Protein 8X8J (pdb70)

Radius of gyration: 23.85 Å; Cα contacts (8 Å, |Δi|>4): 963; chains: 2; bounding box: 65×70×49 Å

Nearest PDB structures (foldseek):
  8x8j-assembly1_A  TM=1.004E+00  e=1.410E-54  Acinetobacter baumannii
  8x8i-assembly1_A  TM=9.903E-01  e=3.949E-50  Acinetobacter baumannii
  8x8j-assembly1_B  TM=9.777E-01  e=3.949E-50  Acinetobacter baumannii
  8x8i-assembly1_C  TM=9.894E-01  e=3.180E-49  Acinetobacter baumannii
  8x8i-assembly1_D  TM=9.789E-01  e=4.246E-48  Acinetobacter baumannii

Organism: Acinetobacter baumannii (NCBI:txid470)

Structure (mmCIF, N/CA/C/O backbone):
data_8X8J
#
_entry.id   8X8J
#
_cell.length_a   116.699
_cell.length_b   56.547
_cell.length_c   70.680
_cell.angle_alpha   90.00
_cell.angle_beta   101.13
_cell.angle_gamma   90.00
#
_symmetry.space_group_name_H-M   'C 1 2 1'
#
loop_
_entity.id
_entity.type
_entity.pdbx_description
1 polymer 'Malonyl-[acyl-carrier protein] O-methyltransferase'
2 non-polymer SINEFUNGIN
3 non-polymer GLYCEROL
4 non-polymer 'SULFATE ION'
5 non-polymer '1,4-DIETHYLENE DIOXIDE'
6 water water
#
loop_
_atom_site.group_PDB
_atom_site.id
_atom_site.type_symbol
_atom_site.label_atom_id
_atom_site.label_alt_id
_atom_site.label_comp_id
_atom_site.label_asym_id
_atom_site.label_entity_id
_atom_site.label_seq_id
_atom_site.pdbx_PDB_ins_code
_atom_site.Cartn_x
_atom_site.Cartn_y
_atom_site.Cartn_z
_atom_site.occupancy
_atom_site.B_iso_or_equiv
_atom_site.auth_seq_id
_atom_site.auth_comp_id
_atom_site.auth_asym_id
_atom_site.auth_atom_id
_atom_site.pdbx_PDB_model_num
ATOM 1 N N . LYS A 1 5 ? 17.663 33.472 17.034 1.00 52.35 5 LYS A N 1
ATOM 2 C CA . LYS A 1 5 ? 19.031 33.376 16.542 1.00 47.59 5 LYS A CA 1
ATOM 3 C C . LYS A 1 5 ? 19.787 32.270 17.265 1.00 46.82 5 LYS A C 1
ATOM 4 O O . LYS A 1 5 ? 20.830 31.807 16.793 1.00 46.21 5 LYS A O 1
ATOM 6 N N . ASN A 1 6 ? 19.256 31.847 18.417 1.00 42.71 6 ASN A N 1
ATOM 7 C CA . ASN A 1 6 ? 19.843 30.723 19.138 1.00 44.57 6 ASN A CA 1
ATOM 8 C C . ASN A 1 6 ? 19.545 29.384 18.468 1.00 40.39 6 ASN A C 1
ATOM 9 O O . ASN A 1 6 ? 20.220 28.393 18.762 1.00 41.64 6 ASN A O 1
ATOM 11 N N . LEU A 1 7 ? 18.560 29.333 17.578 1.00 42.89 7 LEU A N 1
ATOM 12 C CA . LEU A 1 7 ? 18.209 28.119 16.854 1.00 37.06 7 LEU A CA 1
ATOM 13 C C . LEU A 1 7 ? 18.779 28.189 15.445 1.00 34.51 7 LEU A C 1
ATOM 14 O O . LEU A 1 7 ? 18.596 29.196 14.751 1.00 36.21 7 LEU A O 1
ATOM 19 N N . VAL A 1 8 ? 19.458 27.127 15.012 1.00 30.77 8 VAL A N 1
ATOM 20 C CA . VAL A 1 8 ? 19.932 27.048 13.636 1.00 27.74 8 VAL A CA 1
ATOM 21 C C . VAL A 1 8 ? 19.393 25.781 12.993 1.00 23.78 8 VAL A C 1
ATOM 22 O O . VAL A 1 8 ? 19.328 24.719 13.627 1.00 29.05 8 VAL A O 1
ATOM 26 N N . ALA A 1 9 ? 18.983 25.913 11.738 1.00 27.36 9 ALA A N 1
ATOM 27 C CA . ALA A 1 9 ? 18.692 24.746 10.927 1.00 25.92 9 ALA A CA 1
ATOM 28 C C . ALA A 1 9 ? 19.956 23.911 10.770 1.00 25.63 9 ALA A C 1
ATOM 29 O O . ALA A 1 9 ? 21.081 24.417 10.853 1.00 20.31 9 ALA A O 1
ATOM 31 N N . GLN A 1 10 ? 19.773 22.613 10.570 1.00 19.90 10 GLN A N 1
ATOM 32 C CA . GLN A 1 10 ? 20.920 21.790 10.248 1.00 19.87 10 GLN A CA 1
ATOM 33 C C . GLN A 1 10 ? 20.462 20.626 9.390 1.00 19.56 10 GLN A C 1
ATOM 34 O O . GLN A 1 10 ? 19.275 20.293 9.326 1.00 21.56 10 GLN A O 1
ATOM 40 N N . ARG A 1 11 ? 21.429 20.035 8.703 1.00 17.63 11 ARG A N 1
ATOM 41 C CA . ARG A 1 11 ? 21.223 18.836 7.914 1.00 15.79 11 ARG A CA 1
ATOM 42 C C . ARG A 1 11 ? 22.325 17.867 8.285 1.00 24.02 11 ARG A C 1
ATOM 43 O O . ARG A 1 11 ? 23.463 18.283 8.522 1.00 20.49 11 ARG A O 1
ATOM 45 N N . PHE A 1 12 ? 21.997 16.581 8.356 1.00 18.11 12 PHE A N 1
ATOM 46 C CA . PHE A 1 12 ? 23.001 15.627 8.800 1.00 20.36 12 PHE A CA 1
ATOM 47 C C . PHE A 1 12 ? 22.927 14.352 7.982 1.00 20.11 12 PHE A C 1
ATOM 48 O O . PHE A 1 12 ? 21.898 14.017 7.387 1.00 17.23 12 PHE A O 1
ATOM 56 N N . ALA A 1 13 ? 24.055 13.641 7.978 1.00 15.71 13 ALA A N 1
ATOM 57 C CA . ALA A 1 13 ? 24.169 12.319 7.386 1.00 17.06 13 ALA A CA 1
ATOM 58 C C . ALA A 1 13 ? 25.073 11.487 8.279 1.00 16.81 13 ALA A C 1
ATOM 59 O O . ALA A 1 13 ? 26.136 11.954 8.696 1.00 20.35 13 ALA A O 1
ATOM 61 N N . LYS A 1 14 ? 24.648 10.267 8.583 1.00 17.72 14 LYS A N 1
ATOM 62 C CA . LYS A 1 14 ? 25.399 9.378 9.451 1.00 15.94 14 LYS A CA 1
ATOM 63 C C . LYS A 1 14 ? 25.515 8.032 8.761 1.00 16.59 14 LYS A C 1
ATOM 64 O O . LYS A 1 14 ? 24.642 7.642 7.982 1.00 20.33 14 LYS A O 1
ATOM 70 N N . ALA A 1 15 ? 26.622 7.346 9.015 1.00 16.32 15 ALA A N 1
ATOM 71 C CA . ALA A 1 15 ? 26.817 6.011 8.476 1.00 17.32 15 ALA A CA 1
ATOM 72 C C . ALA A 1 15 ? 27.722 5.240 9.415 1.00 15.32 15 ALA A C 1
ATOM 73 O O . ALA A 1 15 ? 28.599 5.812 10.070 1.00 21.18 15 ALA A O 1
ATOM 75 N N . GLY A 1 16 ? 27.531 3.932 9.463 1.00 18.28 16 GLY A N 1
ATOM 76 C CA . GLY A 1 16 ? 28.377 3.159 10.344 1.00 18.28 16 GLY A CA 1
ATOM 77 C C . GLY A 1 16 ? 27.926 1.718 10.411 1.00 20.08 16 GLY A C 1
ATOM 78 O O . GLY A 1 16 ? 27.070 1.268 9.643 1.00 18.62 16 GLY A O 1
ATOM 79 N N . GLN A 1 17 ? 28.555 1.006 11.336 1.00 18.60 17 GLN A N 1
ATOM 80 C CA . GLN A 1 17 ? 28.320 -0.408 11.576 1.00 18.02 17 GLN A CA 1
ATOM 81 C C . GLN A 1 17 ? 27.978 -0.568 13.046 1.00 24.53 17 GLN A C 1
ATOM 82 O O . GLN A 1 17 ? 28.347 0.263 13.884 1.00 21.33 17 GLN A O 1
ATOM 88 N N . SER A 1 18 ? 27.261 -1.634 13.361 1.00 21.84 18 SER A N 1
ATOM 89 C CA . SER A 1 18 ? 26.758 -1.788 14.715 1.00 25.70 18 SER A CA 1
ATOM 90 C C . SER A 1 18 ? 26.347 -3.237 14.924 1.00 31.15 18 SER A C 1
ATOM 91 O O . SER A 1 18 ? 26.453 -4.076 14.023 1.00 26.13 18 SER A O 1
ATOM 94 N N . TYR A 1 19 ? 25.926 -3.526 16.153 1.00 34.64 19 TYR A N 1
ATOM 95 C CA . TYR A 1 19 ? 25.256 -4.760 16.529 1.00 41.26 19 TYR A CA 1
ATOM 96 C C . TYR A 1 19 ? 24.010 -4.387 17.315 1.00 47.93 19 TYR A C 1
ATOM 97 O O . TYR A 1 19 ? 24.030 -3.442 18.105 1.00 49.68 19 TYR A O 1
ATOM 106 N N . SER A 1 20 ? 22.925 -5.118 17.094 1.00 47.63 20 SER A N 1
ATOM 107 C CA . SER A 1 20 ? 21.722 -4.923 17.885 1.00 43.99 20 SER A CA 1
ATOM 108 C C . SER A 1 20 ? 21.163 -6.280 18.272 1.00 45.57 20 SER A C 1
ATOM 109 O O . SER A 1 20 ? 21.345 -7.275 17.560 1.00 35.51 20 SER A O 1
ATOM 112 N N . LYS A 1 21 ? 20.521 -6.322 19.438 1.00 41.91 21 LYS A N 1
ATOM 113 C CA . LYS A 1 21 ? 19.653 -7.446 19.745 1.00 45.41 21 LYS A CA 1
ATOM 114 C C . LYS A 1 21 ? 18.509 -7.390 18.745 1.00 40.69 21 LYS A C 1
ATOM 115 O O . LYS A 1 21 ? 17.664 -6.494 18.812 1.00 37.76 21 LYS A O 1
ATOM 117 N N . HIS A 1 22 ? 18.499 -8.306 17.780 1.00 34.68 22 HIS A N 1
ATOM 118 C CA . HIS A 1 22 ? 17.510 -8.217 16.717 1.00 33.06 22 HIS A CA 1
ATOM 119 C C . HIS A 1 22 ? 16.089 -8.309 17.248 1.00 33.13 22 HIS A C 1
ATOM 120 O O . HIS A 1 22 ? 15.169 -7.781 16.618 1.00 29.43 22 HIS A O 1
ATOM 127 N N . ALA A 1 23 ? 15.888 -8.929 18.413 1.00 29.88 23 ALA A N 1
ATOM 128 C CA . ALA A 1 23 ? 14.534 -9.075 18.931 1.00 32.86 23 ALA A CA 1
ATOM 129 C C . ALA A 1 23 ? 13.954 -7.768 19.457 1.00 34.88 23 ALA A C 1
ATOM 130 O O . ALA A 1 23 ? 12.737 -7.689 19.653 1.00 36.98 23 ALA A O 1
ATOM 132 N N . ILE A 1 24 ? 14.777 -6.740 19.643 1.00 32.03 24 ILE A N 1
ATOM 133 C CA . ILE A 1 24 ? 14.398 -5.518 20.343 1.00 39.21 24 ILE A CA 1
ATOM 134 C C . ILE A 1 24 ? 14.156 -4.361 19.364 1.00 35.27 24 ILE A C 1
ATOM 135 O O . ILE A 1 24 ? 14.082 -3.201 19.777 1.00 33.00 24 ILE A O 1
ATOM 140 N N . VAL A 1 25 ? 13.998 -4.662 18.071 1.00 30.82 25 VAL A N 1
ATOM 141 C CA . VAL A 1 25 ? 13.972 -3.613 17.049 1.00 32.03 25 VAL A CA 1
ATOM 142 C C . VAL A 1 25 ? 12.855 -2.608 17.320 1.00 31.00 25 VAL A C 1
ATOM 143 O O . VAL A 1 25 ? 13.065 -1.388 17.267 1.00 28.73 25 VAL A O 1
ATOM 147 N N . GLN A 1 26 ? 11.650 -3.095 17.618 1.00 32.73 26 GLN A N 1
ATOM 148 C CA . GLN A 1 26 ? 10.542 -2.167 17.830 1.00 34.22 26 GLN A CA 1
ATOM 149 C C . GLN A 1 26 ? 10.710 -1.383 19.132 1.00 32.24 26 GLN A C 1
ATOM 150 O O . GLN A 1 26 ? 10.380 -0.194 19.189 1.00 29.92 26 GLN A O 1
ATOM 156 N N . LYS A 1 27 ? 11.234 -2.026 20.184 1.00 35.17 27 LYS A N 1
ATOM 157 C CA . LYS A 1 27 ? 11.527 -1.324 21.434 1.00 30.77 27 LYS A CA 1
ATOM 158 C C . LYS A 1 27 ? 12.620 -0.278 21.241 1.00 29.35 27 LYS A C 1
ATOM 159 O O . LYS A 1 27 ? 12.576 0.801 21.843 1.00 23.46 27 LYS A O 1
ATOM 165 N N . GLN A 1 28 ? 13.620 -0.593 20.416 1.00 26.75 28 GLN A N 1
ATOM 166 C CA . GLN A 1 28 ? 14.685 0.358 20.111 1.00 30.15 28 GLN A CA 1
ATOM 167 C C . GLN A 1 28 ? 14.141 1.600 19.413 1.00 24.37 28 GLN A C 1
ATOM 168 O O . GLN A 1 28 ? 14.569 2.724 19.705 1.00 23.17 28 GLN A O 1
ATOM 174 N N . ILE A 1 29 ? 13.207 1.413 18.478 1.00 20.99 29 ILE A N 1
ATOM 175 C CA . ILE A 1 29 ? 12.622 2.553 17.779 1.00 17.86 29 ILE A CA 1
ATOM 176 C C . ILE A 1 29 ? 11.876 3.445 18.763 1.00 20.83 29 ILE A C 1
ATOM 177 O O . ILE A 1 29 ? 11.953 4.679 18.687 1.00 24.50 29 ILE A O 1
ATOM 182 N N . CYS A 1 30 ? 11.139 2.833 19.702 1.00 21.57 30 CYS A N 1
ATOM 183 C CA . CYS A 1 30 ? 10.458 3.607 20.739 1.00 21.50 30 CYS A CA 1
ATOM 184 C C . CYS A 1 30 ? 11.447 4.386 21.587 1.00 24.41 30 CYS A C 1
ATOM 185 O O . CYS A 1 30 ? 11.193 5.543 21.946 1.00 23.17 30 CYS A O 1
ATOM 188 N N . GLN A 1 31 ? 12.568 3.755 21.954 1.00 25.20 31 GLN A N 1
ATOM 189 C CA . GLN A 1 31 ? 13.569 4.452 22.753 1.00 23.88 31 GLN A CA 1
ATOM 190 C C . GLN A 1 31 ? 14.184 5.611 21.983 1.00 25.64 31 GLN A C 1
ATOM 191 O O . GLN A 1 31 ? 14.439 6.681 22.550 1.00 23.89 31 GLN A O 1
ATOM 197 N N . ASN A 1 32 ? 14.440 5.413 20.687 1.00 26.78 32 ASN A N 1
ATOM 198 C CA . ASN A 1 32 ? 15.016 6.474 19.874 1.00 20.49 32 ASN A CA 1
ATOM 199 C C . ASN A 1 32 ? 14.066 7.649 19.755 1.00 24.94 32 ASN A C 1
ATOM 200 O O . ASN A 1 32 ? 14.488 8.805 19.836 1.00 21.09 32 ASN A O 1
ATOM 205 N N . LEU A 1 33 ? 12.782 7.373 19.536 1.00 17.89 33 LEU A N 1
ATOM 206 C CA . LEU A 1 33 ? 11.810 8.461 19.528 1.00 21.21 33 LEU A CA 1
ATOM 207 C C . LEU A 1 33 ? 11.756 9.158 20.885 1.00 17.19 33 LEU A C 1
ATOM 208 O O . LEU A 1 33 ? 11.731 10.396 20.954 1.00 19.84 33 LEU A O 1
ATOM 213 N N . THR A 1 34 ? 11.759 8.388 21.979 1.00 20.15 34 THR A N 1
ATOM 214 C CA . THR A 1 34 ? 11.690 8.995 23.312 1.00 21.20 34 THR A CA 1
ATOM 215 C C . THR A 1 34 ? 12.892 9.902 23.575 1.00 22.94 34 THR A C 1
ATOM 216 O O . THR A 1 34 ? 12.754 10.969 24.192 1.00 22.40 34 THR A O 1
ATOM 220 N N . ASN A 1 35 ? 14.074 9.507 23.092 1.00 25.86 35 ASN A N 1
ATOM 221 C CA . ASN A 1 35 ? 15.263 10.342 23.248 1.00 26.49 35 ASN A CA 1
ATOM 222 C C . ASN A 1 35 ? 15.086 11.682 22.544 1.00 20.87 35 ASN A C 1
ATOM 223 O O . ASN A 1 35 ? 15.545 12.725 23.034 1.00 21.16 35 ASN A O 1
ATOM 228 N N . LEU A 1 36 ? 14.431 11.671 21.381 1.00 18.79 36 LEU A N 1
ATOM 229 C CA . LEU A 1 36 ? 14.151 12.912 20.673 1.00 18.98 36 LEU A CA 1
ATOM 230 C C . LEU A 1 36 ? 13.135 13.758 21.424 1.00 23.87 36 LEU A C 1
ATOM 231 O O . LEU A 1 36 ? 13.285 14.982 21.508 1.00 22.49 36 LEU A O 1
ATOM 236 N N . LEU A 1 37 ? 12.078 13.127 21.946 1.00 21.68 37 LEU A N 1
ATOM 237 C CA . LEU A 1 37 ? 11.132 13.823 22.821 1.00 19.83 37 LEU A CA 1
ATOM 238 C C . LEU A 1 37 ? 11.854 14.516 23.969 1.00 24.50 37 LEU A C 1
ATOM 239 O O . LEU A 1 37 ? 11.581 15.680 24.289 1.00 23.92 37 LEU A O 1
ATOM 244 N N . LYS A 1 38 ? 12.777 13.798 24.611 1.00 21.99 38 LYS A N 1
ATOM 245 C CA . LYS A 1 38 ? 13.520 14.360 25.734 1.00 24.66 38 LYS A CA 1
ATOM 246 C C . LYS A 1 38 ? 14.395 15.521 25.300 1.00 27.68 38 LYS A C 1
ATOM 247 O O . LYS A 1 38 ? 14.619 16.458 26.078 1.00 31.65 38 LYS A O 1
ATOM 253 N N . GLN A 1 39 ? 14.892 15.485 24.069 1.00 27.39 39 GLN A N 1
ATOM 254 C CA . GLN A 1 39 ? 15.750 16.560 23.589 1.00 31.78 39 GLN A CA 1
ATOM 255 C C . GLN A 1 39 ? 14.952 17.828 23.293 1.00 36.60 39 GLN A C 1
ATOM 256 O O . GLN A 1 39 ? 15.393 18.938 23.620 1.00 31.57 39 GLN A O 1
ATOM 262 N N . PHE A 1 40 ? 13.764 17.685 22.709 1.00 22.93 40 PHE A N 1
ATOM 263 C CA . PHE A 1 40 ? 13.035 18.817 22.152 1.00 27.71 40 PHE A CA 1
ATOM 264 C C . PHE A 1 40 ? 11.882 19.309 23.013 1.00 30.64 40 PHE A C 1
ATOM 265 O O . PHE A 1 40 ? 11.582 20.509 22.989 1.00 25.69 40 PHE A O 1
ATOM 273 N N . CYS A 1 41 ? 11.218 18.407 23.783 1.00 28.65 41 CYS A N 1
ATOM 274 C CA . CYS A 1 41 ? 9.936 18.723 24.406 1.00 26.84 41 CYS A CA 1
ATOM 275 C C . CYS A 1 41 ? 10.097 19.056 25.886 1.00 26.39 41 CYS A C 1
ATOM 276 O O . CYS A 1 41 ? 10.974 18.508 26.566 1.00 29.13 41 CYS A O 1
ATOM 279 N N . PRO A 1 42 ? 9.240 19.938 26.408 1.00 28.31 42 PRO A N 1
ATOM 280 C CA . PRO A 1 42 ? 9.239 20.196 27.852 1.00 34.05 42 PRO A CA 1
ATOM 281 C C . PRO A 1 42 ? 8.893 18.930 28.613 1.00 31.56 42 PRO A C 1
ATOM 282 O O . PRO A 1 42 ? 8.207 18.041 28.103 1.00 31.52 42 PRO A O 1
ATOM 286 N N . SER A 1 43 ? 9.361 18.861 29.858 1.00 30.40 43 SER A N 1
ATOM 287 C CA . SER A 1 43 ? 9.125 17.668 30.662 1.00 31.61 43 SER A CA 1
ATOM 288 C C . SER A 1 43 ? 7.660 17.527 31.078 1.00 33.24 43 SER A C 1
ATOM 289 O O . SER A 1 43 ? 7.197 16.405 31.303 1.00 31.12 43 SER A O 1
ATOM 292 N N . ALA A 1 44 ? 6.919 18.631 31.197 1.00 28.09 44 ALA A N 1
ATOM 293 C CA . ALA A 1 44 ? 5.510 18.588 31.579 1.00 27.56 44 ALA A CA 1
ATOM 294 C C . ALA A 1 44 ? 4.630 18.961 30.390 1.00 31.88 44 ALA A C 1
ATOM 295 O O . ALA A 1 44 ? 4.837 20.009 29.766 1.00 27.89 44 ALA A O 1
ATOM 297 N N . MET A 1 45 ? 3.645 18.112 30.085 1.00 30.78 45 MET A N 1
ATOM 298 C CA . MET A 1 45 ? 2.706 18.367 28.991 1.00 29.81 45 MET A CA 1
ATOM 299 C C . MET A 1 45 ? 1.326 17.915 29.447 1.00 33.59 45 MET A C 1
ATOM 300 O O . MET A 1 45 ? 1.058 16.709 29.487 1.00 32.03 45 MET A O 1
ATOM 305 N N . SER A 1 46 ? 0.452 18.882 29.760 1.00 28.26 46 SER A N 1
ATOM 306 C CA . SER A 1 46 ? -0.790 18.581 30.473 1.00 29.00 46 SER A CA 1
ATOM 307 C C . SER A 1 46 ? -1.603 17.495 29.773 1.00 26.91 46 SER A C 1
ATOM 308 O O . SER A 1 46 ? -1.971 16.492 30.393 1.00 30.56 46 SER A O 1
ATOM 311 N N . ARG A 1 47 ? -1.908 17.682 28.488 1.00 26.25 47 ARG A N 1
ATOM 312 C CA . ARG A 1 47 ? -2.813 16.796 27.759 1.00 26.05 47 ARG A CA 1
ATOM 313 C C . ARG A 1 47 ? -2.081 16.208 26.563 1.00 24.60 47 ARG A C 1
ATOM 314 O O . ARG A 1 47 ? -1.633 16.948 25.682 1.00 24.00 47 ARG A O 1
ATOM 322 N N . VAL A 1 48 ? -1.967 14.880 26.534 1.00 24.12 48 VAL A N 1
ATOM 323 C CA . VAL A 1 48 ? -1.235 14.163 25.497 1.00 22.84 48 VAL A CA 1
ATOM 324 C C . VAL A 1 48 ? -2.155 13.108 24.904 1.00 22.83 48 VAL A C 1
ATOM 325 O O . VAL A 1 48 ? -2.837 12.392 25.640 1.00 23.54 48 VAL A O 1
ATOM 329 N N . PHE A 1 49 ? -2.189 13.039 23.579 1.00 22.12 49 PHE A N 1
ATOM 330 C CA . PHE A 1 49 ? -2.956 12.047 22.829 1.00 22.03 49 PHE A CA 1
ATOM 331 C C . PHE A 1 49 ? -1.967 11.125 22.129 1.00 20.90 49 PHE A C 1
ATOM 332 O O . PHE A 1 49 ? -1.168 11.588 21.305 1.00 20.13 49 PHE A O 1
ATOM 340 N N . GLU A 1 50 ? -2.014 9.829 22.447 1.00 20.90 50 GLU A N 1
ATOM 341 C CA . GLU A 1 50 ? -1.197 8.843 21.744 1.00 19.99 50 GLU A CA 1
ATOM 342 C C . GLU A 1 50 ? -2.057 8.071 20.757 1.00 19.99 50 GLU A C 1
ATOM 343 O O . GLU A 1 50 ? -3.099 7.528 21.130 1.00 20.92 50 GLU A O 1
ATOM 349 N N . ILE A 1 51 ? -1.611 8.032 19.504 1.00 19.24 51 ILE A N 1
ATOM 350 C CA . ILE A 1 51 ? -2.293 7.317 18.429 1.00 20.37 51 ILE A CA 1
ATOM 351 C C . ILE A 1 51 ? -1.666 5.938 18.273 1.00 21.84 51 ILE A C 1
ATOM 352 O O . ILE A 1 51 ? -0.446 5.816 18.111 1.00 18.87 51 ILE A O 1
ATOM 357 N N . GLY A 1 52 ? -2.500 4.898 18.285 1.00 23.30 52 GLY A N 1
ATOM 358 C CA . GLY A 1 52 ? -2.009 3.555 18.034 1.00 24.13 52 GLY A CA 1
ATOM 359 C C . GLY A 1 52 ? -1.095 3.027 19.123 1.00 22.85 52 GLY A C 1
ATOM 360 O O . GLY A 1 52 ? 0.008 2.557 18.829 1.00 21.61 52 GLY A O 1
ATOM 361 N N . CYS A 1 53 ? -1.558 3.083 20.377 1.00 20.35 53 CYS A N 1
ATOM 362 C CA . CYS A 1 53 ? -0.706 2.766 21.526 1.00 21.64 53 CYS A CA 1
ATOM 363 C C . CYS A 1 53 ? -0.286 1.303 21.549 1.00 26.33 53 CYS A C 1
ATOM 364 O O . CYS A 1 53 ? 0.751 0.973 22.134 1.00 22.25 53 CYS A O 1
ATOM 367 N N . GLY A 1 54 ? -1.064 0.420 20.933 1.00 21.97 54 GLY A N 1
ATOM 368 C CA . GLY A 1 54 ? -0.714 -0.992 20.969 1.00 24.33 54 GLY A CA 1
ATOM 369 C C . GLY A 1 54 ? -0.537 -1.488 22.392 1.00 25.88 54 GLY A C 1
ATOM 370 O O . GLY A 1 54 ? -1.280 -1.111 23.303 1.00 24.30 54 GLY A O 1
ATOM 371 N N . SER A 1 55 ? 0.479 -2.330 22.594 1.00 27.18 55 SER A N 1
ATOM 372 C CA . SER A 1 55 ? 0.757 -2.906 23.903 1.00 25.70 55 SER A CA 1
ATOM 373 C C . SER A 1 55 ? 1.487 -1.952 24.837 1.00 31.56 55 SER A C 1
ATOM 374 O O . SER A 1 55 ? 1.744 -2.314 25.990 1.00 28.65 55 SER A O 1
ATOM 377 N N . GLY A 1 56 ? 1.805 -0.740 24.398 1.00 27.61 56 GLY A N 1
ATOM 378 C CA . GLY A 1 56 ? 2.334 0.258 25.300 1.00 29.11 56 GLY A CA 1
ATOM 379 C C . GLY A 1 56 ? 3.837 0.397 25.328 1.00 24.59 56 GLY A C 1
ATOM 380 O O . GLY A 1 56 ? 4.354 0.997 26.272 1.00 26.32 56 GLY A O 1
ATOM 381 N N . ASN A 1 57 ? 4.546 -0.125 24.320 1.00 22.72 57 ASN A N 1
ATOM 382 C CA . ASN A 1 57 ? 5.996 0.049 24.236 1.00 28.56 57 ASN A CA 1
ATOM 383 C C . ASN A 1 57 ? 6.393 1.523 24.263 1.00 34.23 57 ASN A C 1
ATOM 384 O O . ASN A 1 57 ? 7.362 1.904 24.929 1.00 26.60 57 ASN A O 1
ATOM 389 N N . LEU A 1 58 ? 5.679 2.372 23.530 1.00 21.97 58 LEU A N 1
ATOM 390 C CA . LEU A 1 58 ? 6.010 3.790 23.644 1.00 25.57 58 LEU A CA 1
ATOM 391 C C . LEU A 1 58 ? 5.350 4.414 24.867 1.00 21.53 58 LEU A C 1
ATOM 392 O O . LEU A 1 58 ? 5.956 5.261 25.534 1.00 22.61 58 LEU A O 1
ATOM 397 N N . THR A 1 59 ? 4.123 3.991 25.191 1.00 22.35 59 THR A N 1
ATOM 398 C CA . THR A 1 59 ? 3.397 4.604 26.302 1.00 22.41 59 THR A CA 1
ATOM 399 C C . THR A 1 59 ? 4.190 4.536 27.603 1.00 26.34 59 THR A C 1
ATOM 400 O O . THR A 1 59 ? 4.255 5.514 28.348 1.00 23.85 59 THR A O 1
ATOM 404 N N . ARG A 1 60 ? 4.798 3.389 27.897 1.00 25.77 60 ARG A N 1
ATOM 405 C CA . ARG A 1 60 ? 5.514 3.263 29.162 1.00 28.14 60 ARG A CA 1
ATOM 406 C C . ARG A 1 60 ? 6.691 4.226 29.241 1.00 28.45 60 ARG A C 1
ATOM 407 O O . ARG A 1 60 ? 6.962 4.803 30.303 1.00 26.03 60 ARG A O 1
ATOM 415 N N . LEU A 1 61 ? 7.401 4.417 28.127 1.00 27.01 61 LEU A N 1
ATOM 416 C CA . LEU A 1 61 ? 8.529 5.345 28.097 1.00 27.68 61 LEU A CA 1
ATOM 417 C C . LEU A 1 61 ? 8.064 6.787 28.234 1.00 31.21 61 LEU A C 1
ATOM 418 O O . LEU A 1 61 ? 8.750 7.621 28.843 1.00 25.21 61 LEU A O 1
ATOM 423 N N . LEU A 1 62 ? 6.921 7.106 27.628 1.00 20.84 62 LEU A N 1
ATOM 424 C CA . LEU A 1 62 ? 6.391 8.463 27.678 1.00 21.80 62 LEU A CA 1
ATOM 425 C C . LEU A 1 62 ? 6.007 8.846 29.100 1.00 29.52 62 LEU A C 1
ATOM 426 O O . LEU A 1 62 ? 6.371 9.923 29.586 1.00 28.85 62 LEU A O 1
ATOM 431 N N . VAL A 1 63 ? 5.269 7.972 29.787 1.00 30.66 63 VAL A N 1
ATOM 432 C CA . VAL A 1 63 ? 4.852 8.278 31.151 1.00 29.05 63 VAL A CA 1
ATOM 433 C C . VAL A 1 63 ? 6.063 8.332 32.076 1.00 30.63 63 VAL A C 1
ATOM 434 O O . VAL A 1 63 ? 6.074 9.085 33.058 1.00 31.58 63 VAL A O 1
ATOM 438 N N . GLU A 1 64 ? 7.109 7.563 31.765 1.00 31.01 64 GLU A N 1
ATOM 439 C CA . GLU A 1 64 ? 8.303 7.539 32.607 1.00 31.89 64 GLU A CA 1
ATOM 440 C C . GLU A 1 64 ? 9.068 8.854 32.535 1.00 36.62 64 GLU A C 1
ATOM 441 O O . GLU A 1 64 ? 9.619 9.309 33.543 1.00 37.01 64 GLU A O 1
ATOM 447 N N . SER A 1 65 ? 9.120 9.483 31.362 1.00 30.92 65 SER A N 1
ATOM 448 C CA . SER A 1 65 ? 9.974 10.646 31.170 1.00 29.66 65 SER A CA 1
ATOM 449 C C . SER A 1 65 ? 9.219 11.967 31.088 1.00 34.86 65 SER A C 1
ATOM 450 O O . SER A 1 65 ? 9.863 13.020 30.995 1.00 34.79 65 SER A O 1
ATOM 453 N N . PHE A 1 66 ? 7.888 11.955 31.130 1.00 26.79 66 PHE A N 1
ATOM 454 C CA . PHE A 1 66 ? 7.128 13.196 31.027 1.00 31.87 66 PHE A CA 1
ATOM 455 C C . PHE A 1 66 ? 6.014 13.227 32.058 1.00 26.08 66 PHE A C 1
ATOM 456 O O . PHE A 1 66 ? 5.429 12.188 32.381 1.00 28.74 66 PHE A O 1
ATOM 464 N N . GLN A 1 67 ? 5.742 14.431 32.580 1.00 24.58 67 GLN A N 1
ATOM 465 C CA . GLN A 1 67 ? 4.661 14.655 33.537 1.00 28.14 67 GLN A CA 1
ATOM 466 C C . GLN A 1 67 ? 3.413 15.037 32.750 1.00 26.43 67 GLN A C 1
ATOM 467 O O . GLN A 1 67 ? 3.360 16.113 32.147 1.00 25.59 67 GLN A O 1
ATOM 469 N N . ILE A 1 68 ? 2.427 14.141 32.730 1.00 27.02 68 ILE A N 1
ATOM 470 C CA . ILE A 1 68 ? 1.235 14.266 31.895 1.00 27.57 68 ILE A CA 1
ATOM 471 C C . ILE A 1 68 ? 0.002 14.232 32.791 1.00 27.44 68 ILE A C 1
ATOM 472 O O . ILE A 1 68 ? -0.155 13.311 33.602 1.00 30.83 68 ILE A O 1
ATOM 477 N N . GLU A 1 69 ? -0.871 15.236 32.649 1.00 28.08 69 GLU A N 1
ATOM 478 C CA . GLU A 1 69 ? -2.070 15.326 33.480 1.00 29.55 69 GLU A CA 1
ATOM 479 C C . GLU A 1 69 ? -3.235 14.520 32.917 1.00 34.42 69 GLU A C 1
ATOM 480 O O . GLU A 1 69 ? -3.965 13.880 33.683 1.00 30.57 69 GLU A O 1
ATOM 486 N N . ASN A 1 70 ? -3.431 14.557 31.597 1.00 30.30 70 ASN A N 1
ATOM 487 C CA . ASN A 1 70 ? -4.456 13.771 30.916 1.00 29.33 70 ASN A CA 1
ATOM 488 C C . ASN A 1 70 ? -3.787 13.056 29.755 1.00 27.05 70 ASN A C 1
ATOM 489 O O . ASN A 1 70 ? -3.290 13.701 28.827 1.00 26.20 70 ASN A O 1
ATOM 494 N N . LEU A 1 71 ? -3.787 11.732 29.797 1.00 26.79 71 LEU A N 1
ATOM 495 C CA . LEU A 1 71 ? -3.202 10.913 28.744 1.00 25.50 71 LEU A CA 1
ATOM 496 C C . LEU A 1 71 ? -4.346 10.214 28.024 1.00 25.63 71 LEU A C 1
ATOM 497 O O . LEU A 1 71 ? -5.049 9.398 28.623 1.00 27.05 71 LEU A O 1
ATOM 502 N N . VAL A 1 72 ? -4.544 10.543 26.754 1.00 24.99 72 VAL A N 1
ATOM 503 C CA . VAL A 1 72 ? -5.619 9.961 25.958 1.00 25.14 72 VAL A CA 1
ATOM 504 C C . VAL A 1 72 ? -4.996 8.903 25.059 1.00 24.03 72 VAL A C 1
ATOM 505 O O . VAL A 1 72 ? -4.111 9.207 24.251 1.00 23.04 72 VAL A O 1
ATOM 509 N N . LEU A 1 73 ? -5.430 7.652 25.224 1.00 24.27 73 LEU A N 1
ATOM 510 C CA . LEU A 1 73 ? -4.838 6.508 24.546 1.00 23.42 73 LEU A CA 1
ATOM 511 C C . LEU A 1 73 ? -5.809 5.983 23.500 1.00 23.47 73 LEU A C 1
ATOM 512 O O . LEU A 1 73 ? -6.952 5.636 23.827 1.00 25.21 73 LEU A O 1
ATOM 517 N N . ASN A 1 74 ? -5.339 5.904 22.265 1.00 22.56 74 ASN A N 1
ATOM 518 C CA . ASN A 1 74 ? -6.107 5.381 21.144 1.00 26.02 74 ASN A CA 1
ATOM 519 C C . ASN A 1 74 ? -5.455 4.136 20.570 1.00 22.80 74 ASN A C 1
ATOM 520 O O . ASN A 1 74 ? -4.231 4.073 20.400 1.00 21.85 74 ASN A O 1
ATOM 525 N N . ASP A 1 75 ? -6.292 3.160 20.243 1.00 22.30 75 ASP A N 1
ATOM 526 C CA . ASP A 1 75 ? -5.906 2.074 19.358 1.00 24.89 75 ASP A CA 1
ATOM 527 C C . ASP A 1 75 ? -7.162 1.595 18.654 1.00 22.39 75 ASP A C 1
ATOM 528 O O . ASP A 1 75 ? -8.279 1.772 19.148 1.00 25.61 75 ASP A O 1
ATOM 533 N N . LEU A 1 76 ? -6.953 0.985 17.490 1.00 26.65 76 LEU A N 1
ATOM 534 C CA . LEU A 1 76 ? -8.050 0.410 16.722 1.00 29.44 76 LEU A CA 1
ATOM 535 C C . LEU A 1 76 ? -8.772 -0.682 17.493 1.00 31.04 76 LEU A C 1
ATOM 536 O O . LEU A 1 76 ? -9.995 -0.825 17.369 1.00 34.99 76 LEU A O 1
ATOM 541 N N . TYR A 1 77 ? -8.044 -1.462 18.286 1.00 33.81 77 TYR A N 1
ATOM 542 C CA . TYR A 1 77 ? -8.583 -2.654 18.925 1.00 35.31 77 TYR A CA 1
ATOM 543 C C . TYR A 1 77 ? -8.637 -2.474 20.435 1.00 40.28 77 TYR A C 1
ATOM 544 O O . TYR A 1 77 ? -7.659 -2.038 21.053 1.00 35.63 77 TYR A O 1
ATOM 553 N N . ALA A 1 78 ? -9.785 -2.811 21.025 1.00 36.63 78 ALA A N 1
ATOM 554 C CA . ALA A 1 78 ? -9.909 -2.781 22.472 1.00 35.02 78 ALA A CA 1
ATOM 555 C C . ALA A 1 78 ? -8.962 -3.763 23.149 1.00 40.41 78 ALA A C 1
ATOM 556 O O . ALA A 1 78 ? -8.649 -3.589 24.331 1.00 35.77 78 ALA A O 1
ATOM 558 N N . GLU A 1 79 ? -8.484 -4.776 22.419 1.00 38.62 79 GLU A N 1
ATOM 559 C CA . GLU A 1 79 ? -7.620 -5.793 23.013 1.00 37.21 79 GLU A CA 1
ATOM 560 C C . GLU A 1 79 ? -6.360 -5.202 23.635 1.00 40.20 79 GLU A C 1
ATOM 561 O O . GLU A 1 79 ? -5.761 -5.835 24.513 1.00 41.64 79 GLU A O 1
ATOM 563 N N . VAL A 1 80 ? -5.954 -3.998 23.219 1.00 37.43 80 VAL A N 1
ATOM 564 C CA . VAL A 1 80 ? -4.751 -3.396 23.784 1.00 33.92 80 VAL A CA 1
ATOM 565 C C . VAL A 1 80 ? -4.918 -3.076 25.261 1.00 33.90 80 VAL A C 1
ATOM 566 O O . VAL A 1 80 ? -3.921 -2.970 25.983 1.00 35.73 80 VAL A O 1
ATOM 570 N N . GLN A 1 81 ? -6.156 -2.926 25.741 1.00 33.07 81 GLN A N 1
ATOM 571 C CA . GLN A 1 81 ? -6.359 -2.536 27.130 1.00 41.55 81 GLN A CA 1
ATOM 572 C C . GLN A 1 81 ? -5.849 -3.601 28.093 1.00 42.26 81 GLN A C 1
ATOM 573 O O . GLN A 1 81 ? -5.503 -3.286 29.236 1.00 39.74 81 GLN A O 1
ATOM 579 N N . GLN A 1 82 ? -5.767 -4.856 27.640 1.00 39.94 82 GLN A N 1
ATOM 580 C CA . GLN A 1 82 ? -5.271 -5.933 28.491 1.00 39.35 82 GLN A CA 1
ATOM 581 C C . GLN A 1 82 ? -3.810 -5.751 28.867 1.00 44.00 82 GLN A C 1
ATOM 582 O O . GLN A 1 82 ? -3.365 -6.309 29.874 1.00 42.50 82 GLN A O 1
ATOM 588 N N . HIS A 1 83 ? -3.055 -4.977 28.091 1.00 39.05 83 HIS A N 1
ATOM 589 C CA . HIS A 1 83 ? -1.654 -4.737 28.397 1.00 37.09 83 HIS A CA 1
ATOM 590 C C . HIS A 1 83 ? -1.460 -3.601 29.385 1.00 36.73 83 HIS A C 1
ATOM 591 O O . HIS A 1 83 ? -0.318 -3.288 29.735 1.00 42.90 83 HIS A O 1
ATOM 598 N N . PHE A 1 84 ? -2.545 -2.988 29.846 1.00 42.44 84 PHE A N 1
ATOM 599 C CA . PHE A 1 84 ? -2.489 -1.898 30.803 1.00 39.60 84 PHE A CA 1
ATOM 600 C C . PHE A 1 84 ? -3.273 -2.289 32.047 1.00 44.63 84 PHE A C 1
ATOM 601 O O . PHE A 1 84 ? -4.360 -2.871 31.957 1.00 43.27 84 PHE A O 1
ATOM 609 N N . ASN A 1 85 ? -2.704 -1.990 33.207 1.00 45.34 85 ASN A N 1
ATOM 610 C CA . ASN A 1 85 ? -3.347 -2.292 34.477 1.00 44.95 85 ASN A CA 1
ATOM 611 C C . ASN A 1 85 ? -3.191 -1.096 35.396 1.00 39.13 85 ASN A C 1
ATOM 612 O O . ASN A 1 85 ? -2.067 -0.704 35.729 1.00 41.34 85 ASN A O 1
ATOM 617 N N . HIS A 1 86 ? -4.324 -0.509 35.783 1.00 47.45 86 HIS A N 1
ATOM 618 C CA . HIS A 1 86 ? -4.354 0.602 36.731 1.00 39.12 86 HIS A CA 1
ATOM 619 C C . HIS A 1 86 ? -3.535 1.783 36.229 1.00 38.01 86 HIS A C 1
ATOM 620 O O . HIS A 1 86 ? -2.961 2.543 37.013 1.00 42.99 86 HIS A O 1
ATOM 627 N N . GLU A 1 87 ? -3.472 1.915 34.907 1.00 32.60 87 GLU A N 1
ATOM 628 C CA . GLU A 1 87 ? -2.895 3.090 34.284 1.00 37.60 87 GLU A CA 1
ATOM 629 C C . GLU A 1 87 ? -3.573 4.340 34.827 1.00 30.84 87 GLU A C 1
ATOM 630 O O . GLU A 1 87 ? -4.793 4.375 35.010 1.00 36.39 87 GLU A O 1
ATOM 636 N N . GLU A 1 88 ? -2.769 5.346 35.137 1.00 31.28 88 GLU A N 1
ATOM 637 C CA . GLU A 1 88 ? -3.260 6.536 35.811 1.00 34.48 88 GLU A CA 1
ATOM 638 C C . GLU A 1 88 ? -3.469 7.667 34.810 1.00 33.96 88 GLU A C 1
ATOM 639 O O . GLU A 1 88 ? -2.759 7.771 33.810 1.00 29.88 88 GLU A O 1
ATOM 645 N N . HIS A 1 89 ? -4.469 8.508 35.094 1.00 31.18 89 HIS A N 1
ATOM 646 C CA . HIS A 1 89 ? -4.744 9.732 34.336 1.00 30.81 89 HIS A CA 1
ATOM 647 C C . HIS A 1 89 ? -5.117 9.457 32.880 1.00 29.73 89 HIS A C 1
ATOM 648 O O . HIS A 1 89 ? -4.916 10.310 32.013 1.00 29.01 89 HIS A O 1
ATOM 655 N N . VAL A 1 90 ? -5.677 8.285 32.587 1.00 29.70 90 VAL A N 1
ATOM 656 C CA . VAL A 1 90 ? -5.902 7.854 31.210 1.00 28.68 90 VAL A CA 1
ATOM 657 C C . VAL A 1 90 ? -7.358 8.066 30.829 1.00 29.42 90 VAL A C 1
ATOM 658 O O . VAL A 1 90 ? -8.270 7.854 31.641 1.00 32.16 90 VAL A O 1
ATOM 662 N N . LYS A 1 91 ? -7.582 8.483 29.584 1.00 31.29 91 LYS A N 1
ATOM 663 C CA . LYS A 1 91 ? -8.893 8.393 28.960 1.00 33.50 91 LYS A CA 1
ATOM 664 C C . LYS A 1 91 ? -8.751 7.520 27.724 1.00 28.17 91 LYS A C 1
ATOM 665 O O . LYS A 1 91 ? -7.834 7.718 26.924 1.00 26.99 91 LYS A O 1
ATOM 671 N N . TRP A 1 92 ? -9.632 6.535 27.591 1.00 28.64 92 TRP A N 1
ATOM 672 C CA . TRP A 1 92 ? -9.543 5.588 26.491 1.00 28.73 92 TRP A CA 1
ATOM 673 C C . TRP A 1 92 ? -10.376 6.085 25.316 1.00 27.81 92 TRP A C 1
ATOM 674 O O . TRP A 1 92 ? -11.518 6.526 25.494 1.00 32.66 92 TRP A O 1
ATOM 685 N N . LEU A 1 93 ? -9.789 6.040 24.121 1.00 28.24 93 LEU A N 1
ATOM 686 C CA . LEU A 1 93 ? -10.475 6.394 22.885 1.00 27.78 93 LEU A CA 1
ATOM 687 C C . LEU A 1 93 ? -10.223 5.264 21.883 1.00 26.33 93 LEU A C 1
ATOM 688 O O . LEU A 1 93 ? -9.422 5.392 20.962 1.00 24.90 93 LEU A O 1
ATOM 693 N N . ILE A 1 94 ? -10.899 4.139 22.089 1.00 32.24 94 ILE A N 1
ATOM 694 C CA . ILE A 1 94 ? -10.726 2.969 21.236 1.00 25.92 94 ILE A CA 1
ATOM 695 C C . ILE A 1 94 ? -11.473 3.192 19.923 1.00 31.53 94 ILE A C 1
ATOM 696 O O . ILE A 1 94 ? -12.659 3.544 19.921 1.00 34.49 94 ILE A O 1
ATOM 701 N N . GLY A 1 95 ? -10.788 3.004 18.809 1.00 29.22 95 GLY A N 1
ATOM 702 C CA . GLY A 1 95 ? -11.450 3.049 17.519 1.00 30.81 95 GLY A CA 1
ATOM 703 C C . GLY A 1 95 ? -10.493 3.443 16.414 1.00 34.96 95 GLY A C 1
ATOM 704 O O . GLY A 1 95 ? -9.299 3.641 16.625 1.00 26.72 95 GLY A O 1
ATOM 705 N N . ASP A 1 96 ? -11.052 3.547 15.211 1.00 30.72 96 ASP A N 1
ATOM 706 C CA . ASP A 1 96 ? -10.272 3.977 14.055 1.00 26.99 96 ASP A CA 1
ATOM 707 C C . ASP A 1 96 ? -9.994 5.465 14.188 1.00 27.01 96 ASP A C 1
ATOM 708 O O . ASP A 1 96 ? -10.920 6.284 14.153 1.00 31.80 96 ASP A O 1
ATOM 713 N N . VAL A 1 97 ? -8.715 5.816 14.364 1.00 26.23 97 VAL A N 1
ATOM 714 C CA . VAL A 1 97 ? -8.336 7.206 14.590 1.00 24.39 97 VAL A CA 1
ATOM 715 C C . VAL A 1 97 ? -8.651 8.063 13.378 1.00 27.98 97 VAL A C 1
ATOM 716 O O . VAL A 1 97 ? -8.774 9.286 13.493 1.00 28.05 97 VAL A O 1
ATOM 720 N N . GLU A 1 98 ? -8.826 7.444 12.214 1.00 27.40 98 GLU A N 1
ATOM 721 C CA . GLU A 1 98 ? -9.169 8.193 11.017 1.00 28.72 98 GLU A CA 1
ATOM 722 C C . GLU A 1 98 ? -10.644 8.567 10.965 1.00 32.58 98 GLU A C 1
ATOM 723 O O . GLU A 1 98 ? -11.028 9.392 10.129 1.00 32.11 98 GLU A O 1
ATOM 729 N N . THR A 1 99 ? -11.468 7.998 11.848 1.00 26.57 99 THR A N 1
ATOM 730 C CA . THR A 1 99 ? -12.891 8.308 11.913 1.00 32.20 99 THR A CA 1
ATOM 731 C C . THR A 1 99 ? -13.297 9.051 13.179 1.00 36.04 99 THR A C 1
ATOM 732 O O . THR A 1 99 ? -14.348 9.703 13.186 1.00 28.68 99 THR A O 1
ATOM 736 N N . LEU A 1 100 ? -12.492 8.977 14.234 1.00 36.18 100 LEU A N 1
ATOM 737 C CA . LEU A 1 100 ? -12.860 9.518 15.535 1.00 34.13 100 LEU A CA 1
ATOM 738 C C . LEU A 1 100 ? -12.565 11.009 15.622 1.00 32.35 100 LEU A C 1
ATOM 739 O O . LEU A 1 100 ? -11.550 11.492 15.111 1.00 33.03 100 LEU A O 1
ATOM 744 N N . GLU A 1 101 ? -13.445 11.738 16.301 1.00 29.40 101 GLU A N 1
ATOM 745 C CA . GLU A 1 101 ? -13.140 13.123 16.628 1.00 34.21 101 GLU A CA 1
ATOM 746 C C . GLU A 1 101 ? -11.998 13.156 17.640 1.00 34.83 101 GLU A C 1
ATOM 747 O O . GLU A 1 101 ? -12.006 12.406 18.621 1.00 29.24 101 GLU A O 1
ATOM 753 N N . PHE A 1 102 ? -11.007 14.013 17.396 1.00 34.65 102 PHE A N 1
ATOM 754 C CA . PHE A 1 102 ? -9.858 14.084 18.289 1.00 33.54 102 PHE A CA 1
ATOM 755 C C . PHE A 1 102 ? -10.242 14.766 19.606 1.00 36.51 102 PHE A C 1
ATOM 756 O O . PHE A 1 102 ? -11.193 15.551 19.658 1.00 34.66 102 PHE A O 1
ATOM 764 N N . PRO A 1 103 ? -9.511 14.490 20.685 1.00 34.84 103 PRO A N 1
ATOM 765 C CA . PRO A 1 103 ? -9.656 15.321 21.885 1.00 32.19 103 PRO A CA 1
ATOM 766 C C . PRO A 1 103 ? -9.166 16.734 21.610 1.00 33.58 103 PRO A C 1
ATOM 767 O O . PRO A 1 103 ? -8.261 16.960 20.801 1.00 40.40 103 PRO A O 1
ATOM 771 N N . GLN A 1 104 ? -9.773 17.689 22.299 1.00 38.11 104 GLN A N 1
ATOM 772 C CA . GLN A 1 104 ? -9.470 19.094 22.084 1.00 41.82 104 GLN A CA 1
ATOM 773 C C . GLN A 1 104 ? -8.352 19.567 23.008 1.00 41.03 104 GLN A C 1
ATOM 774 O O . GLN A 1 104 ? -8.043 18.939 24.027 1.00 34.58 104 GLN A O 1
ATOM 780 N N . GLN A 1 105 ? -7.742 20.693 22.626 1.00 33.41 105 GLN A N 1
ATOM 781 C CA . GLN A 1 105 ? -6.790 21.426 23.460 1.00 37.39 105 GLN A CA 1
ATOM 782 C C . GLN A 1 105 ? -5.652 20.516 23.932 1.00 34.40 105 GLN A C 1
ATOM 783 O O . GLN A 1 105 ? -5.435 20.305 25.126 1.00 30.15 105 GLN A O 1
ATOM 789 N N . LEU A 1 106 ? -4.923 19.975 22.962 1.00 28.00 106 LEU A N 1
ATOM 790 C CA . LEU A 1 106 ? -3.832 19.046 23.221 1.00 24.99 106 LEU A CA 1
ATOM 791 C C . LEU A 1 106 ? -2.498 19.772 23.321 1.00 24.36 106 LEU A C 1
ATOM 792 O O . LEU A 1 106 ? -2.236 20.724 22.580 1.00 26.84 106 LEU A O 1
ATOM 797 N N . ASP A 1 107 ? -1.653 19.322 24.250 1.00 24.40 107 ASP A N 1
ATOM 798 C CA . ASP A 1 107 ? -0.274 19.797 24.285 1.00 24.70 107 ASP A CA 1
ATOM 799 C C . ASP A 1 107 ? 0.638 19.013 23.358 1.00 22.06 107 ASP A C 1
ATOM 800 O O . ASP A 1 107 ? 1.627 19.564 22.865 1.00 22.95 107 ASP A O 1
ATOM 805 N N . MET A 1 108 ? 0.348 17.734 23.139 1.00 21.60 108 MET A N 1
ATOM 806 C CA . MET A 1 108 ? 1.114 16.915 22.210 1.00 20.75 108 MET A CA 1
ATOM 807 C C . MET A 1 108 ? 0.241 15.807 21.658 1.00 20.37 108 MET A C 1
ATOM 808 O O . MET A 1 108 ? -0.631 15.288 22.355 1.00 21.09 108 MET A O 1
ATOM 813 N N . ILE A 1 109 ? 0.463 15.489 20.385 1.00 19.61 109 ILE A N 1
ATOM 814 C CA . ILE A 1 109 ? 0.012 14.242 19.772 1.00 19.33 109 ILE A CA 1
ATOM 815 C C . ILE A 1 109 ? 1.252 13.408 19.495 1.00 18.34 109 ILE A C 1
ATOM 816 O O . ILE A 1 109 ? 2.191 13.892 18.852 1.00 18.40 109 ILE A O 1
ATOM 821 N N . VAL A 1 110 ? 1.265 12.159 19.959 1.00 18.29 110 VAL A N 1
ATOM 822 C CA . VAL A 1 110 ? 2.459 11.337 19.806 1.00 18.22 110 VAL A CA 1
ATOM 823 C C . VAL A 1 110 ? 2.057 9.962 19.277 1.00 17.35 110 VAL A C 1
ATOM 824 O O . VAL A 1 110 ? 0.953 9.474 19.532 1.00 19.36 110 VAL A O 1
ATOM 828 N N . SER A 1 111 ? 2.938 9.351 18.494 1.00 16.62 111 SER A N 1
ATOM 829 C CA . SER A 1 111 ? 2.603 8.053 17.907 1.00 16.52 111 SER A CA 1
ATOM 830 C C . SER A 1 111 ? 3.872 7.324 17.508 1.00 17.77 111 SER A C 1
ATOM 831 O O . SER A 1 111 ? 4.718 7.902 16.828 1.00 19.95 111 SER A O 1
ATOM 834 N N . GLY A 1 112 ? 3.970 6.043 17.863 1.00 19.31 112 GLY A N 1
ATOM 835 C CA . GLY A 1 112 ? 5.122 5.252 17.481 1.00 21.17 112 GLY A CA 1
ATOM 836 C C . GLY A 1 112 ? 4.739 4.028 16.677 1.00 20.40 112 GLY A C 1
ATOM 837 O O . GLY A 1 112 ? 3.935 3.223 17.147 1.00 18.98 112 GLY A O 1
ATOM 838 N N . SER A 1 113 ? 5.268 3.915 15.450 1.00 19.12 113 SER A N 1
ATOM 839 C CA . SER A 1 113 ? 5.102 2.725 14.606 1.00 22.04 113 SER A CA 1
ATOM 840 C C . SER A 1 113 ? 3.632 2.374 14.363 1.00 22.61 113 SER A C 1
ATOM 841 O O . SER A 1 113 ? 3.264 1.202 14.256 1.00 23.05 113 SER A O 1
ATOM 844 N N . ALA A 1 114 ? 2.787 3.393 14.232 1.00 16.83 114 ALA A N 1
ATOM 845 C CA . ALA A 1 114 ? 1.389 3.187 13.873 1.00 19.83 114 ALA A CA 1
ATOM 846 C C . ALA A 1 114 ? 0.950 3.930 12.621 1.00 22.36 114 ALA A C 1
ATOM 847 O O . ALA A 1 114 ? 0.052 3.449 11.926 1.00 24.78 114 ALA A O 1
ATOM 849 N N . LEU A 1 115 ? 1.545 5.086 12.311 1.00 18.46 115 LEU A N 1
ATOM 850 C CA . LEU A 1 115 ? 1.059 5.899 11.202 1.00 19.60 115 LEU A CA 1
ATOM 851 C C . LEU A 1 115 ? 1.193 5.208 9.845 1.00 23.67 115 LEU A C 1
ATOM 852 O O . LEU A 1 115 ? 0.521 5.615 8.890 1.00 21.16 115 LEU A O 1
ATOM 857 N N . GLN A 1 116 ? 2.039 4.184 9.725 1.00 22.21 116 GLN A N 1
ATOM 858 C CA . GL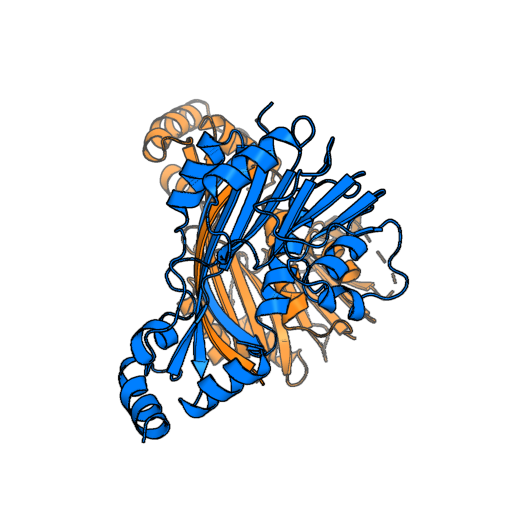N A 1 116 ? 2.168 3.514 8.430 1.00 22.17 116 GLN A CA 1
ATOM 859 C C . GLN A 1 116 ? 0.878 2.811 8.018 1.00 28.31 116 GLN A C 1
ATOM 860 O O . GLN A 1 116 ? 0.687 2.527 6.827 1.00 26.45 116 GLN A O 1
ATOM 866 N N . TRP A 1 117 ? -0.018 2.547 8.969 1.00 24.28 117 TRP A N 1
ATOM 867 C CA . TRP A 1 117 ? -1.297 1.892 8.711 1.00 26.64 117 TRP A CA 1
ATOM 868 C C . TRP A 1 117 ? -2.393 2.859 8.296 1.00 24.80 117 TRP A C 1
ATOM 869 O O . TRP A 1 117 ? -3.516 2.421 8.025 1.00 27.76 117 TRP A O 1
ATOM 880 N N . MET A 1 118 ? -2.105 4.153 8.274 1.00 23.93 118 MET A N 1
ATOM 881 C CA . MET A 1 118 ? -3.134 5.149 8.030 1.00 26.46 118 MET A CA 1
ATOM 882 C C . MET A 1 118 ? -3.495 5.163 6.553 1.00 28.11 118 MET A C 1
ATOM 883 O O . MET A 1 118 ? -2.612 5.131 5.690 1.00 28.40 118 MET A O 1
ATOM 888 N N . GLN A 1 119 ? -4.791 5.206 6.259 1.00 25.16 119 GLN A N 1
ATOM 889 C CA . GLN A 1 119 ? -5.219 5.251 4.872 1.00 31.12 119 GLN A CA 1
ATOM 890 C C . GLN A 1 119 ? -5.234 6.666 4.324 1.00 31.89 119 GLN A C 1
ATOM 891 O O . GLN A 1 119 ? -5.178 6.842 3.105 1.00 34.82 119 GLN A O 1
ATOM 897 N N . ASP A 1 120 ? -5.245 7.684 5.199 1.00 25.38 120 ASP A N 1
ATOM 898 C CA . ASP A 1 120 ? -5.381 9.063 4.743 1.00 21.18 120 ASP A CA 1
ATOM 899 C C . ASP A 1 120 ? -4.592 9.982 5.684 1.00 32.92 120 ASP A C 1
ATOM 900 O O . ASP A 1 120 ? -5.151 10.688 6.530 1.00 30.31 120 ASP A O 1
ATOM 905 N N . LEU A 1 121 ? -3.273 10.001 5.500 1.00 25.62 121 LEU A N 1
ATOM 906 C CA . LEU A 1 121 ? -2.398 10.817 6.342 1.00 26.14 121 LEU A CA 1
ATOM 907 C C . LEU A 1 121 ? -2.636 12.320 6.199 1.00 27.57 121 LEU A C 1
ATOM 908 O O . LEU A 1 121 ? -2.583 13.037 7.210 1.00 28.11 121 LEU A O 1
ATOM 913 N N . PRO A 1 122 ? -2.878 12.860 4.993 1.00 29.91 122 PRO A N 1
ATOM 914 C CA . PRO A 1 122 ? -3.110 14.313 4.912 1.00 26.11 122 PRO A CA 1
ATOM 915 C C . PRO A 1 122 ? -4.293 14.780 5.741 1.00 25.52 122 PRO A C 1
ATOM 916 O O . PRO A 1 122 ? -4.215 15.831 6.391 1.00 35.05 122 PRO A O 1
ATOM 920 N N . ARG A 1 123 ? -5.393 14.026 5.726 1.00 31.58 123 ARG A N 1
ATOM 921 C CA . ARG A 1 123 ? -6.548 14.380 6.542 1.00 28.84 123 ARG A CA 1
ATOM 922 C C . ARG A 1 123 ? -6.247 14.198 8.022 1.00 30.60 123 ARG A C 1
ATOM 923 O O . ARG A 1 123 ? -6.714 14.979 8.857 1.00 33.54 123 ARG A O 1
ATOM 927 N N . LEU A 1 124 ? -5.475 13.167 8.371 1.00 28.97 124 LEU A N 1
ATOM 928 C CA . LEU A 1 124 ? -5.098 13.001 9.769 1.00 35.18 124 LEU A CA 1
ATOM 929 C C . LEU A 1 124 ? -4.287 14.194 10.261 1.00 28.67 124 LEU A C 1
ATOM 930 O O . LEU A 1 124 ? -4.526 14.699 11.363 1.00 24.19 124 LEU A O 1
ATOM 935 N N . LEU A 1 125 ? -3.344 14.683 9.444 1.00 28.87 125 LEU A N 1
ATOM 936 C CA . LEU A 1 125 ? -2.538 15.830 9.855 1.00 24.76 125 LEU A CA 1
ATOM 937 C C . LEU A 1 125 ? -3.381 17.090 10.017 1.00 31.44 125 LEU A C 1
ATOM 938 O O . LEU A 1 125 ? -3.040 17.970 10.819 1.00 25.78 125 LEU A O 1
ATOM 943 N N . GLN A 1 126 ? -4.468 17.208 9.253 1.00 28.69 126 GLN A N 1
ATOM 944 C CA . GLN A 1 126 ? -5.401 18.305 9.474 1.00 32.55 126 GLN A CA 1
ATOM 945 C C . GLN A 1 126 ? -6.066 18.186 10.837 1.00 28.20 126 GLN A C 1
ATOM 946 O O . GLN A 1 126 ? -6.255 19.187 11.536 1.00 30.22 126 GLN A O 1
ATOM 952 N N . HIS A 1 127 ? -6.449 16.968 11.224 1.00 32.03 127 HIS A N 1
ATOM 953 C CA . HIS A 1 127 ? -7.075 16.800 12.529 1.00 31.67 127 HIS A CA 1
ATOM 954 C C . HIS A 1 127 ? -6.070 17.042 13.646 1.00 31.42 127 HIS A C 1
ATOM 955 O O . HIS A 1 127 ? -6.442 17.545 14.712 1.00 27.07 127 HIS A O 1
ATOM 962 N N . CYS A 1 128 ? -4.795 16.715 13.408 1.00 25.56 128 CYS A N 1
ATOM 963 C CA . CYS A 1 128 ? -3.747 17.021 14.379 1.00 28.42 128 CYS A CA 1
ATOM 964 C C . CYS A 1 128 ? -3.610 18.520 14.580 1.00 28.58 128 CYS A C 1
ATOM 965 O O . CYS A 1 128 ? -3.551 19.003 15.714 1.00 24.20 128 CYS A O 1
ATOM 968 N N . TYR A 1 129 ? -3.558 19.270 13.479 1.00 25.58 129 TYR A N 1
ATOM 969 C CA . TYR A 1 129 ? -3.435 20.721 13.552 1.00 29.71 129 TYR A CA 1
ATOM 970 C C . TYR A 1 129 ? -4.576 21.326 14.353 1.00 31.33 129 TYR A C 1
ATOM 971 O O . TYR A 1 129 ? -4.361 22.186 15.216 1.00 30.57 129 TYR A O 1
ATOM 980 N N . ALA A 1 130 ? -5.804 20.877 14.081 1.00 31.04 130 ALA A N 1
ATOM 981 C CA . ALA A 1 130 ? -6.970 21.468 14.718 1.00 33.63 130 ALA A CA 1
ATOM 982 C C . ALA A 1 130 ? -7.044 21.115 16.198 1.00 30.38 130 ALA A C 1
ATOM 983 O O . ALA A 1 130 ? -7.564 21.898 16.994 1.00 29.03 130 ALA A O 1
ATOM 985 N N . ALA A 1 131 ? -6.534 19.953 16.589 1.00 25.64 131 ALA A N 1
ATOM 986 C CA . ALA A 1 131 ? -6.676 19.510 17.970 1.00 27.60 131 ALA A CA 1
ATOM 987 C C . ALA A 1 131 ? -5.616 20.095 18.887 1.00 28.41 131 ALA A C 1
ATOM 988 O O . ALA A 1 131 ? -5.830 20.154 20.106 1.00 30.93 131 ALA A O 1
ATOM 990 N N . LEU A 1 132 ? -4.496 20.545 18.334 1.00 25.40 132 LEU A N 1
ATOM 991 C CA . LEU A 1 132 ? -3.381 20.964 19.162 1.00 29.27 132 LEU A CA 1
ATOM 992 C C . LEU A 1 132 ? -3.524 22.410 19.615 1.00 37.25 132 LEU A C 1
ATOM 993 O O . LEU A 1 132 ? -4.044 23.272 18.898 1.00 36.44 132 LEU A O 1
ATOM 998 N N . ASN A 1 133 ? -3.031 22.662 20.823 1.00 26.98 133 ASN A N 1
ATOM 999 C CA . ASN A 1 133 ? -2.908 23.999 21.359 1.00 30.15 133 ASN A CA 1
ATOM 1000 C C . ASN A 1 133 ? -1.931 24.796 20.496 1.00 25.97 133 ASN A C 1
ATOM 1001 O O . ASN A 1 133 ? -1.229 24.248 19.642 1.00 28.85 133 ASN A O 1
ATOM 1006 N N . GLU A 1 134 ? -1.871 26.106 20.745 1.00 30.55 134 GLU A N 1
ATOM 1007 C CA . GLU A 1 134 ? -0.894 26.946 20.060 1.00 35.87 134 GLU A CA 1
ATOM 1008 C C . GLU A 1 134 ? 0.513 26.410 20.293 1.00 29.26 134 GLU A C 1
ATOM 1009 O O . GLU A 1 134 ? 0.912 26.165 21.435 1.00 38.77 134 GLU A O 1
ATOM 1011 N N . GLN A 1 135 ? 1.256 26.210 19.202 1.00 28.83 135 GLN A N 1
ATOM 1012 C CA . GLN A 1 135 ? 2.592 25.617 19.248 1.00 32.76 135 GLN A CA 1
ATOM 1013 C C . GLN A 1 135 ? 2.589 24.253 19.944 1.00 29.66 135 GLN A C 1
ATOM 1014 O O . GLN A 1 135 ? 3.554 23.883 20.618 1.00 31.98 135 GLN A O 1
ATOM 1020 N N . GLY A 1 136 ? 1.498 23.505 19.797 1.00 27.56 136 GLY A N 1
ATOM 1021 C CA . GLY A 1 136 ? 1.462 22.149 20.299 1.00 25.81 136 GLY A CA 1
ATOM 1022 C C . GLY A 1 136 ? 2.350 21.225 19.488 1.00 29.12 136 GLY A C 1
ATOM 1023 O O . GLY A 1 136 ? 2.684 21.487 18.331 1.00 25.51 136 GLY A O 1
ATOM 1024 N N . TRP A 1 137 ? 2.740 20.122 20.118 1.00 22.82 137 TRP A N 1
ATOM 1025 C CA . TRP A 1 137 ? 3.721 19.198 19.561 1.00 22.14 137 TRP A CA 1
ATOM 1026 C C . TRP A 1 137 ? 3.048 18.066 18.794 1.00 18.27 137 TRP A C 1
ATOM 1027 O O . TRP A 1 137 ? 2.011 17.553 19.219 1.00 21.32 137 TRP A O 1
ATOM 1038 N N . LEU A 1 138 ? 3.641 17.702 17.657 1.00 18.31 138 LEU A N 1
ATOM 1039 C CA . LEU A 1 138 ? 3.316 16.471 16.937 1.00 17.87 138 LEU A CA 1
ATOM 1040 C C . LEU A 1 138 ? 4.612 15.691 16.761 1.00 18.60 138 LEU A C 1
ATOM 1041 O O . LEU A 1 138 ? 5.514 16.129 16.038 1.00 20.98 138 LEU A O 1
ATOM 1046 N N . CYS A 1 139 ? 4.699 14.522 17.393 1.00 19.78 139 CYS A N 1
ATOM 1047 C CA . CYS A 1 139 ? 5.959 13.802 17.474 1.00 16.17 139 CYS A CA 1
ATOM 1048 C C . CYS A 1 139 ? 5.678 12.345 17.179 1.00 17.80 139 CYS A C 1
ATOM 1049 O O . CYS A 1 139 ? 4.785 11.756 17.793 1.00 17.61 139 CYS A O 1
ATOM 1052 N N . PHE A 1 140 ? 6.397 11.775 16.219 1.00 17.29 140 PHE A N 1
ATOM 1053 C CA . PHE A 1 140 ? 6.070 10.406 15.855 1.00 14.57 140 PHE A CA 1
ATOM 1054 C C . PHE A 1 140 ? 7.264 9.682 15.263 1.00 18.02 140 PHE A C 1
ATOM 1055 O O . PHE A 1 140 ? 8.232 10.291 14.803 1.00 16.33 140 PHE A O 1
ATOM 1063 N N . SER A 1 141 ? 7.157 8.357 15.258 1.00 18.22 141 SER A N 1
ATOM 1064 C CA . SER A 1 141 ? 7.988 7.510 14.424 1.00 19.24 141 SER A CA 1
ATOM 1065 C C . SER A 1 141 ? 7.102 6.696 13.487 1.00 18.35 141 SER A C 1
ATOM 1066 O O . SER A 1 141 ? 5.985 6.299 13.851 1.00 16.83 141 SER A O 1
ATOM 1069 N N . THR A 1 142 ? 7.588 6.486 12.265 1.00 15.23 142 THR A N 1
ATOM 1070 C CA . THR A 1 142 ? 6.928 5.615 11.293 1.00 14.99 142 THR A CA 1
ATOM 1071 C C . THR A 1 142 ? 8.007 4.910 10.477 1.00 19.34 142 THR A C 1
ATOM 1072 O O . THR A 1 142 ? 9.110 4.686 10.983 1.00 16.55 142 THR A O 1
ATOM 1076 N N . PHE A 1 143 ? 7.705 4.520 9.249 1.00 20.23 143 PHE A N 1
ATOM 1077 C CA . PHE A 1 143 ? 8.659 3.777 8.435 1.00 16.04 143 PHE A CA 1
ATOM 1078 C C . PHE A 1 143 ? 8.645 4.319 7.020 1.00 20.93 143 PHE A C 1
ATOM 1079 O O . PHE A 1 143 ? 7.626 4.825 6.546 1.00 19.24 143 PHE A O 1
ATOM 1087 N N . GLY A 1 144 ? 9.790 4.192 6.341 1.00 18.23 144 GLY A N 1
ATOM 1088 C CA . GLY A 1 144 ? 9.920 4.621 4.964 1.00 18.38 144 GLY A CA 1
ATOM 1089 C C . GLY A 1 144 ? 9.945 3.474 3.967 1.00 19.65 144 GLY A C 1
ATOM 1090 O O . GLY A 1 144 ? 9.864 2.298 4.330 1.00 19.31 144 GLY A O 1
ATOM 1091 N N . PRO A 1 145 ? 10.096 3.811 2.684 1.00 17.69 145 PRO A N 1
ATOM 1092 C CA . PRO A 1 145 ? 9.795 2.837 1.614 1.00 19.29 145 PRO A CA 1
ATOM 1093 C C . PRO A 1 145 ? 10.676 1.594 1.595 1.00 25.55 145 PRO A C 1
ATOM 1094 O O . PRO A 1 145 ? 10.287 0.601 0.965 1.00 22.49 145 PRO A O 1
ATOM 1098 N N . LYS A 1 146 ? 11.848 1.604 2.223 1.00 22.64 146 LYS A N 1
ATOM 1099 C CA . LYS A 1 146 ? 12.702 0.421 2.201 1.00 19.96 146 LYS A CA 1
ATOM 1100 C C . LYS A 1 146 ? 12.441 -0.509 3.381 1.00 21.02 146 LYS A C 1
ATOM 1101 O O . LYS A 1 146 ? 13.156 -1.508 3.549 1.00 18.32 146 LYS A O 1
ATOM 1107 N N . ASN A 1 147 ? 11.419 -0.223 4.187 1.00 16.88 147 ASN A N 1
ATOM 1108 C CA . ASN A 1 147 ? 11.162 -1.033 5.375 1.00 18.38 147 ASN A CA 1
ATOM 1109 C C . ASN A 1 147 ? 10.744 -2.443 4.971 1.00 21.05 147 ASN A C 1
ATOM 1110 O O . ASN A 1 147 ? 9.755 -2.625 4.251 1.00 23.28 147 ASN A O 1
ATOM 1115 N N . LEU A 1 148 ? 11.493 -3.437 5.456 1.00 18.14 148 LEU A N 1
ATOM 1116 C CA . LEU A 1 148 ? 11.240 -4.849 5.176 1.00 19.19 148 LEU A CA 1
ATOM 1117 C C . LEU A 1 148 ? 11.190 -5.117 3.675 1.00 18.78 148 LEU A C 1
ATOM 1118 O O . LEU A 1 148 ? 10.438 -5.971 3.210 1.00 22.19 148 LEU A O 1
ATOM 1123 N N . ILE A 1 149 ? 11.997 -4.381 2.904 1.00 19.07 149 ILE A N 1
ATOM 1124 C CA . ILE A 1 149 ? 11.897 -4.461 1.446 1.00 19.45 149 ILE A CA 1
ATOM 1125 C C . ILE A 1 149 ? 12.198 -5.870 0.938 1.00 21.73 149 ILE A C 1
ATOM 1126 O O . ILE A 1 149 ? 11.627 -6.306 -0.069 1.00 23.16 149 ILE A O 1
ATOM 1131 N N . GLU A 1 150 ? 13.057 -6.618 1.636 1.00 19.74 150 GLU A N 1
ATOM 1132 C CA . GLU A 1 150 ? 13.360 -7.983 1.204 1.00 20.84 150 GLU A CA 1
ATOM 1133 C C . GLU A 1 150 ? 12.126 -8.872 1.294 1.00 26.03 150 GLU A C 1
ATOM 1134 O O . GLU A 1 150 ? 11.903 -9.733 0.434 1.00 25.39 150 GLU A O 1
ATOM 1140 N N . ILE A 1 151 ? 11.302 -8.663 2.321 1.00 25.39 151 ILE A N 1
ATOM 1141 C CA . ILE A 1 151 ? 10.088 -9.461 2.483 1.00 29.61 151 ILE A CA 1
ATOM 1142 C C . ILE A 1 151 ? 9.048 -9.060 1.442 1.00 31.26 151 ILE A C 1
ATOM 1143 O O . ILE A 1 151 ? 8.296 -9.904 0.935 1.00 36.53 151 ILE A O 1
ATOM 1148 N N . LYS A 1 152 ? 8.989 -7.768 1.109 1.00 29.56 152 LYS A N 1
ATOM 1149 C CA . LYS A 1 152 ? 8.074 -7.306 0.072 1.00 30.93 152 LYS A CA 1
ATOM 1150 C C . LYS A 1 152 ? 8.465 -7.858 -1.292 1.00 36.92 152 LYS A C 1
ATOM 1151 O O . LYS A 1 152 ? 7.599 -8.269 -2.070 1.00 36.66 152 LYS A O 1
ATOM 1153 N N . GLU A 1 153 ? 9.764 -7.874 -1.599 1.00 32.40 153 GLU A N 1
ATOM 1154 C CA . GLU A 1 153 ? 10.209 -8.384 -2.895 1.00 33.01 153 GLU A CA 1
ATOM 1155 C C . GLU A 1 153 ? 9.987 -9.886 -3.012 1.00 35.43 153 GLU A C 1
ATOM 1156 O O . GLU A 1 153 ? 9.639 -10.383 -4.090 1.00 42.64 153 GLU A O 1
ATOM 1162 N N . LEU A 1 154 ? 10.176 -10.628 -1.923 1.00 33.76 154 LEU A N 1
ATOM 1163 C CA . LEU A 1 154 ? 10.152 -12.085 -2.011 1.00 37.41 154 LEU A CA 1
ATOM 1164 C C . LEU A 1 154 ? 8.764 -12.679 -1.828 1.00 45.77 154 LEU A C 1
ATOM 1165 O O . LEU A 1 154 ? 8.454 -13.707 -2.442 1.00 42.41 154 LEU A O 1
ATOM 1170 N N . THR A 1 155 ? 7.926 -12.067 -0.994 1.00 39.73 155 THR A N 1
ATOM 1171 C CA . THR A 1 155 ? 6.593 -12.581 -0.716 1.00 45.31 155 THR A CA 1
ATOM 1172 C C . THR A 1 155 ? 5.484 -11.750 -1.343 1.00 47.32 155 THR A C 1
ATOM 1173 O O . THR A 1 155 ? 4.335 -12.203 -1.366 1.00 48.03 155 THR A O 1
ATOM 1177 N N . GLY A 1 156 ? 5.790 -10.551 -1.843 1.00 39.84 156 GLY A N 1
ATOM 1178 C CA . GLY A 1 156 ? 4.781 -9.672 -2.390 1.00 43.16 156 GLY A CA 1
ATOM 1179 C C . GLY A 1 156 ? 3.976 -8.897 -1.369 1.00 49.62 156 GLY A C 1
ATOM 1180 O O . GLY A 1 156 ? 3.189 -8.025 -1.762 1.00 58.88 156 GLY A O 1
ATOM 1181 N N . GLN A 1 157 ? 4.147 -9.169 -0.077 1.00 45.61 157 GLN A N 1
ATOM 1182 C CA . GLN A 1 157 ? 3.376 -8.519 0.977 1.00 38.80 157 GLN A CA 1
ATOM 1183 C C . GLN A 1 157 ? 4.168 -7.365 1.579 1.00 45.18 157 GLN A C 1
ATOM 1184 O O . GLN A 1 157 ? 5.343 -7.527 1.928 1.00 43.09 157 GLN A O 1
ATOM 1186 N N . GLY A 1 158 ? 3.522 -6.216 1.713 1.00 47.75 158 GLY A N 1
ATOM 1187 C CA . GLY A 1 158 ? 4.129 -5.055 2.333 1.00 42.87 158 GLY A CA 1
ATOM 1188 C C . GLY A 1 158 ? 3.349 -3.796 2.028 1.00 45.41 158 GLY A C 1
ATOM 1189 O O . GLY A 1 158 ? 2.580 -3.718 1.070 1.00 46.16 158 GLY A O 1
ATOM 1190 N N . LEU A 1 159 ? 3.560 -2.784 2.867 1.00 34.98 159 LEU A N 1
ATOM 1191 C CA . LEU A 1 159 ? 2.871 -1.509 2.733 1.00 29.34 159 LEU A CA 1
ATOM 1192 C C . LEU A 1 159 ? 3.602 -0.593 1.757 1.00 34.20 159 LEU A C 1
ATOM 1193 O O . LEU A 1 159 ? 4.791 -0.762 1.479 1.00 40.82 159 LEU A O 1
ATOM 1198 N N . ASN A 1 160 ? 2.870 0.384 1.228 1.00 29.79 160 ASN A N 1
ATOM 1199 C CA . ASN A 1 160 ? 3.486 1.535 0.577 1.00 33.01 160 ASN A CA 1
ATOM 1200 C C . ASN A 1 160 ? 3.707 2.610 1.635 1.00 34.68 160 ASN A C 1
ATOM 1201 O O . ASN A 1 160 ? 2.762 3.009 2.324 1.00 40.83 160 ASN A O 1
ATOM 1206 N N . TYR A 1 161 ? 4.947 3.065 1.773 1.00 25.59 161 TYR A N 1
ATOM 1207 C CA . TYR A 1 161 ? 5.329 4.011 2.810 1.00 25.77 161 TYR A CA 1
ATOM 1208 C C . TYR A 1 161 ? 5.678 5.356 2.184 1.00 26.67 161 TYR A C 1
ATOM 1209 O O . TYR A 1 161 ? 6.294 5.408 1.117 1.00 29.53 161 TYR A O 1
ATOM 1218 N N . TRP A 1 162 ? 5.317 6.440 2.869 1.00 21.89 162 TRP A N 1
ATOM 1219 C CA . TRP A 1 162 ? 5.802 7.771 2.514 1.00 23.76 162 TRP A CA 1
ATOM 1220 C C . TRP A 1 162 ? 7.311 7.874 2.696 1.00 24.64 162 TRP A C 1
ATOM 1221 O O . TRP A 1 162 ? 7.878 7.300 3.626 1.00 26.01 162 TRP A O 1
ATOM 1232 N N . ASN A 1 163 ? 7.960 8.660 1.829 1.00 23.07 163 ASN A N 1
ATOM 1233 C CA . ASN A 1 163 ? 9.375 8.948 2.019 1.00 22.62 163 ASN A CA 1
ATOM 1234 C C . ASN A 1 163 ? 9.555 10.232 2.834 1.00 25.85 163 ASN A C 1
ATOM 1235 O O . ASN A 1 163 ? 8.590 10.919 3.186 1.00 23.93 163 ASN A O 1
ATOM 1240 N N . LEU A 1 164 ? 10.810 10.551 3.165 1.00 20.69 164 LEU A N 1
ATOM 1241 C CA . LEU A 1 164 ? 11.070 11.678 4.056 1.00 21.09 164 LEU A CA 1
ATOM 1242 C C . LEU A 1 164 ? 10.600 12.996 3.451 1.00 28.78 164 LEU A C 1
ATOM 1243 O O . LEU A 1 164 ? 10.072 13.855 4.164 1.00 20.81 164 LEU A O 1
ATOM 1248 N N . GLU A 1 165 ? 10.786 13.186 2.141 1.00 26.71 165 GLU A N 1
ATOM 1249 C CA . GLU A 1 165 ? 10.355 14.453 1.550 1.00 25.75 165 GLU A CA 1
ATOM 1250 C C . GLU A 1 165 ? 8.836 14.568 1.505 1.00 24.41 165 GLU A C 1
ATOM 1251 O O . GLU A 1 165 ? 8.302 15.681 1.632 1.00 26.01 165 GLU A O 1
ATOM 1257 N N . ASN A 1 166 ? 8.129 13.443 1.311 1.00 25.06 166 ASN A N 1
ATOM 1258 C CA . ASN A 1 166 ? 6.670 13.439 1.429 1.00 26.14 166 ASN A CA 1
ATOM 1259 C C . ASN A 1 166 ? 6.248 14.012 2.768 1.00 25.53 166 ASN A C 1
ATOM 1260 O O . ASN A 1 166 ? 5.360 14.870 2.850 1.00 20.83 166 ASN A O 1
ATOM 1265 N N . TRP A 1 167 ? 6.852 13.500 3.841 1.00 21.44 167 TRP A N 1
ATOM 1266 C CA . TRP A 1 167 ? 6.544 14.008 5.170 1.00 27.36 167 TRP A CA 1
ATOM 1267 C C . TRP A 1 167 ? 6.872 15.488 5.283 1.00 23.47 167 TRP A C 1
ATOM 1268 O O . TRP A 1 167 ? 6.064 16.265 5.804 1.00 24.88 167 TRP A O 1
ATOM 1279 N N . ASN A 1 168 ? 8.043 15.900 4.783 1.00 21.62 168 ASN A N 1
ATOM 1280 C CA . ASN A 1 168 ? 8.437 17.307 4.851 1.00 25.45 168 ASN A CA 1
ATOM 1281 C C . ASN A 1 168 ? 7.378 18.196 4.213 1.00 29.95 168 ASN A C 1
ATOM 1282 O O . ASN A 1 168 ? 6.939 19.189 4.807 1.00 28.92 168 ASN A O 1
ATOM 1287 N N . SER A 1 169 ? 6.930 17.830 3.011 1.00 25.20 169 SER A N 1
ATOM 1288 C CA . SER A 1 169 ? 5.949 18.646 2.304 1.00 26.76 169 SER A CA 1
ATOM 1289 C C . SER A 1 169 ? 4.587 18.600 2.981 1.00 25.57 169 SER A C 1
ATOM 1290 O O . SER A 1 169 ? 3.884 19.614 3.043 1.00 27.36 169 SER A O 1
ATOM 1293 N N . ALA A 1 170 ? 4.191 17.428 3.480 1.00 26.37 170 ALA A N 1
ATOM 1294 C CA . ALA A 1 170 ? 2.870 17.291 4.083 1.00 21.18 170 ALA A CA 1
ATOM 1295 C C . ALA A 1 170 ? 2.786 18.013 5.422 1.00 28.71 170 ALA A C 1
ATOM 1296 O O . ALA A 1 170 ? 1.765 18.639 5.727 1.00 23.39 170 ALA A O 1
ATOM 1298 N N . LEU A 1 171 ? 3.839 17.938 6.238 1.00 23.55 171 LEU A N 1
ATOM 1299 C CA . LEU A 1 171 ? 3.821 18.666 7.504 1.00 23.21 171 LEU A CA 1
ATOM 1300 C C . LEU A 1 171 ? 3.716 20.165 7.270 1.00 27.08 171 LEU A C 1
ATOM 1301 O O . LEU A 1 171 ? 2.886 20.839 7.883 1.00 25.37 171 LEU A O 1
ATOM 1306 N N . THR A 1 172 ? 4.553 20.708 6.382 1.00 24.23 172 THR A N 1
ATOM 1307 C CA . THR A 1 172 ? 4.505 22.145 6.125 1.00 29.71 172 THR A CA 1
ATOM 1308 C C . THR A 1 172 ? 3.141 22.555 5.589 1.00 31.78 172 THR A C 1
ATOM 1309 O O . THR A 1 172 ? 2.596 23.599 5.971 1.00 32.70 172 THR A O 1
ATOM 1313 N N . GLN A 1 173 ? 2.546 21.717 4.742 1.00 28.58 173 GLN A N 1
ATOM 1314 C CA . GLN A 1 173 ? 1.225 22.036 4.215 1.00 36.67 173 GLN A CA 1
ATOM 1315 C C . GLN A 1 173 ? 0.157 22.027 5.302 1.00 31.87 173 GLN A C 1
ATOM 1316 O O . GLN A 1 173 ? -0.753 22.864 5.291 1.00 29.44 173 GLN A O 1
ATOM 1322 N N . ALA A 1 174 ? 0.253 21.099 6.251 1.00 31.89 174 ALA A N 1
ATOM 1323 C CA . ALA A 1 174 ? -0.764 20.980 7.290 1.00 28.73 174 ALA A CA 1
ATOM 1324 C C . ALA A 1 174 ? -0.639 22.047 8.369 1.00 30.79 174 ALA A C 1
ATOM 1325 O O . ALA A 1 174 ? -1.500 22.111 9.255 1.00 36.08 174 ALA A O 1
ATOM 1327 N N . GLY A 1 175 ? 0.395 22.878 8.324 1.00 27.36 175 GLY A N 1
ATOM 1328 C CA . GLY A 1 175 ? 0.578 23.919 9.303 1.00 29.42 175 GLY A CA 1
ATOM 1329 C C . GLY A 1 175 ? 1.541 23.618 10.430 1.00 30.34 175 GLY A C 1
ATOM 1330 O O . GLY A 1 175 ? 1.395 24.198 11.512 1.00 33.03 175 GLY A O 1
ATOM 1331 N N . PHE A 1 176 ? 2.522 22.746 10.219 1.00 26.04 176 PHE A N 1
ATOM 1332 C CA . PHE A 1 176 ? 3.507 22.431 11.245 1.00 24.36 176 PHE A CA 1
ATOM 1333 C C . PHE A 1 176 ? 4.883 22.939 10.851 1.00 29.42 176 PHE A C 1
ATOM 1334 O O . PHE A 1 176 ? 5.245 22.929 9.672 1.00 32.02 176 PHE A O 1
ATOM 1342 N N . GLU A 1 177 ? 5.652 23.372 11.848 1.00 26.18 177 GLU A N 1
ATOM 1343 C CA . GLU A 1 177 ? 7.076 23.601 11.662 1.00 28.33 177 GLU A CA 1
ATOM 1344 C C . GLU A 1 177 ? 7.838 22.347 12.080 1.00 31.35 177 GLU A C 1
ATOM 1345 O O . GLU A 1 177 ? 7.423 21.618 12.982 1.00 27.53 177 GLU A O 1
ATOM 1351 N N . ILE A 1 178 ? 8.941 22.079 11.398 1.00 24.06 178 ILE A N 1
ATOM 1352 C CA . ILE A 1 178 ? 9.678 20.837 11.600 1.00 21.93 178 ILE A CA 1
ATOM 1353 C C . ILE A 1 178 ? 10.925 21.133 12.418 1.00 24.96 178 ILE A C 1
ATOM 1354 O O . ILE A 1 178 ? 11.841 21.822 11.950 1.00 28.70 178 ILE A O 1
ATOM 1359 N N . LEU A 1 179 ? 10.972 20.599 13.638 1.00 18.92 179 LEU A N 1
ATOM 1360 C CA . LEU A 1 179 ? 12.176 20.680 14.452 1.00 24.13 179 LEU A CA 1
ATOM 1361 C C . LEU A 1 179 ? 13.142 19.535 14.185 1.00 27.12 179 LEU A C 1
ATOM 1362 O O . LEU A 1 179 ? 14.352 19.707 14.351 1.00 21.90 179 LEU A O 1
ATOM 1367 N N . HIS A 1 180 ? 12.634 18.367 13.793 1.00 19.70 180 HIS A N 1
ATOM 1368 C CA 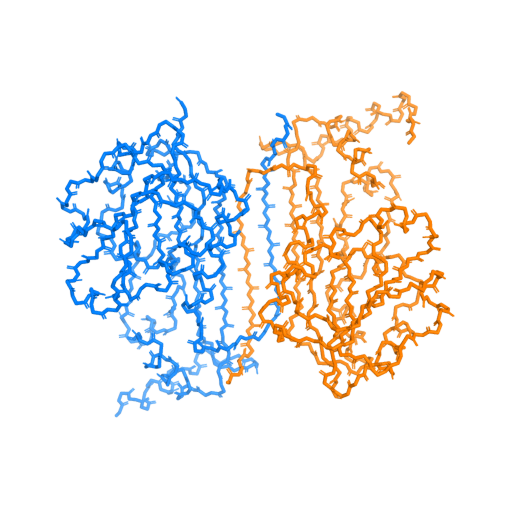. HIS A 1 180 ? 13.474 17.205 13.516 1.00 19.43 180 HIS A CA 1
ATOM 1369 C C . HIS A 1 180 ? 12.727 16.304 12.554 1.00 20.97 180 HIS A C 1
ATOM 1370 O O . HIS A 1 180 ? 11.562 15.978 12.794 1.00 20.13 180 HIS A O 1
ATOM 1377 N N . LEU A 1 181 ? 13.383 15.907 11.467 1.00 18.39 181 LEU A N 1
ATOM 1378 C CA . LEU A 1 181 ? 12.772 14.947 10.555 1.00 18.04 181 LEU A CA 1
ATOM 1379 C C . LEU A 1 181 ? 13.897 14.166 9.897 1.00 22.08 181 LEU A C 1
ATOM 1380 O O . LEU A 1 181 ? 14.702 14.731 9.149 1.00 20.59 181 LEU A O 1
ATOM 1385 N N . ALA A 1 182 ? 13.932 12.868 10.162 1.00 22.25 182 ALA A N 1
ATOM 1386 C CA . ALA A 1 182 ? 15.102 12.069 9.853 1.00 20.33 182 ALA A CA 1
ATOM 1387 C C . ALA A 1 182 ? 14.676 10.648 9.535 1.00 21.96 182 ALA A C 1
ATOM 1388 O O . ALA A 1 182 ? 13.601 10.191 9.933 1.00 20.00 182 ALA A O 1
ATOM 1390 N N . GLN A 1 183 ? 15.556 9.946 8.839 1.00 17.40 183 GLN A N 1
ATOM 1391 C CA . GLN A 1 183 ? 15.333 8.560 8.459 1.00 17.97 183 GLN A CA 1
ATOM 1392 C C . GLN A 1 183 ? 16.599 7.776 8.746 1.00 19.69 183 GLN A C 1
ATOM 1393 O O . GLN A 1 183 ? 17.700 8.326 8.756 1.00 18.98 183 GLN A O 1
ATOM 1399 N N . SER A 1 184 ? 16.435 6.495 9.029 1.00 17.81 184 SER A N 1
ATOM 1400 C CA . SER A 1 184 ? 17.573 5.609 9.161 1.00 19.51 184 SER A CA 1
ATOM 1401 C C . SER A 1 184 ? 17.252 4.385 8.326 1.00 21.58 184 SER A C 1
ATOM 1402 O O . SER A 1 184 ? 16.158 3.830 8.448 1.00 19.07 184 SER A O 1
ATOM 1405 N N . GLU A 1 185 ? 18.155 4.017 7.422 1.00 16.16 185 GLU A N 1
ATOM 1406 C CA . GLU A 1 185 ? 18.042 2.748 6.709 1.00 16.56 185 GLU A CA 1
ATOM 1407 C C . GLU A 1 185 ? 19.086 1.807 7.292 1.00 17.13 185 GLU A C 1
ATOM 1408 O O . GLU A 1 185 ? 20.290 2.061 7.185 1.00 19.30 185 GLU A O 1
ATOM 1414 N N . THR A 1 186 ? 18.627 0.729 7.924 1.00 15.85 186 THR A N 1
ATOM 1415 C CA . THR A 1 186 ? 19.509 -0.179 8.640 1.00 18.91 186 THR A CA 1
ATOM 1416 C C . THR A 1 186 ? 19.317 -1.571 8.066 1.00 17.71 186 THR A C 1
ATOM 1417 O O . THR A 1 186 ? 18.191 -2.079 8.032 1.00 18.11 186 THR A O 1
ATOM 1421 N N . GLN A 1 187 ? 20.406 -2.188 7.623 1.00 16.76 187 GLN A N 1
ATOM 1422 C CA . GLN A 1 187 ? 20.357 -3.573 7.181 1.00 16.16 187 GLN A CA 1
ATOM 1423 C C . GLN A 1 187 ? 20.906 -4.452 8.285 1.00 21.10 187 GLN A C 1
ATOM 1424 O O . GLN A 1 187 ? 22.066 -4.303 8.683 1.00 23.21 187 GLN A O 1
ATOM 1430 N N . LEU A 1 188 ? 20.067 -5.357 8.768 1.00 19.43 188 LEU A N 1
ATOM 1431 C CA . LEU A 1 188 ? 20.468 -6.410 9.686 1.00 20.58 188 LEU A CA 1
ATOM 1432 C C . LEU A 1 188 ? 20.967 -7.582 8.853 1.00 23.07 188 LEU A C 1
ATOM 1433 O O . LEU A 1 188 ? 20.409 -7.874 7.797 1.00 24.24 188 LEU A O 1
ATOM 1438 N N . TYR A 1 189 ? 22.030 -8.238 9.312 1.00 21.95 189 TYR A N 1
ATOM 1439 C CA . TYR A 1 189 ? 22.670 -9.303 8.542 1.00 27.46 189 TYR A CA 1
ATOM 1440 C C . TYR A 1 189 ? 22.566 -10.592 9.344 1.00 31.22 189 TYR A C 1
ATOM 1441 O O . TYR A 1 189 ? 23.298 -10.788 10.319 1.00 30.82 189 TYR A O 1
ATOM 1450 N N . PHE A 1 190 ? 21.641 -11.451 8.939 1.00 24.03 190 PHE A N 1
ATOM 1451 C CA . PHE A 1 190 ? 21.397 -12.718 9.605 1.00 30.18 190 PHE A CA 1
ATOM 1452 C C . PHE A 1 190 ? 22.267 -13.824 9.011 1.00 31.99 190 PHE A C 1
ATOM 1453 O O . PHE A 1 190 ? 22.708 -13.759 7.861 1.00 26.64 190 PHE A O 1
ATOM 1461 N N . ASP A 1 191 ? 22.515 -14.853 9.826 1.00 29.54 191 ASP A N 1
ATOM 1462 C CA . ASP A 1 191 ? 23.436 -15.910 9.421 1.00 34.81 191 ASP A CA 1
ATOM 1463 C C . ASP A 1 191 ? 22.871 -16.745 8.283 1.00 31.54 191 ASP A C 1
ATOM 1464 O O . ASP A 1 191 ? 23.632 -17.298 7.480 1.00 29.52 191 ASP A O 1
ATOM 1469 N N . SER A 1 192 ? 21.552 -16.864 8.211 1.00 29.12 192 SER A N 1
ATOM 1470 C CA . SER A 1 192 ? 20.892 -17.705 7.223 1.00 27.34 192 SER A CA 1
ATOM 1471 C C . SER A 1 192 ? 19.485 -17.170 7.018 1.00 25.96 192 SER A C 1
ATOM 1472 O O . SER A 1 192 ? 18.949 -16.484 7.893 1.00 28.57 192 SER A O 1
ATOM 1474 N N . PRO A 1 193 ? 18.868 -17.461 5.869 1.00 30.31 193 PRO A N 1
ATOM 1475 C CA . PRO A 1 193 ? 17.462 -17.062 5.671 1.00 28.00 193 PRO A CA 1
ATOM 1476 C C . PRO A 1 193 ? 16.520 -17.585 6.739 1.00 29.43 193 PRO A C 1
ATOM 1477 O O . PRO A 1 193 ? 15.556 -16.893 7.089 1.00 26.18 193 PRO A O 1
ATOM 1481 N N . LYS A 1 194 ? 16.764 -18.790 7.269 1.00 31.34 194 LYS A N 1
ATOM 1482 C CA . LYS A 1 194 ? 15.946 -19.292 8.370 1.00 28.29 194 LYS A CA 1
ATOM 1483 C C . LYS A 1 194 ? 15.906 -18.312 9.531 1.00 32.78 194 LYS A C 1
ATOM 1484 O O . LYS A 1 194 ? 14.846 -18.092 10.133 1.00 31.36 194 LYS A O 1
ATOM 1490 N N . ALA A 1 195 ? 17.048 -17.700 9.849 1.00 34.59 195 ALA A N 1
ATOM 1491 C CA . ALA A 1 195 ? 17.101 -16.778 10.977 1.00 26.91 195 ALA A CA 1
ATOM 1492 C C . ALA A 1 195 ? 16.283 -15.525 10.710 1.00 31.28 195 ALA A C 1
ATOM 1493 O O . ALA A 1 195 ? 15.794 -14.896 11.656 1.00 27.82 195 ALA A O 1
ATOM 1495 N N . VAL A 1 196 ? 16.120 -15.149 9.438 1.00 25.70 196 VAL A N 1
ATOM 1496 C CA . VAL A 1 196 ? 15.264 -14.011 9.107 1.00 28.18 196 VAL A CA 1
ATOM 1497 C C . VAL A 1 196 ? 13.819 -14.306 9.489 1.00 29.64 196 VAL A C 1
ATOM 1498 O O . VAL A 1 196 ? 13.142 -13.478 10.111 1.00 29.36 196 VAL A O 1
ATOM 1502 N N . LEU A 1 197 ? 13.328 -15.497 9.141 1.00 27.64 197 LEU A N 1
ATOM 1503 C CA . LEU A 1 197 ? 11.934 -15.812 9.438 1.00 32.69 197 LEU A CA 1
ATOM 1504 C C . LEU A 1 197 ? 11.710 -15.964 10.939 1.00 37.46 197 LEU A C 1
ATOM 1505 O O . LEU A 1 197 ? 10.673 -15.539 11.465 1.00 34.90 197 LEU A O 1
ATOM 1510 N N . GLN A 1 198 ? 12.674 -16.558 11.645 1.00 37.08 198 GLN A N 1
ATOM 1511 C CA . GLN A 1 198 ? 12.578 -16.646 13.099 1.00 37.68 198 GLN A CA 1
ATOM 1512 C C . GLN A 1 198 ? 12.481 -15.261 13.723 1.00 40.51 198 GLN A C 1
ATOM 1513 O O . GLN A 1 198 ? 11.656 -15.026 14.613 1.00 37.20 198 GLN A O 1
ATOM 1515 N N . HIS A 1 199 ? 13.311 -14.328 13.253 1.00 32.47 199 HIS A N 1
ATOM 1516 C CA . HIS A 1 199 ? 13.257 -12.960 13.755 1.00 34.96 199 HIS A CA 1
ATOM 1517 C C . HIS A 1 199 ? 11.880 -12.346 13.535 1.00 34.88 199 HIS A C 1
ATOM 1518 O O . HIS A 1 199 ? 11.337 -11.686 14.429 1.00 35.53 199 HIS A O 1
ATOM 1525 N N . LEU A 1 200 ? 11.301 -12.560 12.351 1.00 31.76 200 LEU A N 1
ATOM 1526 C CA . LEU A 1 200 ? 10.014 -11.956 12.020 1.00 40.19 200 LEU A CA 1
ATOM 1527 C C . LEU A 1 200 ? 8.897 -12.501 12.901 1.00 49.69 200 LEU A C 1
ATOM 1528 O O . LEU A 1 200 ? 8.017 -11.749 13.335 1.00 47.76 200 LEU A O 1
ATOM 1533 N N . LYS A 1 201 ? 8.909 -13.807 13.172 1.00 45.35 201 LYS A N 1
ATOM 1534 C CA . LYS A 1 201 ? 7.893 -14.379 14.049 1.00 51.13 201 LYS A CA 1
ATOM 1535 C C . LYS A 1 201 ? 8.052 -13.868 15.475 1.00 54.66 201 LYS A C 1
ATOM 1536 O O . LYS A 1 201 ? 7.058 -13.568 16.148 1.00 54.24 201 LYS A O 1
ATOM 1538 N N . ALA A 1 202 ? 9.297 -13.742 15.942 1.00 47.88 202 ALA A N 1
ATOM 1539 C CA . ALA A 1 202 ? 9.544 -13.340 17.320 1.00 52.06 202 ALA A CA 1
ATOM 1540 C C . ALA A 1 202 ? 9.138 -11.896 17.576 1.00 54.16 202 ALA A C 1
ATOM 1541 O O . ALA A 1 202 ? 8.702 -11.567 18.686 1.00 52.73 202 ALA A O 1
ATOM 1543 N N . THR A 1 203 ? 9.278 -11.021 16.581 1.00 47.25 203 THR A N 1
ATOM 1544 C CA . THR A 1 203 ? 8.964 -9.611 16.770 1.00 46.40 203 THR A CA 1
ATOM 1545 C C . THR A 1 203 ? 7.501 -9.283 16.506 1.00 54.13 203 THR A C 1
ATOM 1546 O O . THR A 1 203 ? 7.081 -8.154 16.778 1.00 46.60 203 THR A O 1
ATOM 1550 N N . GLY A 1 204 ? 6.725 -10.227 15.978 1.00 58.49 204 GLY A N 1
ATOM 1551 C CA . GLY A 1 204 ? 5.313 -10.000 15.750 1.00 58.17 204 GLY A CA 1
ATOM 1552 C C . GLY A 1 204 ? 4.951 -9.494 14.373 1.00 70.11 204 GLY A C 1
ATOM 1553 O O . GLY A 1 204 ? 3.929 -8.814 14.226 1.00 70.38 204 GLY A O 1
ATOM 1554 N N . VAL A 1 205 ? 5.751 -9.802 13.356 1.00 66.92 205 VAL A N 1
ATOM 1555 C CA . VAL A 1 205 ? 5.457 -9.363 11.997 1.00 65.40 205 VAL A CA 1
ATOM 1556 C C . VAL A 1 205 ? 5.120 -10.558 11.115 1.00 56.89 205 VAL A C 1
ATOM 1557 O O . VAL A 1 205 ? 3.983 -10.711 10.668 1.00 63.60 205 VAL A O 1
ATOM 1559 N N . GLN A 1 216 ? 7.474 -26.269 -0.207 1.00 78.68 216 GLN A N 1
ATOM 1560 C CA . GLN A 1 216 ? 8.069 -25.809 -1.457 1.00 76.44 216 GLN A CA 1
ATOM 1561 C C . GLN A 1 216 ? 8.216 -24.293 -1.460 1.00 63.68 216 GLN A C 1
ATOM 1562 O O . GLN A 1 216 ? 9.174 -23.758 -2.016 1.00 71.81 216 GLN A O 1
ATOM 1564 N N . SER A 1 217 ? 7.257 -23.601 -0.839 1.00 64.26 217 SER A N 1
ATOM 1565 C CA . SER A 1 217 ? 7.357 -22.150 -0.716 1.00 68.19 217 SER A CA 1
ATOM 1566 C C . SER A 1 217 ? 8.492 -21.753 0.219 1.00 59.97 217 SER A C 1
ATOM 1567 O O . SER A 1 217 ? 9.194 -20.765 -0.029 1.00 56.85 217 SER A O 1
ATOM 1570 N N . LEU A 1 218 ? 8.685 -22.512 1.300 1.00 53.76 218 LEU A N 1
ATOM 1571 C CA . LEU A 1 218 ? 9.743 -22.202 2.255 1.00 56.36 218 LEU A CA 1
ATOM 1572 C C . LEU A 1 218 ? 11.123 -22.388 1.630 1.00 54.58 218 LEU A C 1
ATOM 1573 O O . LEU A 1 218 ? 11.999 -21.528 1.768 1.00 48.87 218 LEU A O 1
ATOM 1578 N N . GLN A 1 219 ? 11.335 -23.508 0.933 1.00 51.61 219 GLN A N 1
ATOM 1579 C CA . GLN A 1 219 ? 12.614 -23.715 0.266 1.00 53.35 219 GLN A CA 1
ATOM 1580 C C . GLN A 1 219 ? 12.813 -22.724 -0.872 1.00 55.47 219 GLN A C 1
ATOM 1581 O O . GLN A 1 219 ? 13.948 -22.307 -1.138 1.00 51.69 219 GLN A O 1
ATOM 1583 N N . GLN A 1 220 ? 11.731 -22.336 -1.553 1.00 47.28 220 GLN A N 1
ATOM 1584 C CA . GLN A 1 220 ? 11.848 -21.310 -2.580 1.00 49.56 220 GLN A CA 1
ATOM 1585 C C . GLN A 1 220 ? 12.135 -19.950 -1.964 1.00 43.54 220 GLN A C 1
ATOM 1586 O O . GLN A 1 220 ? 12.848 -19.141 -2.563 1.00 42.86 220 GLN A O 1
ATOM 1588 N N . PHE A 1 221 ? 11.5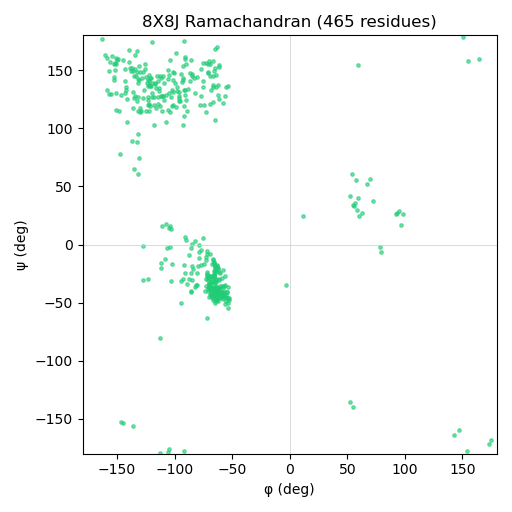94 -19.685 -0.774 1.00 42.19 221 PHE A N 1
ATOM 1589 C CA . PHE A 1 221 ? 11.926 -18.450 -0.071 1.00 37.54 221 PHE A CA 1
ATOM 1590 C C . PHE A 1 221 ? 13.397 -18.418 0.318 1.00 38.81 221 PHE A C 1
ATOM 1591 O O . PHE A 1 221 ? 14.068 -17.390 0.160 1.00 35.12 221 PHE A O 1
ATOM 1599 N N . TYR A 1 222 ? 13.915 -19.534 0.839 1.00 34.50 222 TYR A N 1
ATOM 1600 C CA . TYR A 1 222 ? 15.324 -19.602 1.216 1.00 36.46 222 TYR A CA 1
ATOM 1601 C C . TYR A 1 222 ? 16.216 -19.464 -0.007 1.00 38.30 222 TYR A C 1
ATOM 1602 O O . TYR A 1 222 ? 17.222 -18.747 0.024 1.00 37.85 222 TYR A O 1
ATOM 1611 N N . GLN A 1 223 ? 15.860 -20.156 -1.095 1.00 39.98 223 GLN A N 1
ATOM 1612 C CA . GLN A 1 223 ? 16.630 -20.048 -2.329 1.00 36.99 223 GLN A CA 1
ATOM 1613 C C . GLN A 1 223 ? 16.561 -18.635 -2.893 1.00 37.33 223 GLN A C 1
ATOM 1614 O O . GLN A 1 223 ? 17.587 -18.065 -3.278 1.00 36.13 223 GLN A O 1
ATOM 1620 N N . ASP A 1 224 ? 15.361 -18.047 -2.940 1.00 38.75 224 ASP A N 1
ATOM 1621 C CA . ASP A 1 224 ? 15.230 -16.677 -3.424 1.00 37.25 224 ASP A CA 1
ATOM 1622 C C . ASP A 1 224 ? 16.006 -15.683 -2.571 1.00 32.07 224 ASP A C 1
ATOM 1623 O O . ASP A 1 224 ? 16.371 -14.611 -3.069 1.00 33.79 224 ASP A O 1
ATOM 1628 N N . TYR A 1 225 ? 16.289 -16.008 -1.306 1.00 33.08 225 TYR A N 1
ATOM 1629 C CA . TYR A 1 225 ? 16.980 -15.030 -0.476 1.00 27.50 225 TYR A CA 1
ATOM 1630 C C . TYR A 1 225 ? 18.441 -14.881 -0.883 1.00 25.27 225 TYR A C 1
ATOM 1631 O O . TYR A 1 225 ? 19.125 -14.010 -0.344 1.00 27.14 225 TYR A O 1
ATOM 1640 N N . ASP A 1 226 ? 18.927 -15.707 -1.820 1.00 26.78 226 ASP A N 1
ATOM 1641 C CA . ASP A 1 226 ? 20.307 -15.565 -2.274 1.00 31.41 226 ASP A CA 1
ATOM 1642 C C . ASP A 1 226 ? 20.565 -14.181 -2.849 1.00 29.17 226 ASP A C 1
ATOM 1643 O O . ASP A 1 226 ? 21.696 -13.686 -2.784 1.00 27.58 226 ASP A O 1
ATOM 1648 N N . ARG A 1 227 ? 19.538 -13.534 -3.407 1.00 26.43 227 ARG A N 1
ATOM 1649 C CA . ARG A 1 227 ? 19.751 -12.192 -3.953 1.00 31.77 227 ARG A CA 1
ATOM 1650 C C . ARG A 1 227 ? 20.082 -11.161 -2.882 1.00 34.38 227 ARG A C 1
ATOM 1651 O O . ARG A 1 227 ? 20.522 -10.057 -3.228 1.00 28.60 227 ARG A O 1
ATOM 1659 N N . PHE A 1 228 ? 19.896 -11.484 -1.601 1.00 27.39 228 PHE A N 1
ATOM 1660 C CA . PHE A 1 228 ? 20.183 -10.552 -0.520 1.00 23.68 228 PHE A CA 1
ATOM 1661 C C . PHE A 1 228 ? 21.387 -10.984 0.313 1.00 30.48 228 PHE A C 1
ATOM 1662 O O . PHE A 1 228 ? 21.584 -10.479 1.423 1.00 26.61 228 PHE A O 1
ATOM 1670 N N . LYS A 1 229 ? 22.194 -11.908 -0.201 1.00 25.87 229 LYS A N 1
ATOM 1671 C CA . LYS A 1 229 ? 23.396 -12.352 0.493 1.00 33.21 229 LYS A CA 1
ATOM 1672 C C . LYS A 1 229 ? 24.482 -11.286 0.403 1.00 41.73 229 LYS A C 1
ATOM 1673 O O . LYS A 1 229 ? 24.906 -10.919 -0.699 1.00 36.02 229 LYS A O 1
ATOM 1679 N N . HIS A 1 230 ? 24.927 -10.792 1.557 1.00 37.82 230 HIS A N 1
ATOM 1680 C CA . HIS A 1 230 ? 26.074 -9.900 1.675 1.00 43.94 230 HIS A CA 1
ATOM 1681 C C . HIS A 1 230 ? 27.211 -10.611 2.397 1.00 45.20 230 HIS A C 1
ATOM 1682 O O . HIS A 1 230 ? 27.105 -11.778 2.789 1.00 42.98 230 HIS A O 1
ATOM 1689 N N . THR A 1 231 ? 28.316 -9.884 2.574 1.00 54.99 231 THR A N 1
ATOM 1690 C CA . THR A 1 231 ? 29.469 -10.447 3.268 1.00 54.61 231 THR A CA 1
ATOM 1691 C C . THR A 1 231 ? 29.125 -10.803 4.709 1.00 47.02 231 THR A C 1
ATOM 1692 O O . THR A 1 231 ? 29.499 -11.876 5.195 1.00 48.59 231 THR A O 1
ATOM 1694 N N . GLU A 1 232 ? 28.403 -9.920 5.407 1.00 42.78 232 GLU A N 1
ATOM 1695 C CA . GLU A 1 232 ? 28.064 -10.171 6.803 1.00 39.79 232 GLU A CA 1
ATOM 1696 C C . GLU A 1 232 ? 26.935 -11.177 6.969 1.00 38.55 232 GLU A C 1
ATOM 1697 O O . GLU A 1 232 ? 26.762 -11.712 8.070 1.00 37.16 232 GLU A O 1
ATOM 1703 N N . GLY A 1 233 ? 26.161 -11.436 5.924 1.00 37.99 233 GLY A N 1
ATOM 1704 C CA . GLY A 1 233 ? 25.029 -12.332 6.023 1.00 28.91 233 GLY A CA 1
ATOM 1705 C C . GLY A 1 233 ? 23.915 -11.890 5.089 1.00 31.97 233 GLY A C 1
ATOM 1706 O O . GLY A 1 233 ? 24.143 -11.150 4.138 1.00 35.57 233 GLY A O 1
ATOM 1707 N N . TYR A 1 234 ? 22.707 -12.359 5.395 1.00 28.14 234 TYR A N 1
ATOM 1708 C CA . TYR A 1 234 ? 21.521 -12.117 4.581 1.00 26.58 234 TYR A CA 1
ATOM 1709 C C . TYR A 1 234 ? 20.747 -10.929 5.137 1.00 25.51 234 TYR A C 1
ATOM 1710 O O . TYR A 1 234 ? 20.381 -10.923 6.316 1.00 23.59 234 TYR A O 1
ATOM 1719 N N . SER A 1 235 ? 20.477 -9.937 4.285 1.00 24.33 235 SER A N 1
ATOM 1720 C CA . SER A 1 235 ? 19.970 -8.663 4.775 1.00 21.58 235 SER A CA 1
ATOM 1721 C C . SER A 1 235 ? 18.477 -8.710 5.062 1.00 22.32 235 SER A C 1
ATOM 1722 O O . SER A 1 235 ? 17.710 -9.380 4.361 1.00 23.22 235 SER A O 1
ATOM 1725 N N . LEU A 1 236 ? 18.082 -7.996 6.117 1.00 20.78 236 LEU A N 1
ATOM 1726 C CA . LEU A 1 236 ? 16.709 -7.561 6.349 1.00 19.13 236 LEU A CA 1
ATOM 1727 C C . LEU A 1 236 ? 16.766 -6.085 6.727 1.00 21.78 236 LEU A C 1
ATOM 1728 O O . LEU A 1 236 ? 17.450 -5.715 7.686 1.00 19.76 236 LEU A O 1
ATOM 1733 N N . THR A 1 237 ? 16.057 -5.247 5.980 1.00 19.15 237 THR A N 1
ATOM 1734 C CA . THR A 1 237 ? 16.144 -3.800 6.135 1.00 16.67 237 THR A CA 1
ATOM 1735 C C . THR A 1 237 ? 15.002 -3.286 6.991 1.00 20.38 237 THR A C 1
ATOM 1736 O O . THR A 1 237 ? 13.849 -3.679 6.789 1.00 22.06 237 THR A O 1
ATOM 1740 N N . TYR A 1 238 ? 15.324 -2.392 7.927 1.00 16.50 238 TYR A N 1
ATOM 1741 C CA . TYR A 1 238 ? 14.344 -1.560 8.603 1.00 22.37 238 TYR A CA 1
ATOM 1742 C C . TYR A 1 238 ? 14.606 -0.111 8.231 1.00 20.64 238 TYR A C 1
ATOM 1743 O O . TYR A 1 238 ? 15.759 0.292 8.028 1.00 18.93 238 TYR A O 1
ATOM 1752 N N . HIS A 1 239 ? 13.531 0.662 8.104 1.00 19.10 239 HIS A N 1
ATOM 1753 C CA . HIS A 1 239 ? 13.626 2.039 7.617 1.00 16.78 239 HIS A CA 1
ATOM 1754 C C . HIS A 1 239 ? 12.773 2.962 8.486 1.00 14.67 239 HIS A C 1
ATOM 1755 O O . HIS A 1 239 ? 11.799 3.549 8.017 1.00 18.08 239 HIS A O 1
ATOM 1762 N N . PRO A 1 240 ? 13.123 3.124 9.769 1.00 18.50 240 PRO A N 1
ATOM 1763 C CA . PRO A 1 240 ? 12.345 4.037 10.617 1.00 17.56 240 PRO A CA 1
ATOM 1764 C C . PRO A 1 240 ? 12.536 5.495 10.238 1.00 18.05 240 PRO A C 1
ATOM 1765 O O . PRO A 1 240 ? 13.609 5.928 9.806 1.00 18.27 240 PRO A O 1
ATOM 1769 N N . ILE A 1 241 ? 11.450 6.246 10.385 1.00 14.26 241 ILE A N 1
ATOM 1770 C CA . ILE A 1 241 ? 11.429 7.692 10.199 1.00 18.70 241 ILE A CA 1
ATOM 1771 C C . ILE A 1 241 ? 10.983 8.316 11.514 1.00 17.56 241 ILE A C 1
ATOM 1772 O O . ILE A 1 241 ? 10.060 7.814 12.161 1.00 16.88 241 ILE A O 1
ATOM 1777 N N . TYR A 1 242 ? 11.658 9.388 11.925 1.00 19.35 242 TYR A N 1
ATOM 1778 C CA . TYR A 1 242 ? 11.399 10.058 13.193 1.00 19.18 242 TYR A CA 1
ATOM 1779 C C . TYR A 1 242 ? 11.072 11.511 12.909 1.00 18.37 242 TYR A C 1
ATOM 1780 O O . TYR A 1 242 ? 11.695 12.119 12.039 1.00 16.46 242 TYR A O 1
ATOM 1789 N N . CYS A 1 243 ? 10.120 12.072 13.658 1.00 17.86 243 CYS A N 1
ATOM 1790 C CA . CYS A 1 243 ? 9.705 13.456 13.438 1.00 22.69 243 CYS A CA 1
ATOM 1791 C C . CYS A 1 243 ? 9.388 14.158 14.751 1.00 20.81 243 CYS A C 1
ATOM 1792 O O . CYS A 1 243 ? 8.633 13.634 15.573 1.00 18.97 243 CYS A O 1
ATOM 1795 N N . ILE A 1 244 ? 9.955 15.349 14.942 1.00 17.87 244 ILE A N 1
ATOM 1796 C CA . ILE A 1 244 ? 9.510 16.288 15.970 1.00 17.57 244 ILE A CA 1
ATOM 1797 C C . ILE A 1 244 ? 8.993 17.535 15.261 1.00 19.19 244 ILE A C 1
ATOM 1798 O O . ILE A 1 244 ? 9.751 18.205 14.552 1.00 21.53 244 ILE A O 1
ATOM 1803 N N . ALA A 1 245 ? 7.704 17.841 15.437 1.00 18.95 245 ALA A N 1
ATOM 1804 C CA . ALA A 1 245 ? 7.085 18.973 14.763 1.00 22.90 245 ALA A CA 1
ATOM 1805 C C . ALA A 1 245 ? 6.239 19.764 15.752 1.00 23.21 245 ALA A C 1
ATOM 1806 O O . ALA A 1 245 ? 5.912 19.290 16.843 1.00 20.43 245 ALA A O 1
ATOM 1808 N N . ARG A 1 246 ? 5.902 20.995 15.366 1.00 26.65 246 ARG A N 1
ATOM 1809 C CA . ARG A 1 246 ? 5.164 21.891 16.240 1.00 27.03 246 ARG A CA 1
ATOM 1810 C C . ARG A 1 246 ? 4.178 22.705 15.419 1.00 21.21 246 ARG A C 1
ATOM 1811 O O . ARG A 1 246 ? 4.492 23.127 14.305 1.00 25.76 246 ARG A O 1
ATOM 1819 N N . ARG A 1 247 ? 2.986 22.915 15.968 1.00 20.08 247 ARG A N 1
ATOM 1820 C CA . ARG A 1 247 ? 1.991 23.710 15.268 1.00 27.48 247 ARG A CA 1
ATOM 1821 C C . ARG A 1 247 ? 2.516 25.125 15.085 1.00 32.14 247 ARG A C 1
ATOM 1822 O O . ARG A 1 247 ? 2.971 25.756 16.043 1.00 35.20 247 ARG A O 1
ATOM 1830 N N . MET A 1 248 ? 2.474 25.620 13.852 1.00 31.81 248 MET A N 1
ATOM 1831 C CA . MET A 1 248 ? 3.031 26.939 13.589 1.00 34.60 248 MET A CA 1
ATOM 1832 C C . MET A 1 248 ? 2.214 28.018 14.284 1.00 46.87 248 MET A C 1
ATOM 1833 O O . MET A 1 248 ? 0.980 27.986 14.283 1.00 39.64 248 MET A O 1
ATOM 1838 N N . LYS A 1 249 ? 2.917 28.974 14.881 1.00 49.29 249 LYS A N 1
ATOM 1839 C CA . LYS A 1 249 ? 2.274 30.071 15.586 1.00 49.48 249 LYS A CA 1
ATOM 1840 C C . LYS A 1 249 ? 1.533 30.959 14.595 1.00 54.11 249 LYS A C 1
ATOM 1841 O O . LYS A 1 249 ? 0.463 31.491 14.891 1.00 52.87 249 LYS A O 1
ATOM 1844 N N . ASN B 1 6 ? 20.836 -12.617 21.496 1.00 50.46 6 ASN B N 1
ATOM 1845 C CA . ASN B 1 6 ? 21.389 -12.786 20.159 1.00 46.64 6 ASN B CA 1
ATOM 1846 C C . ASN B 1 6 ? 21.653 -11.434 19.499 1.00 47.97 6 ASN B C 1
ATOM 1847 O O . ASN B 1 6 ? 20.730 -10.643 19.281 1.00 46.28 6 ASN B O 1
ATOM 1849 N N . LEU B 1 7 ? 22.918 -11.172 19.190 1.00 46.81 7 LEU B N 1
ATOM 1850 C CA . LEU B 1 7 ? 23.323 -9.956 18.499 1.00 46.83 7 LEU B CA 1
ATOM 1851 C C . LEU B 1 7 ? 23.523 -10.247 17.016 1.00 37.50 7 LEU B C 1
ATOM 1852 O O . LEU B 1 7 ? 24.064 -11.292 16.644 1.00 40.01 7 LEU B O 1
ATOM 1857 N N . VAL B 1 8 ? 23.076 -9.326 16.169 1.00 34.17 8 VAL B N 1
ATOM 1858 C CA . VAL B 1 8 ? 23.292 -9.432 14.732 1.00 31.29 8 VAL B CA 1
ATOM 1859 C C . VAL B 1 8 ? 24.040 -8.197 14.261 1.00 30.66 8 VAL B C 1
ATOM 1860 O O . VAL B 1 8 ? 23.782 -7.081 14.728 1.00 27.83 8 VAL B O 1
ATOM 1864 N N . ALA B 1 9 ? 24.974 -8.408 13.340 1.00 24.07 9 ALA B N 1
ATOM 1865 C CA . ALA B 1 9 ? 25.673 -7.301 12.706 1.00 26.48 9 ALA B CA 1
ATOM 1866 C C . ALA B 1 9 ? 24.709 -6.463 11.875 1.00 26.31 9 ALA B C 1
ATOM 1867 O O . ALA B 1 9 ? 23.698 -6.956 11.360 1.00 23.47 9 ALA B O 1
ATOM 1869 N N . GLN B 1 10 ? 25.032 -5.181 11.745 1.00 21.19 10 GLN B N 1
ATOM 1870 C CA . GLN B 1 10 ? 24.226 -4.295 10.927 1.00 23.13 10 GLN B CA 1
ATOM 1871 C C . GLN B 1 10 ? 25.093 -3.182 10.361 1.00 26.33 10 GLN B C 1
ATOM 1872 O O . GLN B 1 10 ? 26.144 -2.838 10.907 1.00 19.85 10 GLN B O 1
ATOM 1878 N N . ARG B 1 11 ? 24.636 -2.628 9.242 1.00 22.53 11 ARG B N 1
ATOM 1879 C CA . ARG B 1 11 ? 25.181 -1.392 8.696 1.00 20.69 11 ARG B CA 1
ATOM 1880 C C . ARG B 1 11 ? 24.027 -0.436 8.452 1.00 18.74 11 ARG B C 1
ATOM 1881 O O . ARG B 1 11 ? 22.908 -0.857 8.154 1.00 21.73 11 ARG B O 1
ATOM 1889 N N . PHE B 1 12 ? 24.282 0.858 8.589 1.00 19.61 12 PHE B N 1
ATOM 1890 C CA . PHE B 1 12 ? 23.179 1.801 8.515 1.00 18.26 12 PHE B CA 1
ATOM 1891 C C . PHE B 1 12 ? 23.631 3.087 7.849 1.00 20.02 12 PHE B C 1
ATOM 1892 O O . PHE B 1 12 ? 24.822 3.406 7.794 1.00 16.52 12 PHE B O 1
ATOM 1900 N N . ALA B 1 13 ? 22.645 3.815 7.338 1.00 17.51 13 ALA B N 1
ATOM 1901 C CA . ALA B 1 13 ? 22.803 5.180 6.853 1.00 17.42 13 ALA B CA 1
ATOM 1902 C C . ALA B 1 13 ? 21.622 5.976 7.369 1.00 15.32 13 ALA B C 1
ATOM 1903 O O . ALA B 1 13 ? 20.474 5.547 7.236 1.00 18.90 13 ALA B O 1
ATOM 1905 N N . LYS B 1 14 ? 21.898 7.134 7.946 1.00 18.47 14 LYS B N 1
ATOM 1906 C CA . LYS B 1 14 ? 20.855 8.001 8.459 1.00 17.14 14 LYS B CA 1
ATOM 1907 C C . LYS B 1 14 ? 21.010 9.378 7.837 1.00 19.46 14 LYS B C 1
ATOM 1908 O O . LYS B 1 14 ? 22.116 9.792 7.472 1.00 18.97 14 LYS B O 1
ATOM 1914 N N . ALA B 1 15 ? 19.890 10.078 7.700 1.00 16.95 15 ALA B N 1
ATOM 1915 C CA . ALA B 1 15 ? 19.938 11.410 7.112 1.00 16.43 15 ALA B CA 1
ATOM 1916 C C . ALA B 1 15 ? 18.723 12.187 7.578 1.00 19.18 15 ALA B C 1
ATOM 1917 O O . ALA B 1 15 ? 17.660 11.612 7.806 1.00 17.77 15 ALA B O 1
ATOM 1919 N N . GLY B 1 16 ? 18.869 13.499 7.694 1.00 19.75 16 GLY B N 1
ATOM 1920 C CA . GLY B 1 16 ? 17.701 14.271 8.057 1.00 17.15 16 GLY B CA 1
ATOM 1921 C C . GLY B 1 16 ? 18.034 15.727 8.271 1.00 20.18 16 GLY B C 1
ATOM 1922 O O . GLY B 1 16 ? 19.128 16.194 7.949 1.00 19.47 16 GLY B O 1
ATOM 1923 N N . GLN B 1 17 ? 17.058 16.424 8.841 1.00 18.10 17 GLN B N 1
ATOM 1924 C CA . GLN B 1 17 ? 17.134 17.843 9.125 1.00 18.64 17 GLN B CA 1
ATOM 1925 C C . GLN B 1 17 ? 16.713 18.068 10.565 1.00 24.71 17 GLN B C 1
ATOM 1926 O O . GLN B 1 17 ? 15.939 17.295 11.133 1.00 20.99 17 GLN B O 1
ATOM 1932 N N . SER B 1 18 ? 17.215 19.143 11.153 1.00 21.19 18 SER B N 1
ATOM 1933 C CA . SER B 1 18 ? 16.901 19.443 12.539 1.00 22.68 18 SER B CA 1
ATOM 1934 C C . SER B 1 18 ? 16.937 20.959 12.682 1.00 26.43 18 SER B C 1
ATOM 1935 O O . SER B 1 18 ? 17.489 21.660 11.835 1.00 27.16 18 SER B O 1
ATOM 1938 N N . TYR B 1 19 ? 16.280 21.471 13.718 1.00 28.25 19 TYR B N 1
ATOM 1939 C CA . TYR B 1 19 ? 16.192 22.921 13.936 1.00 29.88 19 TYR B CA 1
ATOM 1940 C C . TYR B 1 19 ? 16.409 23.143 15.429 1.00 35.43 19 TYR B C 1
ATOM 1941 O O . TYR B 1 19 ? 15.448 23.158 16.200 1.00 38.68 19 TYR B O 1
ATOM 1950 N N . SER B 1 20 ? 17.671 23.316 15.826 1.00 45.15 20 SER B N 1
ATOM 1951 C CA . SER B 1 20 ? 18.060 23.157 17.221 1.00 45.42 20 SER B CA 1
ATOM 1952 C C . SER B 1 20 ? 19.068 24.223 17.634 1.00 43.07 20 SER B C 1
ATOM 1953 O O . SER B 1 20 ? 19.649 24.927 16.804 1.00 37.94 20 SER B O 1
ATOM 1956 N N . LYS B 1 21 ? 19.275 24.319 18.946 1.00 46.35 21 LYS B N 1
ATOM 1957 C CA . LYS B 1 21 ? 20.206 25.290 19.503 1.00 51.84 21 LYS B CA 1
ATOM 1958 C C . LYS B 1 21 ? 21.637 24.955 19.103 1.00 43.96 21 LYS B C 1
ATOM 1959 O O . LYS B 1 21 ? 22.060 23.799 19.154 1.00 40.94 21 LYS B O 1
ATOM 1961 N N . HIS B 1 22 ? 22.385 25.981 18.701 1.00 39.43 22 HIS B N 1
ATOM 1962 C CA . HIS B 1 22 ? 23.759 25.785 18.260 1.00 37.48 22 HIS B CA 1
ATOM 1963 C C . HIS B 1 22 ? 24.757 25.789 19.406 1.00 35.48 22 HIS B C 1
ATOM 1964 O O . HIS B 1 22 ? 25.834 25.204 19.269 1.00 36.38 22 HIS B O 1
ATOM 1971 N N . ALA B 1 23 ? 24.435 26.430 20.531 1.00 35.95 23 ALA B N 1
ATOM 1972 C CA . ALA B 1 23 ? 25.398 26.509 21.622 1.00 38.03 23 ALA B CA 1
ATOM 1973 C C . ALA B 1 23 ? 25.585 25.184 22.351 1.00 41.52 23 ALA B C 1
ATOM 1974 O O . ALA B 1 23 ? 26.528 25.068 23.142 1.00 42.19 23 ALA B O 1
ATOM 1976 N N . ILE B 1 24 ? 24.736 24.189 22.096 1.00 39.24 24 ILE B N 1
ATOM 1977 C CA . ILE B 1 24 ? 24.702 22.951 22.869 1.00 46.53 24 ILE B CA 1
ATOM 1978 C C . ILE B 1 24 ? 25.326 21.788 22.089 1.00 45.05 24 ILE B C 1
ATOM 1979 O O . ILE B 1 24 ? 25.187 20.622 22.482 1.00 38.99 24 ILE B O 1
ATOM 1984 N N . VAL B 1 25 ? 26.051 22.082 21.002 1.00 37.79 25 VAL B N 1
ATOM 1985 C CA . VAL B 1 25 ? 26.590 21.019 20.149 1.00 38.36 25 VAL B CA 1
ATOM 1986 C C . VAL B 1 25 ? 27.415 20.031 20.961 1.00 27.02 25 VAL B C 1
ATOM 1987 O O . VAL B 1 25 ? 27.272 18.812 20.818 1.00 40.05 25 VAL B O 1
ATOM 1991 N N . GLN B 1 26 ? 28.286 20.539 21.834 1.00 35.85 26 GLN B N 1
ATOM 1992 C CA . GLN B 1 26 ? 29.156 19.635 22.578 1.00 36.05 26 GLN B CA 1
ATOM 1993 C C . GLN B 1 26 ? 28.362 18.743 23.517 1.00 36.98 26 GLN B C 1
ATOM 1994 O O . GLN B 1 26 ? 28.605 17.530 23.583 1.00 34.13 26 GLN B O 1
ATOM 2000 N N . LYS B 1 27 ? 27.407 19.322 24.246 1.00 31.85 27 LYS B N 1
ATOM 2001 C CA . LYS B 1 27 ? 26.552 18.514 25.105 1.00 35.18 27 LYS B CA 1
ATOM 2002 C C . LYS B 1 27 ? 25.699 17.551 24.289 1.00 29.06 27 LYS B C 1
ATOM 2003 O O . LYS B 1 27 ? 25.446 16.427 24.730 1.00 34.91 27 LYS B O 1
ATOM 2006 N N . GLN B 1 28 ? 25.253 17.967 23.096 1.00 31.98 28 GLN B N 1
ATOM 2007 C CA . GLN B 1 28 ? 24.473 17.072 22.247 1.00 30.80 28 GLN B CA 1
ATOM 2008 C C . GLN B 1 28 ? 25.295 15.861 21.823 1.00 31.69 28 GLN B C 1
ATOM 2009 O O . GLN B 1 28 ? 24.764 14.749 21.723 1.00 31.03 28 GLN B O 1
ATOM 2015 N N . ILE B 1 29 ? 26.589 16.060 21.557 1.00 30.04 29 ILE B N 1
ATOM 2016 C CA . ILE B 1 29 ? 27.455 14.935 21.208 1.00 29.63 29 ILE B CA 1
ATOM 2017 C C . ILE B 1 29 ? 27.598 13.992 22.393 1.00 28.59 29 ILE B C 1
ATOM 2018 O O . ILE B 1 29 ? 27.581 12.766 22.234 1.00 28.41 29 ILE B O 1
ATOM 2023 N N . CYS B 1 30 ? 27.734 14.550 23.600 1.00 27.70 30 CYS B N 1
ATOM 2024 C CA . CYS B 1 30 ? 27.811 13.731 24.803 1.00 32.06 30 CYS B CA 1
ATOM 2025 C C . CYS B 1 30 ? 26.505 12.982 25.037 1.00 28.84 30 CYS B C 1
ATOM 2026 O O . CYS B 1 30 ? 26.512 11.833 25.491 1.00 33.81 30 CYS B O 1
ATOM 2029 N N . GLN B 1 31 ? 25.372 13.620 24.736 1.00 25.05 31 GLN B N 1
ATOM 2030 C CA . GLN B 1 31 ? 24.094 12.934 24.859 1.00 27.55 31 GLN B CA 1
ATOM 2031 C C . GLN B 1 31 ? 23.992 11.778 23.868 1.00 33.58 31 GLN B C 1
ATOM 2032 O O . GLN B 1 31 ? 23.532 10.688 24.228 1.00 33.42 31 GLN B O 1
ATOM 2038 N N . ASN B 1 32 ? 24.441 11.985 22.625 1.00 31.09 32 ASN B N 1
ATOM 2039 C CA . ASN B 1 32 ? 24.424 10.903 21.643 1.00 31.26 32 ASN B CA 1
ATOM 2040 C C . ASN B 1 32 ? 25.327 9.751 22.059 1.00 28.42 32 ASN B C 1
ATOM 2041 O O . ASN B 1 32 ? 24.961 8.581 21.888 1.00 29.00 32 ASN B O 1
ATOM 2046 N N . LEU B 1 33 ? 26.517 10.049 22.593 1.00 28.69 33 LEU B N 1
ATOM 2047 C CA . LEU B 1 33 ? 27.385 8.970 23.053 1.00 28.31 33 LEU B CA 1
ATOM 2048 C C . LEU B 1 33 ? 26.764 8.231 24.234 1.00 33.70 33 LEU B C 1
ATOM 2049 O O . LEU B 1 33 ? 26.878 7.001 24.339 1.00 30.46 33 LEU B O 1
ATOM 2054 N N . THR B 1 34 ? 26.099 8.963 25.133 1.00 31.32 34 THR B N 1
ATOM 2055 C CA . THR B 1 34 ? 25.479 8.327 26.292 1.00 25.92 34 THR B CA 1
ATOM 2056 C C . THR B 1 34 ? 24.333 7.413 25.869 1.00 29.12 34 THR B C 1
ATOM 2057 O O . THR B 1 34 ? 24.159 6.323 26.431 1.00 36.90 34 THR B O 1
ATOM 2061 N N . ASN B 1 35 ? 23.542 7.850 24.882 1.00 32.54 35 ASN B N 1
ATOM 2062 C CA . ASN B 1 35 ? 22.467 7.023 24.340 1.00 29.05 35 ASN B CA 1
ATOM 2063 C C . ASN B 1 35 ? 23.001 5.710 23.779 1.00 39.48 35 ASN B C 1
ATOM 2064 O O . ASN B 1 35 ? 22.340 4.670 23.897 1.00 41.92 35 ASN B O 1
ATOM 2069 N N . LEU B 1 36 ? 24.194 5.733 23.173 1.00 40.98 36 LEU B N 1
ATOM 2070 C CA . LEU B 1 36 ? 24.823 4.491 22.732 1.00 40.73 36 LEU B CA 1
ATOM 2071 C C . LEU B 1 36 ? 25.272 3.648 23.915 1.00 38.17 36 LEU B C 1
ATOM 2072 O O . LEU B 1 36 ? 25.098 2.423 23.913 1.00 40.28 36 LEU B O 1
ATOM 2077 N N . LEU B 1 37 ? 25.869 4.280 24.930 1.00 33.20 37 LEU B N 1
ATOM 2078 C CA . LEU B 1 37 ? 26.240 3.541 26.132 1.00 37.00 37 LEU B CA 1
ATOM 2079 C C . LEU B 1 37 ? 25.039 2.813 26.719 1.00 38.61 37 LEU B C 1
ATOM 2080 O O . LEU B 1 37 ? 25.154 1.660 27.149 1.00 38.44 37 LEU B O 1
ATOM 2085 N N . LYS B 1 38 ? 23.872 3.462 26.721 1.00 31.03 38 LYS B N 1
ATOM 2086 C CA . LYS B 1 38 ? 22.686 2.854 27.320 1.00 33.57 38 LYS B CA 1
ATOM 2087 C C . LYS B 1 38 ? 22.247 1.609 26.557 1.00 45.27 38 LYS B C 1
ATOM 2088 O O . LYS B 1 38 ? 21.649 0.701 27.144 1.00 36.18 38 LYS B O 1
ATOM 2094 N N . GLN B 1 39 ? 22.534 1.546 25.257 1.00 47.21 39 GLN B N 1
ATOM 2095 C CA . GLN B 1 39 ? 22.263 0.330 24.496 1.00 48.32 39 GLN B CA 1
ATOM 2096 C C . GLN B 1 39 ? 23.235 -0.781 24.869 1.00 51.60 39 GLN B C 1
ATOM 2097 O O . GLN B 1 39 ? 22.835 -1.834 25.379 1.00 63.01 39 GLN B O 1
ATOM 2103 N N . PHE B 1 40 ? 24.523 -0.561 24.612 1.00 41.00 40 PHE B N 1
ATOM 2104 C CA . PHE B 1 40 ? 25.483 -1.657 24.586 1.00 40.22 40 PHE B CA 1
ATOM 2105 C C . PHE B 1 40 ? 25.936 -2.063 25.975 1.00 48.05 40 PHE B C 1
ATOM 2106 O O . PHE B 1 40 ? 26.362 -3.206 26.179 1.00 45.86 40 PHE B O 1
ATOM 2114 N N . CYS B 1 41 ? 25.849 -1.160 26.927 1.00 41.07 41 CYS B N 1
ATOM 2115 C CA . CYS B 1 41 ? 26.483 -1.365 28.206 1.00 41.06 41 CYS B CA 1
ATOM 2116 C C . CYS B 1 41 ? 25.448 -1.692 29.275 1.00 41.84 41 CYS B C 1
ATOM 2117 O O . CYS B 1 41 ? 24.289 -1.274 29.178 1.00 38.75 41 CYS B O 1
ATOM 2120 N N . PRO B 1 42 ? 25.822 -2.459 30.291 1.00 38.78 42 PRO B N 1
ATOM 2121 C CA . PRO B 1 42 ? 24.880 -2.724 31.381 1.00 45.22 42 PRO B CA 1
ATOM 2122 C C . PRO B 1 42 ? 24.646 -1.451 32.175 1.00 54.44 42 PRO B C 1
ATOM 2123 O O . PRO B 1 42 ? 25.476 -0.541 32.188 1.00 46.96 42 PRO B O 1
ATOM 2127 N N . SER B 1 43 ? 23.490 -1.387 32.836 1.00 53.49 43 SER B N 1
ATOM 2128 C CA . SER B 1 43 ? 23.199 -0.215 33.651 1.00 45.81 43 SER B CA 1
ATOM 2129 C C . SER B 1 43 ? 24.144 -0.114 34.840 1.00 50.01 43 SER B C 1
ATOM 2130 O O . SER B 1 43 ? 24.416 0.993 35.320 1.00 53.35 43 SER B O 1
ATOM 2133 N N . ALA B 1 44 ? 24.666 -1.241 35.317 1.00 46.12 44 ALA B N 1
ATOM 2134 C CA . ALA B 1 44 ? 25.531 -1.272 36.488 1.00 53.56 44 ALA B CA 1
ATOM 2135 C C . ALA B 1 44 ? 26.970 -1.549 36.074 1.00 47.89 44 ALA B C 1
ATOM 2136 O O . ALA B 1 44 ? 27.238 -2.508 35.344 1.00 47.65 44 ALA B O 1
ATOM 2138 N N . MET B 1 45 ? 27.888 -0.706 36.544 1.00 47.49 45 MET B N 1
ATOM 2139 C CA . MET B 1 45 ? 29.318 -0.882 36.336 1.00 56.94 45 MET B CA 1
ATOM 2140 C C . MET B 1 45 ? 30.053 -0.564 37.626 1.00 65.41 45 MET B C 1
ATOM 2141 O O . MET B 1 45 ? 29.618 0.281 38.413 1.00 63.19 45 MET B O 1
ATOM 2146 N N . SER B 1 46 ? 31.185 -1.234 37.828 1.00 57.61 46 SER B N 1
ATOM 2147 C CA . SER B 1 46 ? 31.917 -1.056 39.074 1.00 54.33 46 SER B CA 1
ATOM 2148 C C . SER B 1 46 ? 33.015 -0.000 38.971 1.00 53.23 46 SER B C 1
ATOM 2149 O O . SER B 1 46 ? 33.092 0.895 39.819 1.00 54.67 46 SER B O 1
ATOM 2152 N N . ARG B 1 47 ? 33.876 -0.090 37.957 1.00 39.89 47 ARG B N 1
ATOM 2153 C CA . ARG B 1 47 ? 35.068 0.756 37.871 1.00 41.98 47 ARG B CA 1
ATOM 2154 C C . ARG B 1 47 ? 35.143 1.400 36.493 1.00 41.68 47 ARG B C 1
ATOM 2155 O O . ARG B 1 47 ? 35.361 0.706 35.497 1.00 34.94 47 ARG B O 1
ATOM 2163 N N . VAL B 1 48 ? 35.002 2.727 36.440 1.00 40.26 48 VAL B N 1
ATOM 2164 C CA . VAL B 1 48 ? 34.983 3.489 35.193 1.00 38.33 48 VAL B CA 1
ATOM 2165 C C . VAL B 1 48 ? 36.092 4.536 35.228 1.00 42.63 48 VAL B C 1
ATOM 2166 O O . VAL B 1 48 ? 36.306 5.196 36.250 1.00 46.62 48 VAL B O 1
ATOM 2170 N N . PHE B 1 49 ? 36.796 4.680 34.106 1.00 37.69 49 PHE B N 1
ATOM 2171 C CA . PHE B 1 49 ? 37.845 5.680 33.919 1.00 36.28 49 PHE B CA 1
ATOM 2172 C C . PHE B 1 49 ? 37.419 6.574 32.766 1.00 37.77 49 PHE B C 1
ATOM 2173 O O . PHE B 1 49 ? 37.104 6.071 31.685 1.00 30.54 49 PHE B O 1
ATOM 2181 N N . GLU B 1 50 ? 37.399 7.890 32.981 1.00 33.08 50 GLU B N 1
ATOM 2182 C CA . GLU B 1 50 ? 37.045 8.820 31.914 1.00 36.23 50 GLU B CA 1
ATOM 2183 C C . GLU B 1 50 ? 38.250 9.679 31.565 1.00 38.88 50 GLU B C 1
ATOM 2184 O O . GLU B 1 50 ? 38.825 10.330 32.441 1.00 36.81 50 GLU B O 1
ATOM 2190 N N . ILE B 1 51 ? 38.602 9.702 30.280 1.00 39.49 51 ILE B N 1
ATOM 2191 C CA . ILE B 1 51 ? 39.756 10.437 29.775 1.00 35.85 51 ILE B CA 1
ATOM 2192 C C . ILE B 1 51 ? 39.286 11.797 29.281 1.00 30.19 51 ILE B C 1
ATOM 2193 O O . ILE B 1 51 ? 38.400 11.878 28.424 1.00 30.61 51 ILE B O 1
ATOM 2198 N N . GLY B 1 52 ? 39.876 12.864 29.823 1.00 32.34 52 GLY B N 1
ATOM 2199 C CA . GLY B 1 52 ? 39.568 14.211 29.377 1.00 31.77 52 GLY B CA 1
ATOM 2200 C C . GLY B 1 52 ? 38.180 14.710 29.734 1.00 25.76 52 GLY B C 1
ATOM 2201 O O . GLY B 1 52 ? 37.437 15.151 28.859 1.00 30.77 52 GLY B O 1
ATOM 2202 N N . CYS B 1 53 ? 37.839 14.701 31.026 1.00 33.51 53 CYS B N 1
ATOM 2203 C CA . CYS B 1 53 ? 36.462 14.990 31.424 1.00 29.66 53 CYS B CA 1
ATOM 2204 C C . CYS B 1 53 ? 36.105 16.462 31.253 1.00 33.84 53 CYS B C 1
ATOM 2205 O O . CYS B 1 53 ? 34.922 16.791 31.099 1.00 31.73 53 CYS B O 1
ATOM 2208 N N . GLY B 1 54 ? 37.096 17.354 31.259 1.00 36.40 54 GLY B N 1
ATOM 2209 C CA . GLY B 1 54 ? 36.804 18.776 31.133 1.00 38.48 54 GLY B CA 1
ATOM 2210 C C . GLY B 1 54 ? 35.773 19.239 32.148 1.00 36.55 54 GLY B C 1
ATOM 2211 O O . GLY B 1 54 ? 35.814 18.873 33.326 1.00 42.10 54 GLY B O 1
ATOM 2212 N N . SER B 1 55 ? 34.814 20.039 31.674 1.00 42.15 55 SER B N 1
ATOM 2213 C CA . SER B 1 55 ? 33.736 20.554 32.511 1.00 45.36 55 SER B CA 1
ATOM 2214 C C . SER B 1 55 ? 32.782 19.470 32.998 1.00 51.26 55 SER B C 1
ATOM 2215 O O . SER B 1 55 ? 31.976 19.741 33.895 1.00 47.01 55 SER B O 1
ATOM 2218 N N . GLY B 1 56 ? 32.837 18.270 32.424 1.00 44.96 56 GLY B N 1
ATOM 2219 C CA . GLY B 1 56 ? 31.962 17.194 32.834 1.00 43.33 56 GLY B CA 1
ATOM 2220 C C . GLY B 1 56 ? 30.674 17.072 32.054 1.00 38.38 56 GLY B C 1
ATOM 2221 O O . GLY B 1 56 ? 29.685 16.561 32.592 1.00 37.22 56 GLY B O 1
ATOM 2222 N N . ASN B 1 57 ? 30.645 17.532 30.799 1.00 40.25 57 ASN B N 1
ATOM 2223 C CA . ASN B 1 57 ? 29.434 17.386 30.000 1.00 38.82 57 ASN B CA 1
ATOM 2224 C C . ASN B 1 57 ? 29.029 15.924 29.891 1.00 41.21 57 ASN B C 1
ATOM 2225 O O . ASN B 1 57 ? 27.841 15.589 29.970 1.00 37.37 57 ASN B O 1
ATOM 2230 N N . LEU B 1 58 ? 30.010 15.039 29.725 1.00 33.72 58 LEU B N 1
ATOM 2231 C CA . LEU B 1 58 ? 29.734 13.612 29.657 1.00 37.42 58 LEU B CA 1
ATOM 2232 C C . LEU B 1 58 ? 29.574 13.019 31.048 1.00 40.54 58 LEU B C 1
ATOM 2233 O O . LEU B 1 58 ? 28.749 12.120 31.242 1.00 38.42 58 LEU B O 1
ATOM 2238 N N . THR B 1 59 ? 30.337 13.532 32.019 1.00 38.81 59 THR B N 1
ATOM 2239 C CA . THR B 1 59 ? 30.325 12.988 33.375 1.00 39.37 59 THR B CA 1
ATOM 2240 C C . THR B 1 59 ? 28.930 13.072 33.991 1.00 39.86 59 THR B C 1
ATOM 2241 O O . THR B 1 59 ? 28.435 12.099 34.574 1.00 39.01 59 THR B O 1
ATOM 2245 N N . ARG B 1 60 ? 28.274 14.231 33.852 1.00 47.89 60 ARG B N 1
ATOM 2246 C CA . ARG B 1 60 ? 26.919 14.405 34.377 1.00 47.38 60 ARG B CA 1
ATOM 2247 C C . ARG B 1 60 ? 25.971 13.346 33.824 1.00 41.45 60 ARG B C 1
ATOM 2248 O O . ARG B 1 60 ? 25.254 12.679 34.580 1.00 44.46 60 ARG B O 1
ATOM 2256 N N . LEU B 1 61 ? 25.951 13.188 32.498 1.00 35.34 61 LEU B N 1
ATOM 2257 C CA . LEU B 1 61 ? 25.067 12.214 31.866 1.00 41.58 61 LEU B CA 1
ATOM 2258 C C . LEU B 1 61 ? 25.430 10.786 32.248 1.00 43.13 61 LEU B C 1
ATOM 2259 O O . LEU B 1 61 ? 24.546 9.925 32.340 1.00 41.98 61 LEU B O 1
ATOM 2264 N N . LEU B 1 62 ? 26.720 10.520 32.473 1.00 39.56 62 LEU B N 1
ATOM 2265 C CA . LEU B 1 62 ? 27.177 9.161 32.751 1.00 31.29 62 LEU B CA 1
ATOM 2266 C C . LEU B 1 62 ? 26.721 8.690 34.128 1.00 46.43 62 LEU B C 1
ATOM 2267 O O . LEU B 1 62 ? 26.256 7.555 34.284 1.00 46.16 62 LEU B O 1
ATOM 2272 N N . VAL B 1 63 ? 26.870 9.536 35.150 1.00 42.08 63 VAL B N 1
ATOM 2273 C CA . VAL B 1 63 ? 26.450 9.114 36.482 1.00 39.98 63 VAL B CA 1
ATOM 2274 C C . VAL B 1 63 ? 24.930 9.073 36.574 1.00 40.75 63 VAL B C 1
ATOM 2275 O O . VAL B 1 63 ? 24.366 8.311 37.372 1.00 42.96 63 VAL B O 1
ATOM 2279 N N . GLU B 1 64 ? 24.239 9.871 35.757 1.00 39.17 64 GLU B N 1
ATOM 2280 C CA . GLU B 1 64 ? 22.782 9.879 35.793 1.00 43.54 64 GLU B CA 1
ATOM 2281 C C . GLU B 1 64 ? 22.197 8.616 35.176 1.00 57.58 64 GLU B C 1
ATOM 2282 O O . GLU B 1 64 ? 21.120 8.169 35.586 1.00 63.90 64 GLU B O 1
ATOM 2288 N N . SER B 1 65 ? 22.890 8.021 34.204 1.00 51.82 65 SER B N 1
ATOM 2289 C CA . SER B 1 65 ? 22.368 6.862 33.494 1.00 45.67 65 SER B CA 1
ATOM 2290 C C . SER B 1 65 ? 22.967 5.540 33.953 1.00 42.43 65 SER B C 1
ATOM 2291 O O . SER B 1 65 ? 22.395 4.488 33.647 1.00 55.10 65 SER B O 1
ATOM 2294 N N . PHE B 1 66 ? 24.092 5.556 34.664 1.00 42.81 66 PHE B N 1
ATOM 2295 C CA . PHE B 1 66 ? 24.779 4.326 35.040 1.00 43.07 66 PHE B CA 1
ATOM 2296 C C . PHE B 1 66 ? 25.054 4.299 36.537 1.00 54.50 66 PHE B C 1
ATOM 2297 O O . PHE B 1 66 ? 25.365 5.330 37.141 1.00 52.17 66 PHE B O 1
ATOM 2305 N N . GLN B 1 67 ? 24.941 3.109 37.128 1.00 56.01 67 GLN B N 1
ATOM 2306 C CA . GLN B 1 67 ? 25.225 2.907 38.549 1.00 54.53 67 GLN B CA 1
ATOM 2307 C C . GLN B 1 67 ? 26.683 2.486 38.686 1.00 51.96 67 GLN B C 1
ATOM 2308 O O . GLN B 1 67 ? 27.035 1.330 38.438 1.00 50.50 67 GLN B O 1
ATOM 2314 N N . ILE B 1 68 ? 27.530 3.427 39.091 1.00 37.70 68 ILE B N 1
ATOM 2315 C CA . ILE B 1 68 ? 28.970 3.222 39.205 1.00 50.49 68 ILE B CA 1
ATOM 2316 C C . ILE B 1 68 ? 29.361 3.198 40.676 1.00 58.75 68 ILE B C 1
ATOM 2317 O O . ILE B 1 68 ? 28.868 4.004 41.474 1.00 64.72 68 ILE B O 1
ATOM 2322 N N . GLU B 1 69 ? 30.261 2.278 41.030 1.00 55.13 69 GLU B N 1
ATOM 2323 C CA . GLU B 1 69 ? 30.771 2.180 42.392 1.00 59.75 69 GLU B CA 1
ATOM 2324 C C . GLU B 1 69 ? 32.077 2.937 42.582 1.00 59.87 69 GLU B C 1
ATOM 2325 O O . GLU B 1 69 ? 32.345 3.430 43.684 1.00 57.92 69 GLU B O 1
ATOM 2327 N N . ASN B 1 70 ? 32.896 3.029 41.538 1.00 50.08 70 ASN B N 1
ATOM 2328 C CA . ASN B 1 70 ? 34.142 3.783 41.579 1.00 45.60 70 ASN B CA 1
ATOM 2329 C C . ASN B 1 70 ? 34.304 4.489 40.244 1.00 45.09 70 ASN B C 1
ATOM 2330 O O . ASN B 1 70 ? 34.258 3.841 39.194 1.00 43.62 70 ASN B O 1
ATOM 2332 N N . LEU B 1 71 ? 34.478 5.810 40.285 1.00 43.17 71 LEU B N 1
ATOM 2333 C CA . LEU B 1 71 ? 34.631 6.635 39.091 1.00 44.05 71 LEU B CA 1
ATOM 2334 C C . LEU B 1 71 ? 35.946 7.390 39.181 1.00 47.15 71 LEU B C 1
ATOM 2335 O O . LEU B 1 71 ? 36.153 8.169 40.116 1.00 52.58 71 LEU B O 1
ATOM 2340 N N . VAL B 1 72 ? 36.829 7.156 38.217 1.00 42.41 72 VAL B N 1
ATOM 2341 C CA . VAL B 1 72 ? 38.093 7.874 38.114 1.00 45.36 72 VAL B CA 1
ATOM 2342 C C . VAL B 1 72 ? 37.971 8.878 36.980 1.00 44.43 72 VAL B C 1
ATOM 2343 O O . VAL B 1 72 ? 37.537 8.528 35.876 1.00 40.91 72 VAL B O 1
ATOM 2347 N N . LEU B 1 73 ? 38.334 10.128 37.253 1.00 41.10 73 LEU B N 1
ATOM 2348 C CA . LEU B 1 73 ? 38.212 11.213 36.290 1.00 38.47 73 LEU B CA 1
ATOM 2349 C C . LEU B 1 73 ? 39.601 11.737 35.958 1.00 39.57 73 LEU B C 1
ATOM 2350 O O . LEU B 1 73 ? 40.420 11.945 36.856 1.00 42.92 73 LEU B O 1
ATOM 2355 N N . ASN B 1 74 ? 39.869 11.945 34.671 1.00 38.95 74 ASN B N 1
ATOM 2356 C CA . ASN B 1 74 ? 41.154 12.466 34.231 1.00 44.46 74 ASN B CA 1
ATOM 2357 C C . ASN B 1 74 ? 40.951 13.707 33.382 1.00 39.63 74 ASN B C 1
ATOM 2358 O O . ASN B 1 74 ? 39.973 13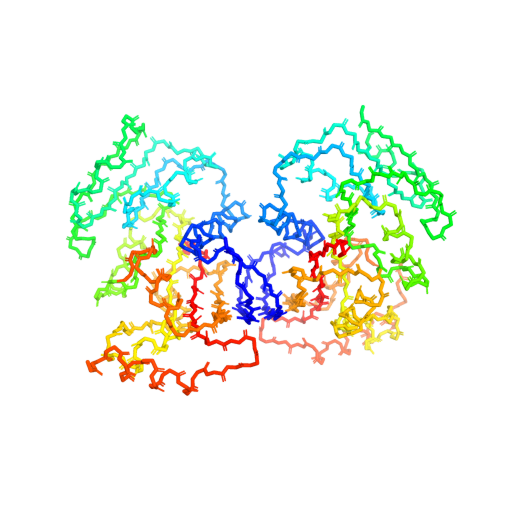.808 32.637 1.00 34.03 74 ASN B O 1
ATOM 2363 N N . ASP B 1 75 ? 41.873 14.658 33.530 1.00 34.01 75 ASP B N 1
ATOM 2364 C CA . ASP B 1 75 ? 42.041 15.743 32.575 1.00 38.66 75 ASP B CA 1
ATOM 2365 C C . ASP B 1 75 ? 43.426 16.346 32.754 1.00 43.82 75 ASP B C 1
ATOM 2366 O O . ASP B 1 75 ? 44.094 16.132 33.769 1.00 44.95 75 ASP B O 1
ATOM 2371 N N . LEU B 1 76 ? 43.842 17.101 31.736 1.00 45.59 76 LEU B N 1
ATOM 2372 C CA . LEU B 1 76 ? 45.190 17.659 31.690 1.00 46.57 76 LEU B CA 1
ATOM 2373 C C . LEU B 1 76 ? 45.468 18.598 32.854 1.00 48.10 76 LEU B C 1
ATOM 2374 O O . LEU B 1 76 ? 46.618 18.718 33.292 1.00 45.59 76 LEU B O 1
ATOM 2379 N N . TYR B 1 77 ? 44.441 19.268 33.368 1.00 55.37 77 TYR B N 1
ATOM 2380 C CA . TYR B 1 77 ? 44.631 20.405 34.255 1.00 61.07 77 TYR B CA 1
ATOM 2381 C C . TYR B 1 77 ? 43.751 20.279 35.488 1.00 60.51 77 TYR B C 1
ATOM 2382 O O . TYR B 1 77 ? 42.584 19.888 35.394 1.00 59.57 77 TYR B O 1
ATOM 2391 N N . ALA B 1 78 ? 44.315 20.634 36.644 1.00 46.97 78 ALA B N 1
ATOM 2392 C CA . ALA B 1 78 ? 43.563 20.574 37.893 1.00 50.44 78 ALA B CA 1
ATOM 2393 C C . ALA B 1 78 ? 42.413 21.571 37.924 1.00 57.07 78 ALA B C 1
ATOM 2394 O O . ALA B 1 78 ? 41.515 21.435 38.762 1.00 52.94 78 ALA B O 1
ATOM 2396 N N . GLU B 1 79 ? 42.412 22.559 37.025 1.00 54.76 79 GLU B N 1
ATOM 2397 C CA . GLU B 1 79 ? 41.354 23.563 37.019 1.00 58.61 79 GLU B CA 1
ATOM 2398 C C . GLU B 1 79 ? 39.982 22.963 36.746 1.00 60.98 79 GLU B C 1
ATOM 2399 O O . GLU B 1 79 ? 38.971 23.589 37.085 1.00 58.43 79 GLU B O 1
ATOM 2401 N N . VAL B 1 80 ? 39.919 21.769 36.146 1.00 55.32 80 VAL B N 1
ATOM 2402 C CA . VAL B 1 80 ? 38.622 21.180 35.832 1.00 51.97 80 VAL B CA 1
ATOM 2403 C C . VAL B 1 80 ? 37.920 20.709 37.100 1.00 51.91 80 VAL B C 1
ATOM 2404 O O . VAL B 1 80 ? 36.685 20.670 37.152 1.00 55.67 80 VAL B O 1
ATOM 2408 N N . GLN B 1 81 ? 38.678 20.352 38.143 1.00 56.21 81 GLN B N 1
ATOM 2409 C CA . GLN B 1 81 ? 38.051 19.945 39.395 1.00 50.96 81 GLN B CA 1
ATOM 2410 C C . GLN B 1 81 ? 37.256 21.077 40.029 1.00 55.35 81 GLN B C 1
ATOM 2411 O O . GLN B 1 81 ? 36.398 20.816 40.879 1.00 57.54 81 GLN B O 1
ATOM 2417 N N . GLN B 1 82 ? 37.523 22.323 39.630 1.00 58.53 82 GLN B N 1
ATOM 2418 C CA . GLN B 1 82 ? 36.696 23.444 40.062 1.00 68.51 82 GLN B CA 1
ATOM 2419 C C . GLN B 1 82 ? 35.235 23.240 39.691 1.00 69.29 82 GLN B C 1
ATOM 2420 O O . GLN B 1 82 ? 34.341 23.645 40.444 1.00 75.94 82 GLN B O 1
ATOM 2422 N N . HIS B 1 83 ? 34.971 22.626 38.540 1.00 65.08 83 HIS B N 1
ATOM 2423 C CA . HIS B 1 83 ? 33.608 22.343 38.116 1.00 62.30 83 HIS B CA 1
ATOM 2424 C C . HIS B 1 83 ? 32.984 21.181 38.879 1.00 66.73 83 HIS B C 1
ATOM 2425 O O . HIS B 1 83 ? 31.866 20.772 38.545 1.00 64.68 83 HIS B O 1
ATOM 2432 N N . PHE B 1 84 ? 33.670 20.644 39.885 1.00 59.77 84 PHE B N 1
ATOM 2433 C CA . PHE B 1 84 ? 33.168 19.501 40.638 1.00 46.07 84 PHE B CA 1
ATOM 2434 C C . PHE B 1 84 ? 33.379 19.689 42.139 1.00 56.44 84 PHE B C 1
ATOM 2435 O O . PHE B 1 84 ? 33.745 20.771 42.593 1.00 57.91 84 PHE B O 1
ATOM 2443 N N . HIS B 1 89 ? 33.526 8.404 46.324 1.00 44.86 89 HIS B N 1
ATOM 2444 C CA . HIS B 1 89 ? 33.698 7.293 45.397 1.00 44.12 89 HIS B CA 1
ATOM 2445 C C . HIS B 1 89 ? 34.119 7.797 44.019 1.00 51.62 89 HIS B C 1
ATOM 2446 O O . HIS B 1 89 ? 33.884 7.133 43.006 1.00 47.10 89 HIS B O 1
ATOM 2448 N N . VAL B 1 90 ? 34.736 8.976 43.985 1.00 46.83 90 VAL B N 1
ATOM 2449 C CA . VAL B 1 90 ? 35.187 9.600 42.743 1.00 46.29 90 VAL B CA 1
ATOM 2450 C C . VAL B 1 90 ? 36.626 10.058 42.952 1.00 49.79 90 VAL B C 1
ATOM 2451 O O . VAL B 1 90 ? 36.890 10.931 43.789 1.00 52.19 90 VAL B O 1
ATOM 2453 N N . LYS B 1 91 ? 37.553 9.460 42.210 1.00 46.69 91 LYS B N 1
ATOM 2454 C CA . LYS B 1 91 ? 38.971 9.775 42.293 1.00 54.64 91 LYS B CA 1
ATOM 2455 C C . LYS B 1 91 ? 39.395 10.619 41.095 1.00 52.96 91 LYS B C 1
ATOM 2456 O O . LYS B 1 91 ? 38.737 10.628 40.052 1.00 45.71 91 LYS B O 1
ATOM 2458 N N . TRP B 1 92 ? 40.514 11.329 41.257 1.00 49.60 92 TRP B N 1
ATOM 2459 C CA . TRP B 1 92 ? 41.023 12.233 40.234 1.00 51.34 92 TRP B CA 1
ATOM 2460 C C . TRP B 1 92 ? 42.448 11.859 39.851 1.00 50.61 92 TRP B C 1
ATOM 2461 O O . TRP B 1 92 ? 43.276 11.568 40.717 1.00 45.05 92 TRP B O 1
ATOM 2472 N N . LEU B 1 93 ? 42.730 11.874 38.547 1.00 46.15 93 LEU B N 1
ATOM 2473 C CA . LEU B 1 93 ? 44.072 11.639 38.007 1.00 38.60 93 LEU B CA 1
ATOM 2474 C C . LEU B 1 93 ? 44.368 12.750 37.000 1.00 41.54 93 LEU B C 1
ATOM 2475 O O . LEU B 1 93 ? 43.994 12.660 35.828 1.00 45.16 93 LEU B O 1
ATOM 2477 N N . ILE B 1 94 ? 45.043 13.795 37.457 1.00 42.69 94 ILE B N 1
ATOM 2478 C CA . ILE B 1 94 ? 45.333 14.958 36.627 1.00 46.06 94 ILE B CA 1
ATOM 2479 C C . ILE B 1 94 ? 46.676 14.754 35.940 1.00 41.40 94 ILE B C 1
ATOM 2480 O O . ILE B 1 94 ? 47.659 14.364 36.581 1.00 50.13 94 ILE B O 1
ATOM 2485 N N . GLY B 1 95 ? 46.721 15.019 34.646 1.00 42.16 95 GLY B N 1
ATOM 2486 C CA . GLY B 1 95 ? 47.959 14.948 33.895 1.00 41.44 95 GLY B CA 1
ATOM 2487 C C . GLY B 1 95 ? 47.685 14.582 32.450 1.00 44.40 95 GLY B C 1
ATOM 2488 O O . GLY B 1 95 ? 46.549 14.373 32.040 1.00 38.75 95 GLY B O 1
ATOM 2489 N N . ASP B 1 96 ? 48.767 14.519 31.678 1.00 42.31 96 ASP B N 1
ATOM 2490 C CA . ASP B 1 96 ? 48.685 14.047 30.300 1.00 41.13 96 ASP B CA 1
ATOM 2491 C C . ASP B 1 96 ? 48.375 12.555 30.326 1.00 41.36 96 ASP B C 1
ATOM 2492 O O . ASP B 1 96 ? 49.136 11.772 30.905 1.00 40.56 96 ASP B O 1
ATOM 2497 N N . VAL B 1 97 ? 47.253 12.159 29.717 1.00 41.57 97 VAL B N 1
ATOM 2498 C CA . VAL B 1 97 ? 46.834 10.761 29.812 1.00 37.59 97 VAL B CA 1
ATOM 2499 C C . VAL B 1 97 ? 47.834 9.866 29.093 1.00 35.74 97 VAL B C 1
ATOM 2500 O O . VAL B 1 97 ? 47.999 8.693 29.443 1.00 43.46 97 VAL B O 1
ATOM 2504 N N . GLU B 1 98 ? 48.537 10.409 28.100 1.00 36.77 98 GLU B N 1
ATOM 2505 C CA . GLU B 1 98 ? 49.535 9.643 27.363 1.00 43.22 98 GLU B CA 1
ATOM 2506 C C . GLU B 1 98 ? 50.770 9.305 28.195 1.00 46.02 98 GLU B C 1
ATOM 2507 O O . GLU B 1 98 ? 51.616 8.534 27.727 1.00 44.93 98 GLU B O 1
ATOM 2513 N N . THR B 1 99 ? 50.899 9.850 29.407 1.00 41.12 99 THR B N 1
ATOM 2514 C CA . THR B 1 99 ? 51.981 9.466 30.305 1.00 42.27 99 THR B CA 1
ATOM 2515 C C . THR B 1 99 ? 51.500 9.048 31.689 1.00 42.24 99 THR B C 1
ATOM 2516 O O . THR B 1 99 ? 52.327 8.662 32.524 1.00 45.50 99 THR B O 1
ATOM 2520 N N . LEU B 1 100 ? 50.199 9.096 31.956 1.00 43.63 100 LEU B N 1
ATOM 2521 C CA . LEU B 1 100 ? 49.686 8.758 33.275 1.00 45.78 100 LEU B CA 1
ATOM 2522 C C . LEU B 1 100 ? 49.658 7.247 33.469 1.00 47.80 100 LEU B C 1
ATOM 2523 O O . LEU B 1 100 ? 49.530 6.476 32.513 1.00 42.95 100 LEU B O 1
ATOM 2528 N N . GLU B 1 101 ? 49.790 6.823 34.721 1.00 47.89 101 GLU B N 1
ATOM 2529 C CA . GLU B 1 101 ? 49.514 5.436 35.070 1.00 43.40 101 GLU B CA 1
ATOM 2530 C C . GLU B 1 101 ? 48.003 5.258 35.156 1.00 43.75 101 GLU B C 1
ATOM 2531 O O . GLU B 1 101 ? 47.338 5.944 35.940 1.00 48.22 101 GLU B O 1
ATOM 2533 N N . PHE B 1 102 ? 47.455 4.368 34.332 1.00 51.26 102 PHE B N 1
ATOM 2534 C CA . PHE B 1 102 ? 46.017 4.163 34.329 1.00 46.16 102 PHE B CA 1
ATOM 2535 C C . PHE B 1 102 ? 45.569 3.452 35.603 1.00 44.83 102 PHE B C 1
ATOM 2536 O O . PHE B 1 102 ? 46.304 2.635 36.156 1.00 46.34 102 PHE B O 1
ATOM 2544 N N . PRO B 1 103 ? 44.361 3.740 36.082 1.00 42.72 103 PRO B N 1
ATOM 2545 C CA . PRO B 1 103 ? 43.731 2.832 37.043 1.00 41.21 103 PRO B CA 1
ATOM 2546 C C . PRO B 1 103 ? 43.525 1.475 36.385 1.00 50.75 103 PRO B C 1
ATOM 2547 O O . PRO B 1 103 ? 43.132 1.387 35.220 1.00 51.06 103 PRO B O 1
ATOM 2551 N N . GLN B 1 104 ? 43.815 0.416 37.126 1.00 44.43 104 GLN B N 1
ATOM 2552 C CA . GLN B 1 104 ? 43.838 -0.925 36.562 1.00 44.78 104 GLN B CA 1
ATOM 2553 C C . GLN B 1 104 ? 42.531 -1.661 36.850 1.00 47.35 104 GLN B C 1
ATOM 2554 O O . GLN B 1 104 ? 41.725 -1.254 37.691 1.00 46.21 104 GLN B O 1
ATOM 2556 N N . GLN B 1 105 ? 42.326 -2.757 36.114 1.00 50.61 105 GLN B N 1
ATOM 2557 C CA . GLN B 1 105 ? 41.162 -3.631 36.273 1.00 42.33 105 GLN B CA 1
ATOM 2558 C C . GLN B 1 105 ? 39.854 -2.858 36.076 1.00 45.82 105 GLN B C 1
ATOM 2559 O O . GLN B 1 105 ? 38.957 -2.855 36.922 1.00 42.37 105 GLN B O 1
ATOM 2561 N N . LEU B 1 106 ? 39.749 -2.209 34.920 1.00 40.03 106 LEU B N 1
ATOM 2562 C CA . LEU B 1 106 ? 38.614 -1.345 34.635 1.00 44.68 106 LEU B CA 1
ATOM 2563 C C . LEU B 1 106 ? 37.505 -2.100 33.917 1.00 42.99 106 LEU B C 1
ATOM 2564 O O . LEU B 1 106 ? 37.764 -2.939 33.053 1.00 35.74 106 LEU B O 1
ATOM 2569 N N . ASP B 1 107 ? 36.261 -1.757 34.253 1.00 40.41 107 ASP B N 1
ATOM 2570 C CA . ASP B 1 107 ? 35.122 -2.244 33.491 1.00 33.68 107 ASP B CA 1
ATOM 2571 C C . ASP B 1 107 ? 34.903 -1.445 32.212 1.00 39.25 107 ASP B C 1
ATOM 2572 O O . ASP B 1 107 ? 34.497 -2.020 31.196 1.00 33.95 107 ASP B O 1
ATOM 2577 N N . MET B 1 108 ? 35.162 -0.137 32.231 1.00 33.86 108 MET B N 1
ATOM 2578 C CA . MET B 1 108 ? 34.975 0.668 31.030 1.00 29.52 108 MET B CA 1
ATOM 2579 C C . MET B 1 108 ? 35.903 1.873 31.053 1.00 38.56 108 MET B C 1
ATOM 2580 O O . MET B 1 108 ? 36.147 2.466 32.108 1.00 30.89 108 MET B O 1
ATOM 2585 N N . ILE B 1 109 ? 36.441 2.203 29.881 1.00 31.13 109 ILE B N 1
ATOM 2586 C CA . ILE B 1 109 ? 37.140 3.459 29.642 1.00 29.42 109 ILE B CA 1
ATOM 2587 C C . ILE B 1 109 ? 36.273 4.257 28.683 1.00 32.07 109 ILE B C 1
ATOM 2588 O O . ILE B 1 109 ? 35.878 3.748 27.624 1.00 30.62 109 ILE B O 1
ATOM 2593 N N . VAL B 1 110 ? 35.965 5.497 29.049 1.00 31.02 110 VAL B N 1
ATOM 2594 C CA . VAL B 1 110 ? 35.044 6.313 28.275 1.00 28.29 110 VAL B CA 1
ATOM 2595 C C . VAL B 1 110 ? 35.650 7.699 28.099 1.00 29.21 110 VAL B C 1
ATOM 2596 O O . VAL B 1 110 ? 36.354 8.206 28.977 1.00 31.05 110 VAL B O 1
ATOM 2600 N N . SER B 1 111 ? 35.405 8.300 26.938 1.00 33.04 111 SER B N 1
ATOM 2601 C CA . SER B 1 111 ? 35.997 9.599 26.645 1.00 29.93 111 SER B CA 1
ATOM 2602 C C . SER B 1 111 ? 35.160 10.303 25.593 1.00 29.76 111 SER B C 1
ATOM 2603 O O . SER B 1 111 ? 34.860 9.718 24.547 1.00 25.43 111 SER B O 1
ATOM 2606 N N . GLY B 1 112 ? 34.790 11.551 25.867 1.00 21.56 112 GLY B N 1
ATOM 2607 C CA . GLY B 1 112 ? 34.035 12.312 24.887 1.00 21.55 112 GLY B CA 1
ATOM 2608 C C . GLY B 1 112 ? 34.771 13.548 24.405 1.00 26.48 112 GLY B C 1
ATOM 2609 O O . GLY B 1 112 ? 35.128 14.412 25.213 1.00 27.29 112 GLY B O 1
ATOM 2610 N N . SER B 1 113 ? 35.027 13.611 23.095 1.00 23.88 113 SER B N 1
ATOM 2611 C CA . SER B 1 113 ? 35.613 14.787 22.435 1.00 23.25 113 SER B CA 1
ATOM 2612 C C . SER B 1 113 ? 36.988 15.149 22.994 1.00 23.50 113 SER B C 1
ATOM 2613 O O . SER B 1 113 ? 37.322 16.327 23.137 1.00 25.15 113 SER B O 1
ATOM 2616 N N . ALA B 1 114 ? 37.811 14.140 23.287 1.00 23.41 114 ALA B N 1
ATOM 2617 C CA . ALA B 1 114 ? 39.151 14.423 23.783 1.00 21.41 114 ALA B CA 1
ATOM 2618 C C . ALA B 1 114 ? 40.236 13.715 22.980 1.00 25.43 114 ALA B C 1
ATOM 2619 O O . ALA B 1 114 ? 41.354 14.224 22.881 1.00 25.97 114 ALA B O 1
ATOM 2621 N N . LEU B 1 115 ? 39.935 12.538 22.414 1.00 26.08 115 LEU B N 1
ATOM 2622 C CA . LEU B 1 115 ? 40.990 11.745 21.782 1.00 26.84 115 LEU B CA 1
ATOM 2623 C C . LEU B 1 115 ? 41.579 12.417 20.543 1.00 26.67 115 LEU B C 1
ATOM 2624 O O . LEU B 1 115 ? 42.680 12.045 20.116 1.00 26.16 115 LEU B O 1
ATOM 2629 N N . GLN B 1 116 ? 40.897 13.410 19.974 1.00 22.95 116 GLN B N 1
ATOM 2630 C CA . GLN B 1 116 ? 41.446 14.108 18.816 1.00 26.77 116 GLN B CA 1
ATOM 2631 C C . GLN B 1 116 ? 42.704 14.898 19.157 1.00 28.67 116 GLN B C 1
ATOM 2632 O O . GLN B 1 116 ? 43.442 15.293 18.249 1.00 29.32 116 GLN B O 1
ATOM 2638 N N . TRP B 1 117 ? 42.970 15.123 20.439 1.00 25.01 117 TRP B N 1
ATOM 2639 C CA . TRP B 1 117 ? 44.137 15.856 20.904 1.00 30.15 117 TRP B CA 1
ATOM 2640 C C . TRP B 1 117 ? 45.340 14.956 21.157 1.00 30.07 117 TRP B C 1
ATOM 2641 O O . TRP B 1 117 ? 46.373 15.440 21.632 1.00 28.48 117 TRP B O 1
ATOM 2652 N N . MET B 1 118 ? 45.229 13.661 20.867 1.00 29.23 118 MET B N 1
ATOM 2653 C CA . MET B 1 118 ? 46.244 12.707 21.287 1.00 36.08 118 MET B CA 1
ATOM 2654 C C . MET B 1 118 ? 47.378 12.685 20.272 1.00 35.16 118 MET B C 1
ATOM 2655 O O . MET B 1 118 ? 47.162 12.845 19.066 1.00 35.98 118 MET B O 1
ATOM 2660 N N . GLN B 1 119 ? 48.593 12.492 20.771 1.00 36.68 119 GLN B N 1
ATOM 2661 C CA . GLN B 1 119 ? 49.763 12.477 19.904 1.00 41.78 119 GLN B CA 1
ATOM 2662 C C . GLN B 1 119 ? 50.016 11.098 19.301 1.00 42.99 119 GLN B C 1
ATOM 2663 O O . GLN B 1 119 ? 50.371 10.996 18.122 1.00 38.41 119 GLN B O 1
ATOM 2669 N N . ASP B 1 120 ? 49.829 10.033 20.079 1.00 32.96 120 ASP B N 1
ATOM 2670 C CA . ASP B 1 120 ? 50.094 8.666 19.618 1.00 39.18 120 ASP B CA 1
ATOM 2671 C C . ASP B 1 120 ? 48.902 7.795 20.006 1.00 36.29 120 ASP B C 1
ATOM 2672 O O . ASP B 1 120 ? 48.885 7.184 21.079 1.00 34.53 120 ASP B O 1
ATOM 2677 N N . LEU B 1 121 ? 47.905 7.732 19.125 1.00 36.93 121 LEU B N 1
ATOM 2678 C CA . LEU B 1 121 ? 46.690 6.971 19.392 1.00 33.85 121 LEU B CA 1
ATOM 2679 C C . LEU B 1 121 ? 46.934 5.466 19.503 1.00 36.36 121 LEU B C 1
ATOM 2680 O O . LEU B 1 121 ? 46.339 4.822 20.377 1.00 34.72 121 LEU B O 1
ATOM 2685 N N . PRO B 1 122 ? 47.760 4.852 18.642 1.00 36.18 122 PRO B N 1
ATOM 2686 C CA . PRO B 1 122 ? 48.018 3.412 18.824 1.00 39.85 122 PRO B CA 1
ATOM 2687 C C . PRO B 1 122 ? 48.588 3.076 20.189 1.00 40.85 122 PRO B C 1
ATOM 2688 O O . PRO B 1 122 ? 48.154 2.101 20.817 1.00 43.77 122 PRO B O 1
ATOM 2692 N N . ARG B 1 123 ? 49.534 3.878 20.681 1.00 41.54 123 ARG B N 1
ATOM 2693 C CA . ARG B 1 123 ? 50.115 3.611 21.991 1.00 43.02 123 ARG B CA 1
ATOM 2694 C C . ARG B 1 123 ? 49.083 3.809 23.099 1.00 37.53 123 ARG B C 1
ATOM 2695 O O . ARG B 1 123 ? 49.060 3.050 24.075 1.00 37.18 123 ARG B O 1
ATOM 2703 N N . LEU B 1 124 ? 48.211 4.814 22.961 1.00 36.22 124 LEU B N 1
ATOM 2704 C CA . LEU B 1 124 ? 47.158 5.011 23.954 1.00 38.87 124 LEU B CA 1
ATOM 2705 C C . LEU B 1 124 ? 46.184 3.838 23.965 1.00 38.82 124 LEU B C 1
ATOM 2706 O O . LEU B 1 124 ? 45.742 3.399 25.035 1.00 35.49 124 LEU B O 1
ATOM 2711 N N . LEU B 1 125 ? 45.832 3.323 22.785 1.00 36.70 125 LEU B N 1
ATOM 2712 C CA . LEU B 1 125 ? 44.917 2.189 22.710 1.00 35.30 125 LEU B CA 1
ATOM 2713 C C . LEU B 1 125 ? 45.512 0.956 23.375 1.00 33.24 125 LEU B C 1
ATOM 2714 O O . LEU B 1 125 ? 44.801 0.208 24.055 1.00 37.17 125 LEU B O 1
ATOM 2719 N N . GLN B 1 126 ? 46.816 0.730 23.185 1.00 33.32 126 GLN B N 1
ATOM 2720 C CA . GLN B 1 126 ? 47.496 -0.382 23.844 1.00 41.10 126 GLN B CA 1
ATOM 2721 C C . GLN B 1 126 ? 47.369 -0.285 25.358 1.00 45.12 126 GLN B C 1
ATOM 2722 O O . GLN B 1 126 ? 47.153 -1.295 26.039 1.00 40.72 126 GLN B O 1
ATOM 2728 N N . HIS B 1 127 ? 47.516 0.924 25.906 1.00 39.77 127 HIS B N 1
ATOM 2729 C CA . HIS B 1 127 ? 47.367 1.091 27.346 1.00 38.29 127 HIS B CA 1
ATOM 2730 C C . HIS B 1 127 ? 45.921 0.909 27.776 1.00 39.14 127 HIS B C 1
ATOM 2731 O O . HIS B 1 127 ? 45.666 0.408 28.875 1.00 39.35 127 HIS B O 1
ATOM 2738 N N . CYS B 1 128 ? 44.968 1.299 26.924 1.00 33.63 128 CYS B N 1
ATOM 2739 C CA . CYS B 1 128 ? 43.564 1.025 27.209 1.00 34.87 128 CYS B CA 1
ATOM 2740 C C . CYS B 1 128 ? 43.308 -0.478 27.264 1.00 39.76 128 CYS B C 1
ATOM 2741 O O . CYS B 1 128 ? 42.615 -0.971 28.165 1.00 36.68 128 CYS B O 1
ATOM 2744 N N . TYR B 1 129 ? 43.881 -1.222 26.314 1.00 35.91 129 TYR B N 1
ATOM 2745 C CA . TYR B 1 129 ? 43.713 -2.674 26.277 1.00 37.32 129 TYR B CA 1
ATOM 2746 C C . TYR B 1 129 ? 44.308 -3.335 27.517 1.00 41.55 129 TYR B C 1
ATOM 2747 O O . TYR B 1 129 ? 43.727 -4.275 28.073 1.00 43.59 129 TYR B O 1
ATOM 2756 N N . ALA B 1 130 ? 45.473 -2.863 27.960 1.00 37.75 130 ALA B N 1
ATOM 2757 C CA . ALA B 1 130 ? 46.132 -3.501 29.094 1.00 40.76 130 ALA B CA 1
ATOM 2758 C C . ALA B 1 130 ? 45.404 -3.224 30.404 1.00 43.87 130 ALA B C 1
ATOM 2759 O O . ALA B 1 130 ? 45.492 -4.026 31.339 1.00 45.33 130 ALA B O 1
ATOM 2761 N N . ALA B 1 131 ? 44.670 -2.114 30.488 1.00 41.56 131 ALA B N 1
ATOM 2762 C CA . ALA B 1 131 ? 44.049 -1.694 31.737 1.00 38.86 131 ALA B CA 1
ATOM 2763 C C . ALA B 1 131 ? 42.631 -2.212 31.912 1.00 39.19 131 ALA B C 1
ATOM 2764 O O . ALA B 1 131 ? 42.123 -2.215 33.040 1.00 46.98 131 ALA B O 1
ATOM 2766 N N . LEU B 1 132 ? 41.986 -2.653 30.836 1.00 36.91 132 LEU B N 1
ATOM 2767 C CA . LEU B 1 132 ? 40.621 -3.151 30.888 1.00 36.04 132 LEU B CA 1
ATOM 2768 C C . LEU B 1 132 ? 40.598 -4.636 31.234 1.00 41.18 132 LEU B C 1
ATOM 2769 O O . LEU B 1 132 ? 41.508 -5.390 30.879 1.00 38.51 132 LEU B O 1
ATOM 2774 N N . ASN B 1 133 ? 39.548 -5.042 31.944 1.00 39.60 133 ASN B N 1
ATOM 2775 C CA . ASN B 1 133 ? 39.272 -6.453 32.155 1.00 44.11 133 ASN B CA 1
ATOM 2776 C C . ASN B 1 133 ? 38.945 -7.136 30.828 1.00 41.87 133 ASN B C 1
ATOM 2777 O O . ASN B 1 133 ? 38.742 -6.495 29.795 1.00 40.25 133 ASN B O 1
ATOM 2782 N N . GLU B 1 134 ? 38.908 -8.464 30.867 1.00 39.83 134 GLU B N 1
ATOM 2783 C CA . GLU B 1 134 ? 38.404 -9.215 29.727 1.00 40.18 134 GLU B CA 1
ATOM 2784 C C . GLU B 1 134 ? 36.997 -8.740 29.390 1.00 41.52 134 GLU B C 1
ATOM 2785 O O . GLU B 1 134 ? 36.167 -8.528 30.280 1.00 42.52 134 GLU B O 1
ATOM 2791 N N . GLN B 1 135 ? 36.739 -8.541 28.094 1.00 43.37 135 GLN B N 1
ATOM 2792 C CA . GLN B 1 135 ? 35.464 -8.008 27.611 1.00 47.47 135 GLN B CA 1
ATOM 2793 C C . GLN B 1 135 ? 35.181 -6.621 28.180 1.00 38.16 135 GLN B C 1
ATOM 2794 O O . GLN B 1 135 ? 34.023 -6.202 28.279 1.00 42.83 135 GLN B O 1
ATOM 2796 N N . GLY B 1 136 ? 36.235 -5.901 28.559 1.00 36.30 136 GLY B N 1
ATOM 2797 C CA . GLY B 1 136 ? 36.065 -4.540 29.030 1.00 36.74 136 GLY B CA 1
ATOM 2798 C C . GLY B 1 136 ? 35.682 -3.591 27.911 1.00 32.44 136 GLY B C 1
ATOM 2799 O O . GLY B 1 136 ? 35.980 -3.815 26.740 1.00 44.07 136 GLY B O 1
ATOM 2800 N N . TRP B 1 137 ? 35.028 -2.498 28.300 1.00 34.54 137 TRP B N 1
ATOM 2801 C CA . TRP B 1 137 ? 34.396 -1.549 27.393 1.00 32.55 137 TRP B CA 1
ATOM 2802 C C . TRP B 1 137 ? 35.332 -0.379 27.117 1.00 34.64 137 TRP B C 1
ATOM 2803 O O . TRP B 1 137 ? 35.898 0.200 28.048 1.00 30.86 137 TRP B O 1
ATOM 2814 N N . LEU B 1 138 ? 35.502 -0.047 25.842 1.00 29.07 138 LEU B N 1
ATOM 2815 C CA . LEU B 1 138 ? 36.158 1.185 25.421 1.00 26.92 138 LEU B CA 1
ATOM 2816 C C . LEU B 1 138 ? 35.159 1.930 24.550 1.00 31.49 138 LEU B C 1
ATOM 2817 O O . LEU B 1 138 ? 34.785 1.446 23.477 1.00 28.87 138 LEU B O 1
ATOM 2822 N N . CYS B 1 139 ? 34.713 3.092 25.018 1.00 24.91 139 CYS B N 1
ATOM 2823 C CA . CYS B 1 139 ? 33.593 3.783 24.408 1.00 22.01 139 CYS B CA 1
ATOM 2824 C C . CYS B 1 139 ? 33.976 5.241 24.280 1.00 24.68 139 CYS B C 1
ATOM 2825 O O . CYS B 1 139 ? 34.413 5.843 25.262 1.00 25.55 139 CYS B O 1
ATOM 2828 N N . PHE B 1 140 ? 33.839 5.808 23.088 1.00 23.39 140 PHE B N 1
ATOM 2829 C CA . PHE B 1 140 ? 34.323 7.172 22.954 1.00 20.16 140 PHE B CA 1
ATOM 2830 C C . PHE B 1 140 ? 33.667 7.872 21.781 1.00 22.57 140 PHE B C 1
ATOM 2831 O O . PHE B 1 140 ? 33.124 7.252 20.860 1.00 20.93 140 PHE B O 1
ATOM 2839 N N . SER B 1 141 ? 33.731 9.191 21.831 1.00 26.98 141 SER B N 1
ATOM 2840 C CA . SER B 1 141 ? 33.446 10.008 20.672 1.00 23.21 141 SER B CA 1
ATOM 2841 C C . SER B 1 141 ? 34.668 10.863 20.386 1.00 19.76 141 SER B C 1
ATOM 2842 O O . SER B 1 141 ? 35.406 11.248 21.299 1.00 22.08 141 SER B O 1
ATOM 2845 N N . THR B 1 142 ? 34.896 11.110 19.099 1.00 20.18 142 THR B N 1
ATOM 2846 C CA . THR B 1 142 ? 35.971 11.988 18.666 1.00 18.16 142 THR B CA 1
ATOM 2847 C C . THR B 1 142 ? 35.471 12.679 17.408 1.00 18.96 142 THR B C 1
ATOM 2848 O O . THR B 1 142 ? 34.256 12.848 17.254 1.00 17.49 142 THR B O 1
ATOM 2852 N N . PHE B 1 143 ? 36.367 13.080 16.508 1.00 20.83 143 PHE B N 1
ATOM 2853 C CA . PHE B 1 143 ? 35.953 13.788 15.306 1.00 19.27 143 PHE B CA 1
ATOM 2854 C C . PHE B 1 143 ? 36.729 13.286 14.099 1.00 18.52 143 PHE B C 1
ATOM 2855 O O . PHE B 1 143 ? 37.868 12.828 14.219 1.00 20.44 143 PHE B O 1
ATOM 2863 N N . GLY B 1 144 ? 36.089 13.386 12.930 1.00 21.25 144 GLY B N 1
ATOM 2864 C CA . GLY B 1 144 ? 36.649 12.905 11.688 1.00 22.23 144 GLY B CA 1
ATOM 2865 C C . GLY B 1 144 ? 37.145 14.030 10.796 1.00 20.57 144 GLY B C 1
ATOM 2866 O O . GLY B 1 144 ? 37.086 15.211 11.152 1.00 21.44 144 GLY B O 1
ATOM 2867 N N . PRO B 1 145 ? 37.605 13.666 9.593 1.00 24.03 145 PRO B N 1
ATOM 2868 C CA . PRO B 1 145 ? 38.422 14.589 8.778 1.00 30.93 145 PRO B CA 1
ATOM 2869 C C . PRO B 1 145 ? 37.733 15.864 8.325 1.00 20.90 145 PRO B C 1
ATOM 2870 O O . PRO B 1 145 ? 38.436 16.798 7.921 1.00 21.82 145 PRO B O 1
ATOM 2874 N N . LYS B 1 146 ? 36.406 15.946 8.348 1.00 18.50 146 LYS B N 1
ATOM 2875 C CA . LYS B 1 146 ? 35.730 17.161 7.918 1.00 21.77 146 LYS B CA 1
ATOM 2876 C C . LYS B 1 146 ? 35.221 17.989 9.087 1.00 17.09 146 LYS B C 1
ATOM 2877 O O . LYS B 1 146 ? 34.446 18.929 8.883 1.00 20.11 146 LYS B O 1
ATOM 2883 N N . ASN B 1 147 ? 35.669 17.694 10.305 1.00 20.72 147 ASN B N 1
ATOM 2884 C CA . ASN B 1 147 ? 35.281 18.519 11.434 1.00 15.00 147 ASN B CA 1
ATOM 2885 C C . ASN B 1 147 ? 35.784 19.946 11.234 1.00 17.50 147 ASN B C 1
ATOM 2886 O O . ASN B 1 147 ? 36.978 20.172 10.999 1.00 20.89 147 ASN B O 1
ATOM 2891 N N . LEU B 1 148 ? 34.855 20.893 11.306 1.00 16.02 148 LEU B N 1
ATOM 2892 C CA . LEU B 1 148 ? 35.127 22.319 11.139 1.00 17.01 148 LEU B CA 1
ATOM 2893 C C . LEU B 1 148 ? 35.884 22.584 9.844 1.00 17.62 148 LEU B C 1
ATOM 2894 O O . LEU B 1 148 ? 36.817 23.387 9.804 1.00 23.43 148 LEU B O 1
ATOM 2899 N N . ILE B 1 149 ? 35.476 21.899 8.769 1.00 17.33 149 ILE B N 1
ATOM 2900 C CA . ILE B 1 149 ? 36.232 21.966 7.516 1.00 18.09 149 ILE B CA 1
ATOM 2901 C C . ILE B 1 149 ? 36.208 23.380 6.940 1.00 19.67 149 ILE B C 1
ATOM 2902 O O . ILE B 1 149 ? 37.191 23.817 6.326 1.00 18.82 149 ILE B O 1
ATOM 2907 N N . GLU B 1 150 ? 35.114 24.126 7.154 1.00 16.51 150 GLU B N 1
ATOM 2908 C CA . GLU B 1 150 ? 35.047 25.503 6.669 1.00 17.98 150 GLU B CA 1
ATOM 2909 C C . GLU B 1 150 ? 36.151 26.346 7.293 1.00 19.21 150 GLU B C 1
ATOM 2910 O O . GLU B 1 150 ? 36.785 27.161 6.612 1.00 17.25 150 GLU B O 1
ATOM 2916 N N . ILE B 1 151 ? 36.404 26.146 8.589 1.00 16.98 151 ILE B N 1
ATOM 2917 C CA . ILE B 1 151 ? 37.431 26.921 9.282 1.00 15.25 151 ILE B CA 1
ATOM 2918 C C . ILE B 1 151 ? 38.813 26.547 8.774 1.00 16.93 151 ILE B C 1
ATOM 2919 O O . ILE B 1 151 ? 39.660 27.412 8.537 1.00 21.70 151 ILE B O 1
ATOM 2924 N N . LYS B 1 152 ? 39.069 25.250 8.611 1.00 16.36 152 LYS B N 1
ATOM 2925 C CA . LYS B 1 152 ? 40.351 24.820 8.063 1.00 21.39 152 LYS B CA 1
ATOM 2926 C C . LYS B 1 152 ? 40.569 25.385 6.661 1.00 22.13 152 LYS B C 1
ATOM 2927 O O . LYS B 1 152 ? 41.667 25.854 6.337 1.00 22.62 152 LYS B O 1
ATOM 2933 N N . GLU B 1 153 ? 39.533 25.367 5.817 1.00 20.53 153 GLU B N 1
ATOM 2934 C CA . GLU B 1 153 ? 39.714 25.839 4.445 1.00 22.17 153 GLU B CA 1
ATOM 2935 C C . GLU B 1 153 ? 40.034 27.331 4.405 1.00 20.71 153 GLU B C 1
ATOM 2936 O O . GLU B 1 153 ? 40.896 27.769 3.632 1.00 24.83 153 GLU B O 1
ATOM 2942 N N . LEU B 1 154 ? 39.400 28.117 5.265 1.00 19.30 154 LEU B N 1
ATOM 2943 C CA . LEU B 1 154 ? 39.551 29.561 5.194 1.00 22.30 154 LEU B CA 1
ATOM 2944 C C . LEU B 1 154 ? 40.686 30.109 6.044 1.00 27.48 154 LEU B C 1
ATOM 2945 O O . LEU B 1 154 ? 41.189 31.197 5.738 1.00 26.39 154 LEU B O 1
ATOM 2950 N N . THR B 1 155 ? 41.101 29.402 7.100 1.00 22.04 155 THR B N 1
ATOM 2951 C CA . THR B 1 155 ? 42.185 29.895 7.942 1.00 24.29 155 THR B CA 1
ATOM 2952 C C . THR B 1 155 ? 43.457 29.067 7.853 1.00 23.27 155 THR B C 1
ATOM 2953 O O . THR B 1 155 ? 44.509 29.538 8.298 1.00 28.05 155 THR B O 1
ATOM 2957 N N . GLY B 1 156 ? 43.388 27.853 7.320 1.00 20.74 156 GLY B N 1
ATOM 2958 C CA . GLY B 1 156 ? 44.518 26.947 7.310 1.00 22.81 156 GLY B CA 1
ATOM 2959 C C . GLY B 1 156 ? 44.795 26.242 8.618 1.00 30.57 156 GLY B C 1
ATOM 2960 O O . GLY B 1 156 ? 45.721 25.419 8.672 1.00 34.53 156 GLY B O 1
ATOM 2961 N N . GLN B 1 157 ? 44.034 26.528 9.675 1.00 28.11 157 GLN B N 1
ATOM 2962 C CA . GLN B 1 157 ? 44.250 25.908 10.975 1.00 33.84 157 GLN B CA 1
ATOM 2963 C C . GLN B 1 157 ? 43.191 24.852 11.256 1.00 30.29 157 GLN B C 1
ATOM 2964 O O . GLN B 1 157 ? 42.022 25.005 10.899 1.00 27.83 157 GLN B O 1
ATOM 2970 N N . GLY B 1 158 ? 43.601 23.809 11.948 1.00 33.31 158 GLY B N 1
ATOM 2971 C CA . GLY B 1 158 ? 42.706 22.729 12.307 1.00 23.82 158 GLY B CA 1
ATOM 2972 C C . GLY B 1 158 ? 43.523 21.474 12.513 1.00 37.88 158 GLY B C 1
ATOM 2973 O O . GLY B 1 158 ? 44.643 21.332 12.023 1.00 30.03 158 GLY B O 1
ATOM 2974 N N . LEU B 1 159 ? 42.952 20.544 13.272 1.00 29.52 159 LEU B N 1
ATOM 2975 C CA . LEU B 1 159 ? 43.610 19.273 13.522 1.00 29.96 159 LEU B CA 1
ATOM 2976 C C . LEU B 1 159 ? 43.518 18.383 12.290 1.00 28.16 159 LEU B C 1
ATOM 2977 O O . LEU B 1 159 ? 42.634 18.542 11.445 1.00 31.81 159 LEU B O 1
ATOM 2982 N N . ASN B 1 160 ? 44.455 17.445 12.188 1.00 31.79 160 ASN B N 1
ATOM 2983 C CA . ASN B 1 160 ? 44.353 16.357 11.226 1.00 34.94 160 ASN B CA 1
ATOM 2984 C C . ASN B 1 160 ? 43.657 15.195 11.923 1.00 28.16 160 ASN B C 1
ATOM 2985 O O . ASN B 1 160 ? 44.144 14.696 12.941 1.00 41.93 160 ASN B O 1
ATOM 2987 N N . TYR B 1 161 ? 42.509 14.792 11.402 1.00 34.87 161 TYR B N 1
ATOM 2988 C CA . TYR B 1 161 ? 41.676 13.799 12.061 1.00 32.37 161 TYR B CA 1
ATOM 2989 C C . TYR B 1 161 ? 41.775 12.459 11.346 1.00 30.19 161 TYR B C 1
ATOM 2990 O O . TYR B 1 161 ? 41.822 12.404 10.114 1.00 29.35 161 TYR B O 1
ATOM 2999 N N . TRP B 1 162 ? 41.773 11.382 12.127 1.00 31.95 162 TRP B N 1
ATOM 3000 C CA . TRP B 1 162 ? 41.609 10.044 11.580 1.00 30.26 162 TRP B CA 1
ATOM 3001 C C . TRP B 1 162 ? 40.214 9.867 10.991 1.00 29.65 162 TRP B C 1
ATOM 3002 O O . TRP B 1 162 ? 39.227 10.389 11.513 1.00 26.17 162 TRP B O 1
ATOM 3013 N N . ASN B 1 163 ? 40.127 9.096 9.909 1.00 28.23 163 ASN B N 1
ATOM 3014 C CA . ASN B 1 163 ? 38.820 8.745 9.383 1.00 22.90 163 ASN B CA 1
ATOM 3015 C C . ASN B 1 163 ? 38.353 7.430 10.006 1.00 27.70 163 ASN B C 1
ATOM 3016 O O . ASN B 1 163 ? 39.016 6.847 10.868 1.00 25.64 163 ASN B O 1
ATOM 3021 N N . LEU B 1 164 ? 37.186 6.963 9.568 1.00 25.26 164 LEU B N 1
ATOM 3022 C CA . LEU B 1 164 ? 36.568 5.797 10.191 1.00 27.30 164 LEU B CA 1
ATOM 3023 C C . LEU B 1 164 ? 37.422 4.551 9.992 1.00 30.28 164 LEU B C 1
ATOM 3024 O O . LEU B 1 164 ? 37.548 3.719 10.899 1.00 28.38 164 LEU B O 1
ATOM 3029 N N . GLU B 1 165 ? 38.017 4.400 8.805 1.00 34.15 165 GLU B N 1
ATOM 3030 C CA . GLU B 1 165 ? 38.825 3.218 8.534 1.00 40.40 165 GLU B CA 1
ATOM 3031 C C . GLU B 1 165 ? 40.123 3.227 9.336 1.00 40.23 165 GLU B C 1
ATOM 3032 O O . GLU B 1 165 ? 40.588 2.167 9.776 1.00 34.66 165 GLU B O 1
ATOM 3038 N N . ASN B 1 166 ? 40.723 4.405 9.524 1.00 32.52 166 ASN B N 1
ATOM 3039 C CA . ASN B 1 166 ? 41.858 4.528 10.431 1.00 34.77 166 ASN B CA 1
ATOM 3040 C C . ASN B 1 166 ? 41.514 3.959 11.801 1.00 31.62 166 ASN B C 1
ATOM 3041 O O . ASN B 1 166 ? 42.279 3.174 12.373 1.00 34.04 166 ASN B O 1
ATOM 3046 N N . TRP B 1 167 ? 40.354 4.347 12.340 1.00 29.14 167 TRP B N 1
ATOM 3047 C CA . TRP B 1 167 ? 39.936 3.850 13.647 1.00 30.41 167 TRP B CA 1
ATOM 3048 C C . TRP B 1 167 ? 39.685 2.351 13.618 1.00 31.08 167 TRP B C 1
ATOM 3049 O O . TRP B 1 167 ? 40.114 1.629 14.524 1.00 29.84 167 TRP B O 1
ATOM 3060 N N . ASN B 1 168 ? 38.967 1.870 12.599 1.00 29.88 168 ASN B N 1
ATOM 3061 C CA . ASN B 1 168 ? 38.722 0.435 12.480 1.00 31.06 168 ASN B CA 1
ATOM 3062 C C . ASN B 1 168 ? 40.029 -0.349 12.516 1.00 38.88 168 ASN B C 1
ATOM 3063 O O . ASN B 1 168 ? 40.145 -1.347 13.240 1.00 36.32 168 ASN B O 1
ATOM 3068 N N . SER B 1 169 ? 41.034 0.104 11.764 1.00 33.04 169 SER B N 1
ATOM 3069 C CA . SER B 1 169 ? 42.322 -0.583 11.740 1.00 33.11 169 SER B CA 1
ATOM 3070 C C . SER B 1 169 ? 43.013 -0.517 13.097 1.00 35.04 169 SER B C 1
ATOM 3071 O O . SER B 1 169 ? 43.454 -1.542 13.634 1.00 36.29 169 SER B O 1
ATOM 3074 N N . ALA B 1 170 ? 43.120 0.685 13.668 1.00 32.79 170 ALA B N 1
ATOM 3075 C CA . ALA B 1 170 ? 43.855 0.844 14.921 1.00 32.64 170 ALA B CA 1
ATOM 3076 C C . ALA B 1 170 ? 43.194 0.086 16.070 1.00 31.84 170 ALA B C 1
ATOM 3077 O O . ALA B 1 170 ? 43.888 -0.496 16.913 1.00 33.51 170 ALA B O 1
ATOM 3079 N N . LEU B 1 171 ? 41.858 0.078 16.122 1.00 36.20 171 LEU B N 1
ATOM 3080 C CA . LEU B 1 171 ? 41.166 -0.647 17.186 1.00 33.12 171 LEU B CA 1
ATOM 3081 C C . LEU B 1 171 ? 41.426 -2.140 17.073 1.00 37.21 171 LEU B C 1
ATOM 3082 O O . LEU B 1 171 ? 41.665 -2.823 18.080 1.00 35.68 171 LEU B O 1
ATOM 3087 N N . THR B 1 172 ? 41.393 -2.659 15.845 1.00 38.52 172 THR B N 1
ATOM 3088 C CA . THR B 1 172 ? 41.614 -4.083 15.614 1.00 42.85 172 THR B CA 1
ATOM 3089 C C . THR B 1 172 ? 43.021 -4.495 16.029 1.00 40.56 172 THR B C 1
ATOM 3090 O O . THR B 1 172 ? 43.205 -5.519 16.702 1.00 41.56 172 THR B O 1
ATOM 3094 N N . GLN B 1 173 ? 44.026 -3.700 15.650 1.00 41.93 173 GLN B N 1
ATOM 3095 C CA . GLN B 1 173 ? 45.405 -4.001 16.022 1.00 40.36 173 GLN B CA 1
ATOM 3096 C C . GLN B 1 173 ? 45.647 -3.825 17.517 1.00 44.57 173 GLN B C 1
ATOM 3097 O O . GLN B 1 173 ? 46.529 -4.485 18.080 1.00 47.71 173 GLN B O 1
ATOM 3099 N N . ALA B 1 174 ? 44.884 -2.956 18.177 1.00 39.00 174 ALA B N 1
ATOM 3100 C CA . ALA B 1 174 ? 44.993 -2.805 19.623 1.00 43.67 174 ALA B CA 1
ATOM 3101 C C . ALA B 1 174 ? 44.273 -3.907 20.386 1.00 45.11 174 ALA B C 1
ATOM 3102 O O . ALA B 1 174 ? 44.389 -3.961 21.616 1.00 44.31 174 ALA B O 1
ATOM 3104 N N . GLY B 1 175 ? 43.535 -4.773 19.694 1.00 37.99 175 GLY B N 1
ATOM 3105 C CA . GLY B 1 175 ? 42.903 -5.910 20.332 1.00 44.48 175 GLY B CA 1
ATOM 3106 C C . GLY B 1 175 ? 41.470 -5.689 20.750 1.00 48.55 175 GLY B C 1
ATOM 3107 O O . GLY B 1 175 ? 41.015 -6.310 21.719 1.00 36.97 175 GLY B O 1
ATOM 3108 N N . PHE B 1 176 ? 40.737 -4.825 20.053 1.00 38.98 176 PHE B N 1
ATOM 3109 C CA . PHE B 1 176 ? 39.367 -4.511 20.422 1.00 40.46 176 PHE B CA 1
ATOM 3110 C C . PHE B 1 176 ? 38.392 -5.078 19.401 1.00 40.99 176 PHE B C 1
ATOM 3111 O O . PHE B 1 176 ? 38.696 -5.155 18.206 1.00 39.57 176 PHE B O 1
ATOM 3119 N N . GLU B 1 177 ? 37.241 -5.508 19.909 1.00 33.11 177 GLU B N 1
ATOM 3120 C CA . GLU B 1 177 ? 36.080 -5.890 19.117 1.00 42.07 177 GLU B CA 1
ATOM 3121 C C . GLU B 1 177 ? 35.185 -4.672 18.931 1.00 29.67 177 GLU B C 1
ATOM 3122 O O . GLU B 1 177 ? 34.835 -4.009 19.910 1.00 34.60 177 GLU B O 1
ATOM 3128 N N . ILE B 1 178 ? 34.804 -4.379 17.687 1.00 27.91 178 ILE B N 1
ATOM 3129 C CA . ILE B 1 178 ? 33.987 -3.205 17.390 1.00 22.37 178 ILE B CA 1
ATOM 3130 C C . ILE B 1 178 ? 32.514 -3.591 17.493 1.00 30.61 178 ILE B C 1
ATOM 3131 O O . ILE B 1 178 ? 32.012 -4.391 16.700 1.00 29.96 178 ILE B O 1
ATOM 3136 N N . LEU B 1 179 ? 31.810 -3.015 18.464 1.00 26.88 179 LEU B N 1
ATOM 3137 C CA . LEU B 1 179 ? 30.364 -3.195 18.520 1.00 27.52 179 LEU B CA 1
ATOM 3138 C C . LEU B 1 179 ? 29.615 -2.088 17.792 1.00 27.78 179 LEU B C 1
ATOM 3139 O O . LEU B 1 179 ? 28.518 -2.331 17.271 1.00 27.55 179 LEU B O 1
ATOM 3144 N N . HIS B 1 180 ? 30.178 -0.880 17.749 1.00 26.21 180 HIS B N 1
ATOM 3145 C CA . HIS B 1 180 ? 29.573 0.246 17.050 1.00 22.69 180 HIS B CA 1
ATOM 3146 C C . HIS B 1 180 ? 30.697 1.154 16.577 1.00 22.82 180 HIS B C 1
ATOM 3147 O O . HIS B 1 180 ? 31.596 1.485 17.354 1.00 23.69 180 HIS B O 1
ATOM 3154 N N . LEU B 1 181 ? 30.667 1.538 15.306 1.00 20.17 181 LEU B N 1
ATOM 3155 C CA . LEU B 1 181 ? 31.624 2.524 14.811 1.00 19.38 181 LEU B CA 1
ATOM 3156 C C . LEU B 1 181 ? 30.927 3.314 13.719 1.00 21.99 181 LEU B C 1
ATOM 3157 O O . LEU B 1 181 ? 30.580 2.748 12.675 1.00 21.61 181 LEU B O 1
ATOM 3162 N N . ALA B 1 182 ? 30.719 4.607 13.951 1.00 19.41 182 ALA B N 1
ATOM 3163 C CA . ALA B 1 182 ? 29.924 5.402 13.028 1.00 19.26 182 ALA B CA 1
ATOM 3164 C C . ALA B 1 182 ? 30.502 6.799 12.900 1.00 22.04 182 ALA B C 1
ATOM 3165 O O . ALA B 1 182 ? 31.104 7.336 13.829 1.00 18.84 182 ALA B O 1
ATOM 3167 N N . GLN B 1 183 ? 30.291 7.400 11.737 1.00 20.49 183 GLN B N 1
ATOM 3168 C CA . GLN B 1 183 ? 30.623 8.798 11.546 1.00 20.05 183 GLN B CA 1
ATOM 3169 C C . GLN B 1 183 ? 29.350 9.565 11.239 1.00 22.56 183 GLN B C 1
ATOM 3170 O O . GLN B 1 183 ? 28.477 9.086 10.510 1.00 24.51 183 GLN B O 1
ATOM 3176 N N . SER B 1 184 ? 29.228 10.738 11.834 1.00 20.67 184 SER B N 1
ATOM 3177 C CA . SER B 1 184 ? 28.104 11.610 11.570 1.00 17.44 184 SER B CA 1
ATOM 3178 C C . SER B 1 184 ? 28.669 12.920 11.048 1.00 23.15 184 SER B C 1
ATOM 3179 O O . SER B 1 184 ? 29.767 13.329 11.437 1.00 21.57 184 SER B O 1
ATOM 3182 N N . GLU B 1 185 ? 27.968 13.531 10.108 1.00 20.65 185 GLU B N 1
ATOM 3183 C CA . GLU B 1 185 ? 28.382 14.812 9.545 1.00 20.74 185 GLU B CA 1
ATOM 3184 C C . GLU B 1 185 ? 27.182 15.740 9.607 1.00 18.24 185 GLU B C 1
ATOM 3185 O O . GLU B 1 185 ? 26.170 15.495 8.941 1.00 21.13 185 GLU B O 1
ATOM 3191 N N . THR B 1 186 ? 27.284 16.797 10.405 1.00 18.40 186 THR B N 1
ATOM 3192 C CA . THR B 1 186 ? 26.184 17.738 10.583 1.00 18.68 186 THR B CA 1
ATOM 3193 C C . THR B 1 186 ? 26.631 19.103 10.085 1.00 17.59 186 THR B C 1
ATOM 3194 O O . THR B 1 186 ? 27.678 19.603 10.508 1.00 18.62 186 THR B O 1
ATOM 3198 N N . GLN B 1 187 ? 25.850 19.698 9.191 1.00 15.46 187 GLN B N 1
ATOM 3199 C CA . GLN B 1 187 ? 26.053 21.088 8.801 1.00 18.99 187 GLN B CA 1
ATOM 3200 C C . GLN B 1 187 ? 25.081 21.955 9.577 1.00 21.69 187 GLN B C 1
ATOM 3201 O O . GLN B 1 187 ? 23.865 21.810 9.421 1.00 21.57 187 GLN B O 1
ATOM 3207 N N . LEU B 1 188 ? 25.618 22.862 10.387 1.00 16.65 188 LEU B N 1
ATOM 3208 C CA . LEU B 1 188 ? 24.832 23.923 11.000 1.00 16.73 188 LEU B CA 1
ATOM 3209 C C . LEU B 1 188 ? 24.799 25.118 10.049 1.00 19.30 188 LEU B C 1
ATOM 3210 O O . LEU B 1 188 ? 25.829 25.495 9.485 1.00 21.38 188 LEU B O 1
ATOM 3215 N N . TYR B 1 189 ? 23.613 25.694 9.846 1.00 20.51 189 TYR B N 1
ATOM 3216 C CA . TYR B 1 189 ? 23.427 26.800 8.904 1.00 21.14 189 TYR B CA 1
ATOM 3217 C C . TYR B 1 189 ? 23.195 28.102 9.657 1.00 27.88 189 TYR B C 1
ATOM 3218 O O . TYR B 1 189 ? 22.105 28.341 10.187 1.00 26.11 189 TYR B O 1
ATOM 3227 N N . PHE B 1 190 ? 24.212 28.954 9.671 1.00 21.72 190 PHE B N 1
ATOM 3228 C CA . PHE B 1 190 ? 24.173 30.208 10.402 1.00 23.22 190 PHE B CA 1
ATOM 3229 C C . PHE B 1 190 ? 23.682 31.327 9.493 1.00 22.27 190 PHE B C 1
ATOM 3230 O O . PHE B 1 190 ? 23.827 31.269 8.267 1.00 22.19 190 PHE B O 1
ATOM 3238 N N . ASP B 1 191 ? 23.083 32.355 10.105 1.00 22.20 191 ASP B N 1
ATOM 3239 C CA . ASP B 1 191 ? 22.470 33.412 9.302 1.00 25.45 191 ASP B CA 1
ATOM 3240 C C . ASP B 1 191 ? 23.514 34.268 8.597 1.00 26.90 191 ASP B C 1
ATOM 3241 O O . ASP B 1 191 ? 23.245 34.820 7.522 1.00 23.84 191 ASP B O 1
ATOM 3246 N N . SER B 1 192 ? 24.702 34.391 9.177 1.00 21.05 192 SER B N 1
ATOM 3247 C CA . SER B 1 192 ? 25.758 35.195 8.594 1.00 23.39 192 SER B CA 1
ATOM 3248 C C . SER B 1 192 ? 27.093 34.642 9.050 1.00 23.07 192 SER B C 1
ATOM 3249 O O . SER B 1 192 ? 27.166 33.995 10.104 1.00 21.57 192 SER B O 1
ATOM 3251 N N . PRO B 1 193 ? 28.160 34.878 8.283 1.00 19.02 193 PRO B N 1
ATOM 3252 C CA . PRO B 1 193 ? 29.494 34.429 8.715 1.00 20.54 193 PRO B CA 1
ATOM 3253 C C . PRO B 1 193 ? 29.892 34.897 10.109 1.00 19.68 193 PRO B C 1
ATOM 3254 O O . PRO B 1 193 ? 30.555 34.149 10.835 1.00 21.72 193 PRO B O 1
ATOM 3258 N N . LYS B 1 194 ? 29.514 36.111 10.505 1.00 25.31 194 LYS B N 1
ATOM 3259 C CA . LYS B 1 194 ? 29.878 36.569 11.841 1.00 21.80 194 LYS B CA 1
ATOM 3260 C C . LYS B 1 194 ? 29.225 35.713 12.923 1.00 27.45 194 LYS B C 1
ATOM 3261 O O . LYS B 1 194 ? 29.806 35.523 13.996 1.00 23.94 194 LYS B O 1
ATOM 3267 N N . ALA B 1 195 ? 28.045 35.150 12.643 1.00 26.09 195 ALA B N 1
ATOM 3268 C CA . ALA B 1 195 ? 27.402 34.258 13.600 1.00 25.12 195 ALA B CA 1
ATOM 3269 C C . ALA B 1 195 ? 28.201 32.971 13.803 1.00 24.28 195 ALA B C 1
ATOM 3270 O O . ALA B 1 195 ? 28.122 32.352 14.875 1.00 21.37 195 ALA B O 1
ATOM 3272 N N . VAL B 1 196 ? 28.965 32.556 12.793 1.00 20.85 196 VAL B N 1
ATOM 3273 C CA . VAL B 1 196 ? 29.797 31.361 12.918 1.00 22.70 196 VAL B CA 1
ATOM 3274 C C . VAL B 1 196 ? 30.908 31.608 13.928 1.00 24.18 196 VAL B C 1
ATOM 3275 O O . VAL B 1 196 ? 31.200 30.767 14.787 1.00 21.36 196 VAL B O 1
ATOM 3279 N N . LEU B 1 197 ? 31.546 32.773 13.841 1.00 24.13 197 LEU B N 1
ATOM 3280 C CA . LEU B 1 197 ? 32.656 33.064 14.738 1.00 22.55 197 LEU B CA 1
ATOM 3281 C C . LEU B 1 197 ? 32.165 33.290 16.159 1.00 24.90 197 LEU B C 1
ATOM 3282 O O . LEU B 1 197 ? 32.836 32.897 17.121 1.00 26.96 197 LEU B O 1
ATOM 3287 N N . GLN B 1 198 ? 31.005 33.945 16.309 1.00 25.94 198 GLN B N 1
ATOM 3288 C CA . GLN B 1 198 ? 30.393 34.100 17.626 1.00 32.36 198 GLN B CA 1
ATOM 3289 C C . GLN B 1 198 ? 30.110 32.746 18.261 1.00 30.02 198 GLN B C 1
ATOM 3290 O O . GLN B 1 198 ? 30.313 32.564 19.469 1.00 26.58 198 GLN B O 1
ATOM 3296 N N . HIS B 1 199 ? 29.634 31.786 17.460 1.00 20.66 199 HIS B N 1
ATOM 3297 C CA . HIS B 1 199 ? 29.376 30.440 17.965 1.00 22.13 199 HIS B CA 1
ATOM 3298 C C . HIS B 1 199 ? 30.660 29.762 18.433 1.00 27.12 199 HIS B C 1
ATOM 3299 O O . HIS B 1 199 ? 30.695 29.146 19.508 1.00 26.96 199 HIS B O 1
ATOM 3306 N N . LEU B 1 200 ? 31.727 29.860 17.635 1.00 24.82 200 LEU B N 1
ATOM 3307 C CA . LEU B 1 200 ? 32.995 29.244 18.015 1.00 29.11 200 LEU B CA 1
ATOM 3308 C C . LEU B 1 200 ? 33.594 29.917 19.244 1.00 29.80 200 LEU B C 1
ATOM 3309 O O . LEU B 1 200 ? 34.176 29.245 20.102 1.00 31.85 200 LEU B O 1
ATOM 3314 N N . LYS B 1 201 ? 33.490 31.249 19.331 1.00 24.72 201 LYS B N 1
ATOM 3315 C CA . LYS B 1 201 ? 33.979 31.946 20.518 1.00 23.19 201 LYS B CA 1
ATOM 3316 C C . LYS B 1 201 ? 33.208 31.514 21.760 1.00 35.37 201 LYS B C 1
ATOM 3317 O O . LYS B 1 201 ? 33.807 31.264 22.813 1.00 38.14 201 LYS B O 1
ATOM 3319 N N . ALA B 1 202 ? 31.882 31.393 21.645 1.00 33.37 202 ALA B N 1
ATOM 3320 C CA . ALA B 1 202 ? 31.062 31.045 22.803 1.00 35.17 202 ALA B CA 1
ATOM 3321 C C . ALA B 1 202 ? 31.315 29.616 23.264 1.00 39.76 202 ALA B C 1
ATOM 3322 O O . ALA B 1 202 ? 31.413 29.358 24.468 1.00 42.61 202 ALA B O 1
ATOM 3324 N N . THR B 1 203 ? 31.408 28.671 22.330 1.00 41.76 2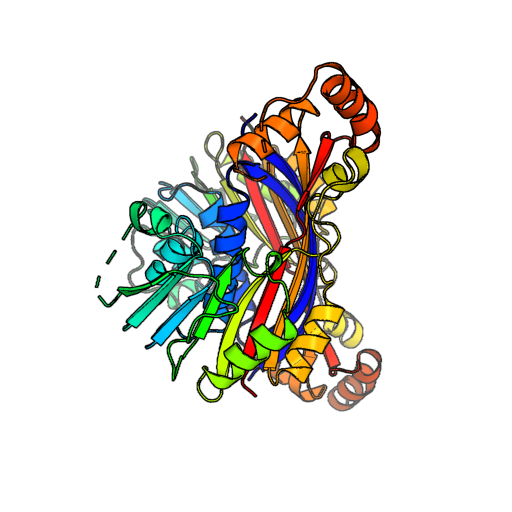03 THR B N 1
ATOM 3325 C CA . THR B 1 203 ? 31.538 27.269 22.710 1.00 42.36 203 THR B CA 1
ATOM 3326 C C . THR B 1 203 ? 32.969 26.872 23.048 1.00 44.18 203 THR B C 1
ATOM 3327 O O . THR B 1 203 ? 33.213 25.699 23.343 1.00 45.55 203 THR B O 1
ATOM 3331 N N . GLY B 1 204 ? 33.908 27.811 23.026 1.00 49.34 204 GLY B N 1
ATOM 3332 C CA . GLY B 1 204 ? 35.278 27.523 23.421 1.00 52.50 204 GLY B CA 1
ATOM 3333 C C . GLY B 1 204 ? 36.055 26.685 22.430 1.00 52.49 204 GLY B C 1
ATOM 3334 O O . GLY B 1 204 ? 36.856 25.835 22.839 1.00 52.52 204 GLY B O 1
ATOM 3335 N N . VAL B 1 205 ? 35.843 26.904 21.136 1.00 54.92 205 VAL B N 1
ATOM 3336 C CA . VAL B 1 205 ? 36.510 26.117 20.107 1.00 59.29 205 VAL B CA 1
ATOM 3337 C C . VAL B 1 205 ? 37.646 26.914 19.472 1.00 65.93 205 VAL B C 1
ATOM 3338 O O . VAL B 1 205 ? 38.778 26.434 19.379 1.00 66.28 205 VAL B O 1
ATOM 3342 N N . HIS B 1 211 ? 40.496 34.896 20.649 1.00 42.65 211 HIS B N 1
ATOM 3343 C CA . HIS B 1 211 ? 41.113 36.218 20.599 1.00 40.07 211 HIS B CA 1
ATOM 3344 C C . HIS B 1 211 ? 40.673 36.994 19.364 1.00 36.45 211 HIS B C 1
ATOM 3345 O O . HIS B 1 211 ? 40.306 36.400 18.347 1.00 42.63 211 HIS B O 1
ATOM 3352 N N . ARG B 1 212 ? 40.720 38.322 19.461 1.00 34.70 212 ARG B N 1
ATOM 3353 C CA . ARG B 1 212 ? 40.302 39.167 18.356 1.00 38.36 212 ARG B CA 1
ATOM 3354 C C . ARG B 1 212 ? 41.206 38.962 17.149 1.00 41.48 212 ARG B C 1
ATOM 3355 O O . ARG B 1 212 ? 42.433 38.886 17.274 1.00 31.92 212 ARG B O 1
ATOM 3357 N N . TRP B 1 213 ? 40.585 38.857 15.979 1.00 38.82 213 TRP B N 1
ATOM 3358 C CA . TRP B 1 213 ? 41.297 38.886 14.713 1.00 33.69 213 TRP B CA 1
ATOM 3359 C C . TRP B 1 213 ? 41.386 40.310 14.189 1.00 34.25 213 TRP B C 1
ATOM 3360 O O . TRP B 1 213 ? 40.596 41.185 14.551 1.00 34.06 213 TRP B O 1
ATOM 3371 N N . THR B 1 214 ? 42.350 40.527 13.299 1.00 29.83 214 THR B N 1
ATOM 3372 C CA . THR B 1 214 ? 42.478 41.819 12.647 1.00 31.81 214 THR B CA 1
ATOM 3373 C C . THR B 1 214 ? 41.281 42.083 11.737 1.00 35.68 214 THR B C 1
ATOM 3374 O O . THR B 1 214 ? 40.588 41.164 11.295 1.00 30.01 214 THR B O 1
ATOM 3378 N N . LYS B 1 215 ? 41.051 43.370 11.455 1.00 36.89 215 LYS B N 1
ATOM 3379 C CA . LYS B 1 215 ? 39.912 43.760 10.629 1.00 34.33 215 LYS B CA 1
ATOM 3380 C C . LYS B 1 215 ? 40.036 43.198 9.219 1.00 37.59 215 LYS B C 1
ATOM 3381 O O . LYS B 1 215 ? 39.038 42.779 8.620 1.00 32.25 215 LYS B O 1
ATOM 3383 N N . GLN B 1 216 ? 41.255 43.168 8.678 1.00 40.20 216 GLN B N 1
ATOM 3384 C CA . GLN B 1 216 ? 41.455 42.642 7.332 1.00 40.13 216 GLN B CA 1
ATOM 3385 C C . GLN B 1 216 ? 41.171 41.147 7.283 1.00 37.58 216 GLN B C 1
ATOM 3386 O O . GLN B 1 216 ? 40.458 40.672 6.393 1.00 32.10 216 GLN B O 1
ATOM 3389 N N . SER B 1 217 ? 41.724 40.389 8.237 1.00 33.22 217 SER B N 1
ATOM 3390 C CA . SER B 1 217 ? 41.457 38.954 8.296 1.00 31.35 217 SER B CA 1
ATOM 3391 C C . SER B 1 217 ? 39.967 38.681 8.434 1.00 33.41 217 SER B C 1
ATOM 3392 O O . SER B 1 217 ? 39.430 37.761 7.801 1.00 26.07 217 SER B O 1
ATOM 3395 N N . LEU B 1 218 ? 39.288 39.463 9.270 1.00 28.08 218 LEU B N 1
ATOM 3396 C CA . LEU B 1 218 ? 37.859 39.263 9.484 1.00 30.35 218 LEU B CA 1
ATOM 3397 C C . LEU B 1 218 ? 37.080 39.504 8.197 1.00 23.55 218 LEU B C 1
ATOM 3398 O O . LEU B 1 218 ? 36.222 38.700 7.811 1.00 26.55 218 LEU B O 1
ATOM 3403 N N . GLN B 1 219 ? 37.379 40.611 7.514 1.00 23.95 219 GLN B N 1
ATOM 3404 C CA . GLN B 1 219 ? 36.654 40.950 6.294 1.00 30.51 219 GLN B CA 1
ATOM 3405 C C . GLN B 1 219 ? 36.904 39.919 5.200 1.00 23.43 219 GLN B C 1
ATOM 3406 O O . GLN B 1 219 ? 35.973 39.524 4.491 1.00 28.48 219 GLN B O 1
ATOM 3408 N N . GLN B 1 220 ? 38.151 39.464 5.049 1.00 27.08 220 GLN B N 1
ATOM 3409 C CA . GLN B 1 220 ? 38.434 38.409 4.075 1.00 23.22 220 GLN B CA 1
ATOM 3410 C C . GLN B 1 220 ? 37.686 37.128 4.429 1.00 24.03 220 GLN B C 1
ATOM 3411 O O . GLN B 1 220 ? 37.123 36.461 3.552 1.00 25.44 220 GLN B O 1
ATOM 3413 N N . PHE B 1 221 ? 37.657 36.783 5.719 1.00 23.45 221 PHE B N 1
ATOM 3414 C CA . PHE B 1 221 ? 36.945 35.593 6.172 1.00 20.24 221 PHE B CA 1
ATOM 3415 C C . PHE B 1 221 ? 35.456 35.667 5.840 1.00 22.10 221 PHE B C 1
ATOM 3416 O O . PHE B 1 221 ? 34.868 34.685 5.372 1.00 21.57 221 PHE B O 1
ATOM 3424 N N . TYR B 1 222 ? 34.826 36.815 6.096 1.00 19.42 222 TYR B N 1
ATOM 3425 C CA . TYR B 1 222 ? 33.398 36.966 5.811 1.00 20.85 222 TYR B CA 1
ATOM 3426 C C . TYR B 1 222 ? 33.124 36.838 4.319 1.00 24.25 222 TYR B C 1
ATOM 3427 O O . TYR B 1 222 ? 32.152 36.192 3.899 1.00 19.63 222 TYR B O 1
ATOM 3436 N N . GLN B 1 223 ? 33.971 37.459 3.501 1.00 22.56 223 GLN B N 1
ATOM 3437 C CA . GLN B 1 223 ? 33.785 37.399 2.055 1.00 22.54 223 GLN B CA 1
ATOM 3438 C C . GLN B 1 223 ? 34.018 35.989 1.532 1.00 24.55 223 GLN B C 1
ATOM 3439 O O . GLN B 1 223 ? 33.241 35.483 0.712 1.00 22.78 223 GLN B O 1
ATOM 3445 N N . ASP B 1 224 ? 35.096 35.340 1.986 1.00 19.44 224 ASP B N 1
ATOM 3446 C CA . ASP B 1 224 ? 35.383 33.983 1.534 1.00 20.47 224 ASP B CA 1
ATOM 3447 C C . ASP B 1 224 ? 34.313 32.995 1.975 1.00 23.07 224 ASP B C 1
ATOM 3448 O O . ASP B 1 224 ? 34.164 31.937 1.344 1.00 22.72 224 ASP B O 1
ATOM 3453 N N . TYR B 1 225 ? 33.563 33.312 3.039 1.00 16.56 225 TYR B N 1
ATOM 3454 C CA . TYR B 1 225 ? 32.564 32.374 3.541 1.00 19.93 225 TYR B CA 1
ATOM 3455 C C . TYR B 1 225 ? 31.360 32.273 2.614 1.00 24.29 225 TYR B C 1
ATOM 3456 O O . TYR B 1 225 ? 30.509 31.404 2.825 1.00 19.28 225 TYR B O 1
ATOM 3465 N N . ASP B 1 226 ? 31.280 33.133 1.590 1.00 21.49 226 ASP B N 1
ATOM 3466 C CA . ASP B 1 226 ? 30.243 32.996 0.574 1.00 21.16 226 ASP B CA 1
ATOM 3467 C C . ASP B 1 226 ? 30.273 31.624 -0.091 1.00 20.16 226 ASP B C 1
ATOM 3468 O O . ASP B 1 226 ? 29.243 31.148 -0.579 1.00 24.30 226 ASP B O 1
ATOM 3473 N N . ARG B 1 227 ? 31.438 30.980 -0.137 1.00 17.52 227 ARG B N 1
ATOM 3474 C CA . ARG B 1 227 ? 31.530 29.668 -0.776 1.00 24.22 227 ARG B CA 1
ATOM 3475 C C . ARG B 1 227 ? 30.764 28.595 -0.019 1.00 25.38 227 ARG B C 1
ATOM 3476 O O . ARG B 1 227 ? 30.498 27.523 -0.584 1.00 20.39 227 ARG B O 1
ATOM 3484 N N . PHE B 1 228 ? 30.410 28.860 1.242 1.00 22.70 228 PHE B N 1
ATOM 3485 C CA . PHE B 1 228 ? 29.662 27.934 2.079 1.00 18.93 228 PHE B CA 1
ATOM 3486 C C . PHE B 1 228 ? 28.218 28.374 2.287 1.00 19.72 228 PHE B C 1
ATOM 3487 O O . PHE B 1 228 ? 27.554 27.888 3.206 1.00 22.08 228 PHE B O 1
ATOM 3495 N N . LYS B 1 229 ? 27.716 29.281 1.447 1.00 20.70 229 LYS B N 1
ATOM 3496 C CA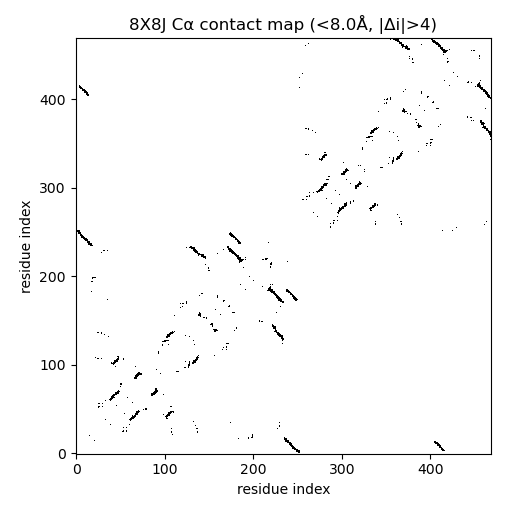 . LYS B 1 229 ? 26.350 29.762 1.598 1.00 20.83 229 LYS B CA 1
ATOM 3497 C C . LYS B 1 229 ? 25.375 28.780 0.965 1.00 25.77 229 LYS B C 1
ATOM 3498 O O . LYS B 1 229 ? 25.559 28.359 -0.182 1.00 27.49 229 LYS B O 1
ATOM 3504 N N . HIS B 1 230 ? 24.345 28.415 1.720 1.00 29.29 230 HIS B N 1
ATOM 3505 C CA . HIS B 1 230 ? 23.266 27.544 1.276 1.00 32.20 230 HIS B CA 1
ATOM 3506 C C . HIS B 1 230 ? 21.956 28.309 1.380 1.00 31.52 230 HIS B C 1
ATOM 3507 O O . HIS B 1 230 ? 21.911 29.436 1.881 1.00 27.59 230 HIS B O 1
ATOM 3514 N N . THR B 1 231 ? 20.874 27.691 0.901 1.00 32.19 231 THR B N 1
ATOM 3515 C CA . THR B 1 231 ? 19.562 28.313 1.059 1.00 38.65 231 THR B CA 1
ATOM 3516 C C . THR B 1 231 ? 19.250 28.562 2.531 1.00 32.72 231 THR B C 1
ATOM 3517 O O . THR B 1 231 ? 18.650 29.584 2.887 1.00 31.98 231 THR B O 1
ATOM 3519 N N . GLU B 1 232 ? 19.667 27.639 3.401 1.00 29.59 232 GLU B N 1
ATOM 3520 C CA . GLU B 1 232 ? 19.396 27.732 4.829 1.00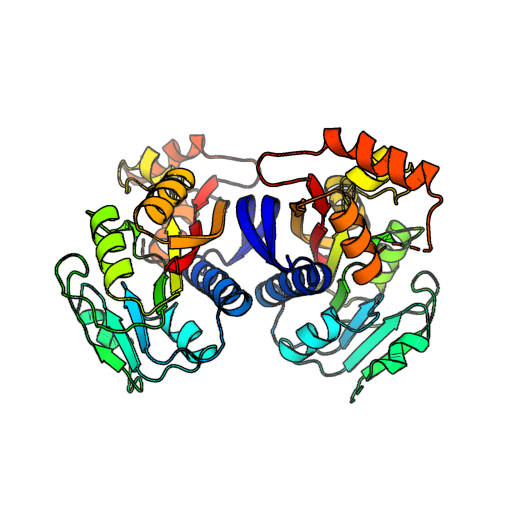 31.71 232 GLU B CA 1
ATOM 3521 C C . GLU B 1 232 ? 20.337 28.682 5.560 1.00 24.98 232 GLU B C 1
ATOM 3522 O O . GLU B 1 232 ? 20.029 29.092 6.688 1.00 25.46 232 GLU B O 1
ATOM 3528 N N . GLY B 1 233 ? 21.482 29.009 4.977 1.00 24.84 233 GLY B N 1
ATOM 3529 C CA . GLY B 1 233 ? 22.460 29.814 5.668 1.00 22.91 233 GLY B CA 1
ATOM 3530 C C . GLY B 1 233 ? 23.869 29.361 5.348 1.00 18.99 233 GLY B C 1
ATOM 3531 O O . GLY B 1 233 ? 24.108 28.647 4.375 1.00 22.08 233 GLY B O 1
ATOM 3532 N N . TYR B 1 234 ? 24.806 29.815 6.178 1.00 20.13 234 TYR B N 1
ATOM 3533 C CA . TYR B 1 234 ? 26.230 29.570 5.977 1.00 17.84 234 TYR B CA 1
ATOM 3534 C C . TYR B 1 234 ? 26.641 28.367 6.814 1.00 18.97 234 TYR B C 1
ATOM 3535 O O . TYR B 1 234 ? 26.459 28.368 8.033 1.00 19.90 234 TYR B O 1
ATOM 3544 N N . SER B 1 235 ? 27.20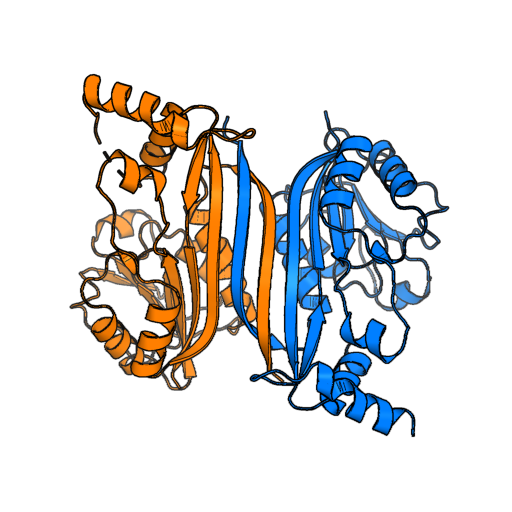1 27.351 6.161 1.00 18.51 235 SER B N 1
ATOM 3545 C CA . SER B 1 235 ? 27.446 26.072 6.819 1.00 17.24 235 SER B CA 1
ATOM 3546 C C . SER B 1 235 ? 28.639 26.123 7.767 1.00 23.17 235 SER B C 1
ATOM 3547 O O . SER B 1 235 ? 29.661 26.756 7.482 1.00 18.58 235 SER B O 1
ATOM 3550 N N . LEU B 1 236 ? 28.490 25.450 8.909 1.00 17.06 236 LEU B N 1
ATOM 3551 C CA . LEU B 1 236 ? 29.602 25.049 9.761 1.00 15.60 236 LEU B CA 1
ATOM 3552 C C . LEU B 1 236 ? 29.460 23.560 10.020 1.00 17.44 236 LEU B C 1
ATOM 3553 O O . LEU B 1 236 ? 28.409 23.117 10.483 1.00 17.34 236 LEU B O 1
ATOM 3558 N N . THR B 1 237 ? 30.506 22.791 9.743 1.00 13.42 237 THR B N 1
ATOM 3559 C CA . THR B 1 237 ? 30.398 21.334 9.781 1.00 16.38 237 THR B CA 1
ATOM 3560 C C . THR B 1 237 ? 31.005 20.781 11.063 1.00 19.12 237 THR B C 1
ATOM 3561 O O . THR B 1 237 ? 32.120 21.150 11.448 1.00 19.44 237 THR B O 1
ATOM 3565 N N . TYR B 1 238 ? 30.273 19.884 11.711 1.00 15.85 238 TYR B N 1
ATOM 3566 C CA . TYR B 1 238 ? 30.806 19.062 12.785 1.00 16.73 238 TYR B CA 1
ATOM 3567 C C . TYR B 1 238 ? 30.781 17.627 12.294 1.00 17.60 238 TYR B C 1
ATOM 3568 O O . TYR B 1 238 ? 29.836 17.216 11.617 1.00 19.57 238 TYR B O 1
ATOM 3577 N N . HIS B 1 239 ? 31.825 16.876 12.618 1.00 18.52 239 HIS B N 1
ATOM 3578 C CA . HIS B 1 239 ? 32.042 15.539 12.064 1.00 17.02 239 HIS B CA 1
ATOM 3579 C C . HIS B 1 239 ? 32.367 14.539 13.173 1.00 19.55 239 HIS B C 1
ATOM 3580 O O . HIS B 1 239 ? 33.443 13.936 13.178 1.00 20.73 239 HIS B O 1
ATOM 3587 N N . PRO B 1 240 ? 31.462 14.329 14.129 1.00 17.50 240 PRO B N 1
ATOM 3588 C CA . PRO B 1 240 ? 31.791 13.414 15.236 1.00 14.37 240 PRO B CA 1
ATOM 3589 C C . PRO B 1 240 ? 31.837 11.963 14.791 1.00 18.23 240 PRO B C 1
ATOM 3590 O O . PRO B 1 240 ? 31.112 11.533 13.894 1.00 17.71 240 PRO B O 1
ATOM 3594 N N . ILE B 1 241 ? 32.720 11.209 15.440 1.00 17.55 241 ILE B N 1
ATOM 3595 C CA . ILE B 1 241 ? 32.812 9.765 15.294 1.00 18.00 241 ILE B CA 1
ATOM 3596 C C . ILE B 1 241 ? 32.407 9.171 16.635 1.00 19.19 241 ILE B C 1
ATOM 3597 O O . ILE B 1 241 ? 32.822 9.671 17.684 1.00 17.26 241 ILE B O 1
ATOM 3602 N N . TYR B 1 242 ? 31.568 8.138 16.603 1.00 21.50 242 TYR B N 1
ATOM 3603 C CA . TYR B 1 242 ? 31.109 7.457 17.807 1.00 22.61 242 TYR B CA 1
ATOM 3604 C C . TYR B 1 242 ? 31.542 6.001 17.747 1.00 20.91 242 TYR B C 1
ATOM 3605 O O . TYR B 1 242 ? 31.475 5.377 16.689 1.00 19.34 242 TYR B O 1
ATOM 3614 N N . CYS B 1 243 ? 31.989 5.458 18.883 1.00 20.62 243 CYS B N 1
ATOM 3615 C CA . CYS B 1 243 ? 32.514 4.099 18.882 1.00 18.74 243 CYS B CA 1
ATOM 3616 C C . CYS B 1 243 ? 32.201 3.389 20.193 1.00 21.49 243 CYS B C 1
ATOM 3617 O O . CYS B 1 243 ? 32.489 3.910 21.274 1.00 26.20 243 CYS B O 1
ATOM 3620 N N . ILE B 1 244 ? 31.623 2.196 20.093 1.00 21.94 244 ILE B N 1
ATOM 3621 C CA . ILE B 1 244 ? 31.532 1.262 21.216 1.00 24.89 244 ILE B CA 1
ATOM 3622 C C . ILE B 1 244 ? 32.377 0.044 20.869 1.00 25.73 244 ILE B C 1
ATOM 3623 O O . ILE B 1 244 ? 32.123 -0.623 19.858 1.00 26.16 244 ILE B O 1
ATOM 3628 N N . ALA B 1 245 ? 33.379 -0.253 21.700 1.00 30.49 245 ALA B N 1
ATOM 3629 C CA . ALA B 1 245 ? 34.304 -1.347 21.443 1.00 26.41 245 ALA B CA 1
ATOM 3630 C C . ALA B 1 245 ? 34.478 -2.185 22.706 1.00 36.66 245 ALA B C 1
ATOM 3631 O O . ALA B 1 245 ? 34.092 -1.771 23.801 1.00 26.99 245 ALA B O 1
ATOM 3633 N N . ARG B 1 246 ? 35.069 -3.375 22.538 1.00 33.46 246 ARG B N 1
ATOM 3634 C CA . ARG B 1 246 ? 35.241 -4.342 23.618 1.00 39.72 246 ARG B CA 1
ATOM 3635 C C . ARG B 1 246 ? 36.583 -5.050 23.506 1.00 33.86 246 ARG B C 1
ATOM 3636 O O . ARG B 1 246 ? 36.974 -5.490 22.421 1.00 37.00 246 ARG B O 1
ATOM 3644 N N . ARG B 1 247 ? 37.272 -5.183 24.639 1.00 35.27 247 ARG B N 1
ATOM 3645 C CA . ARG B 1 247 ? 38.478 -5.997 24.684 1.00 35.97 247 ARG B CA 1
ATOM 3646 C C . ARG B 1 247 ? 38.144 -7.421 24.257 1.00 47.06 247 ARG B C 1
ATOM 3647 O O . ARG B 1 247 ? 37.273 -8.067 24.848 1.00 46.74 247 ARG B O 1
ATOM 3655 N N . MET B 1 248 ? 38.808 -7.895 23.206 1.00 44.73 248 MET B N 1
ATOM 3656 C CA . MET B 1 248 ? 38.524 -9.223 22.667 1.00 46.43 248 MET B CA 1
ATOM 3657 C C . MET B 1 248 ? 39.422 -10.281 23.300 1.00 49.97 248 MET B C 1
ATOM 3658 O O . MET B 1 248 ? 39.978 -10.073 24.377 1.00 51.30 248 MET B O 1
#

Foldseek 3Di:
DVDDDDDDDDDDDDDDPLLCVQLVQLVVLLVVCLVPPDQEWAAEEEEACALNSNVVSNVVRHHYQAYEYEHQDPVSCVSDDPDPNYDYDYRDLLPDQDAAAGQEYEYEAPCLPDPDVLVSLLSVLRRYDAFHKYKYKYFAQCAQVLCCVLVVDDGHGDDQVSVVVSQVVSQKDWPDKDKDKDWDFDAAVVVVVVSCVSNPHVSVVSSRVVQVVQQDPRHGTGITMMMITIITGHD/DDDDDDDDDDDDDDDDLLCVQLVQLVVLLVVCLPPDDQEFEAEEEEACALNSNPVSNVVRHHYCCYEYEHQDPVSCVSHVYHYDHRDLLPGDDAAAGQEYEYEADCLVDDDVLSSLLSVLRRYDAFHKYWYKYFAQCAQVLCCVLPVDDGHGHHQVSVVVSCVVSQKAWPDKDKDKDWDFDAFQVVVVVSCVSNVVDDDDPVSVVSSRVVQVVQQDPRHGTGMTMMMTTIITRD

Sequence (469 aa):
KNLVAQRFAKAGQSYSKHAIVQKQICQNLTNLLKQFCPSAMSRVFEIGCGSGNLTRLLVESFQIENLVLNDLYAEVQQHFNHEEHVKWLIGDVETLEFPQQLDMIVSGSALQWMQDLPRLLQHCYAALNEQGWLCFSTFGPKNLIEIKELTGQGLNYWNLENWNSALTQAGFEILHLAQSETQLYFDSPKAVLQHLKATGVQSLQQFYQDYDRFKHTEGYSLTYHPIYCIARRMKNLVAQRFAKAGQSYSKHAIVQKQICQNLTNLLKQFCPSAMSRVFEIGCGSGNLTRLLVESFQIENLVLNDLYAEVQQHFHVKWLIGDVETLEFPQQLDMIVSGSALQWMQDLPRLLQHCYAALNEQGWLCFSTFGPKNLIEIKELTGQGLNYWNLENWNSALTQAGFEILHLAQSETQLYFDSPKAVLQHLKATGVHRWTKQSLQQFYQDYDRFKHTEGYSLTYHPIYCIARRM

Secondary structure (DSSP, 8-state):
--EEEEEEEEEEEEEEEGGGHHHHHHHHHHHHHHHHS-SB-SEEEESS-TTSHHHHHHHHHSB-SEEEEEES-GGGGGG-SS-SSEEEEES-TTTSPPPSSEEEEEEES-GGG-S-HHHHHHHHHHHEEEEEEEEEEEE-TTTTHHHHHHHS-------HHHHHHHHHHHTEEEEEEEEEEEEEEESSHHHHHHHHHHHT--HHHHHHHHGGGGB-SS-EEEEE-EEEEEEEE--/-EEEEEEEEEEEEEEESTTHHHHHHHHHHHHHHHHS-SEEEEEEES--TT-HHHHHHHHHSEEEEEEEEES-GGGGGG--EEEEES-TTTSPPPSSEEEEEEES-GGG-S-HHHHHHHHHHHEEEEEEEEEEEE-TTTTHHHHHHHS-------HHHHHHHHHHTTEEEEEEEEEEEEEEESSHHHHHHHHHHTT--PPPHHHHHHHHHHGGGGB-SS-EEEEE-EEEEEEEE-

B-factor: mean 33.58, std 11.8, range [13.42, 94.31]

Solvent-accessible surface area: 21998 Å² total; per-residue (Å²): 125,68,106,10,17,15,40,25,56,51,43,13,63,7,75,9,38,32,68,64,11,56,118,39,7,8,66,40,0,3,25,24,0,105,80,29,12,66,82,69,5,44,57,0,0,2,3,18,7,23,44,0,53,5,6,130,34,0,84,138,33,13,67,23,120,65,5,0,0,3,16,95,142,54,68,14,61,138,105,23,114,170,65,137,123,37,101,61,39,56,15,56,6,40,105,50,150,14,11,122,126,0,35,0,0,0,1,13,29,10,7,31,165,35,176,63,17,80,70,6,6,116,60,3,71,70,7,9,52,90,72,3,12,4,0,0,0,3,9,0,62,100,10,37,54,2,25,33,104,29,76,68,65,62,64,144,27,61,53,18,122,64,3,54,71,18,0,77,154,21,10,2,69,18,21,18,0,6,46,8,46,16,45,3,6,3,134,41,15,137,36,0,58,64,0,17,84,76,32,71,97,126,97,103,58,44,20,55,126,58,0,85,147,31,132,63,108,79,10,26,1,0,1,9,10,10,0,17,0,0,0,67,55,83,134,107,102,16,24,18,121,18,54,70,37,13,65,9,102,8,39,32,56,90,19,61,32,48,6,5,62,47,0,1,29,23,0,75,86,28,9,69,75,62,15,54,75,0,0,2,2,20,8,22,59,0,39,5,8,125,38,0,79,144,42,8,139,41,73,30,14,17,6,3,21,93,141,60,73,17,63,88,111,103,118,67,57,73,22,57,19,63,10,50,116,49,92,34,26,68,57,0,36,0,0,0,2,13,21,12,7,35,163,33,162,60,20,63,150,8,4,101,88,3,67,80,10,7,60,155,45,2,14,4,0,0,0,2,11,0,58,92,12,26,58,3,23,86,95,33,45,48,132,51,60,107,38,71,62,27,112,65,3,33,74,16,0,76,95,12,10,5,82,21,8,14,2,5,60,2,50,18,48,4,14,4,120,40,15,113,27,0,29,106,0,18,82,80,44,70,103,226,109,99,89,86,105,57,50,60,53,7,72,140,53,0,89,134,27,123,77,113,98,9,29,2,0,2,13,4,5,0,11,0,0,0,78,53,141

InterPro domains:
  IPR011814 Malonyl-[acyl-carrier protein] O-methyltransferase BioC [MF_00835] (3-247)
  IPR011814 Malonyl-[acyl-carrier protein] O-methyltransferase BioC [TIGR02072] (11-247)
  IPR029063 S-adenosyl-L-methionine-dependent methyltransferase superfamily [G3DSA:3.40.50.150] (31-248)
  IPR029063 S-adenosyl-L-methionine-dependent methyltransferase superfamily [SSF53335] (10-182)
  IPR050602 Malonyl-ACP O-Methyltransferase [PTHR13090] (17-152)